Protein AF-A0A7X7NAC3-F1 (afdb_monomer_lite)

Secondary structure (DSSP, 8-state):
-----------------EEEEEETTEEEEEETTEEE--EEEE--S--PEEEE-SEEEEEEEEEEESS-EEEEEEEEEEE-SSS-EEEEEEEEEEEETTT--EEEEEE--TTTHHHHHHHEEEES-TTT-TTEEEEEETT-SGGG--EEEEEE---TT---SS--EEEEPPEEEEE-TT-EEEEEEEEEESSSEEEEEEEEE-PPTT-----SEE-SHHHHHHHHHHTTT--EEEEEE-----SSS----HHHHHHHHHHHHH-TT-EEEEEEE-PPPHHHHHH-GGGBPPBSSGGG--S--B-TT-HHHHHHHHHHHHHHHHHHHHH-TTTB-EEEEESSTTPPTTTTSS--B--SHHHHHHHHHHHHHHHSSHHHHHHHHT-TT--TTT--PPPHHHHHS--EETTEE-HHHHHHHHHHHHHHHHHHHHHHHHHHHHHHHHTTT-SEEEEE---TTTGGG-SS-GGGSS---HHHHHH-TT-SEEEEE--SSS-STTS----SS-HHHHHHTT-EEEEEE-PPPTT-TTGGGSTTGGG---SHHHHHHHHHHHHHHHHHTTPEEEEE-SSSS-TT--HHHHHHHHHGGGG---S----SEEEEE-HHHHHTBSSTHHHHIIIIIIGGGGGGGSSS-EEEEEHHHHHTT----SEEEESS--S--HHHHHHTS--STT-EEEE---------------------PPPPP-----------------PPPP----

Structure (mmCIF, N/CA/C/O backbone):
data_AF-A0A7X7NAC3-F1
#
_entry.id   AF-A0A7X7NAC3-F1
#
loop_
_atom_site.group_PDB
_atom_site.id
_atom_site.type_symbol
_atom_site.label_atom_id
_atom_site.label_alt_id
_atom_site.label_comp_id
_atom_site.label_asym_id
_atom_site.label_entity_id
_atom_site.label_seq_id
_atom_site.pdbx_PDB_ins_code
_atom_site.Cartn_x
_atom_site.Cartn_y
_atom_site.Cartn_z
_atom_site.occupancy
_atom_site.B_iso_or_equiv
_atom_site.auth_seq_id
_atom_site.auth_comp_id
_atom_site.auth_asym_id
_atom_site.auth_atom_id
_atom_site.pdbx_PDB_model_num
ATOM 1 N N . MET A 1 1 ? -47.259 -48.909 -10.259 1.00 39.03 1 MET A N 1
ATOM 2 C CA . MET A 1 1 ? -45.797 -49.058 -10.070 1.00 39.03 1 MET A CA 1
ATOM 3 C C . MET A 1 1 ? -45.052 -48.289 -11.154 1.00 39.03 1 MET A C 1
ATOM 5 O O . MET A 1 1 ? -44.823 -48.827 -12.226 1.00 39.03 1 MET A O 1
ATOM 9 N N . ARG A 1 2 ? -44.705 -47.024 -10.903 1.00 32.53 2 ARG A N 1
ATOM 10 C CA . ARG A 1 2 ? -43.663 -46.290 -11.638 1.00 32.53 2 ARG A CA 1
ATOM 11 C C . ARG A 1 2 ? -42.963 -45.403 -10.612 1.00 32.53 2 ARG A C 1
ATOM 13 O O . ARG A 1 2 ? -43.607 -44.566 -9.991 1.00 32.53 2 ARG A O 1
ATOM 20 N N . TYR A 1 3 ? -41.700 -45.720 -10.359 1.00 35.66 3 TYR A N 1
ATOM 21 C CA . TYR A 1 3 ? -40.860 -45.110 -9.337 1.00 35.66 3 TYR A CA 1
ATOM 22 C C . TYR A 1 3 ? -40.531 -43.659 -9.703 1.00 35.66 3 TYR A C 1
ATOM 24 O O . TYR A 1 3 ? -40.087 -43.381 -10.815 1.00 35.66 3 TYR A O 1
ATOM 32 N N . LEU A 1 4 ? -40.745 -42.756 -8.747 1.00 35.59 4 LEU A N 1
ATOM 33 C CA . LEU A 1 4 ? -40.276 -41.376 -8.769 1.00 35.59 4 LEU A CA 1
ATOM 34 C C . LEU A 1 4 ? -38.809 -41.391 -8.299 1.00 35.59 4 LEU A C 1
ATOM 36 O O . LEU A 1 4 ? -38.542 -41.585 -7.115 1.00 35.59 4 LEU A O 1
ATOM 40 N N . LEU A 1 5 ? -37.856 -41.256 -9.221 1.00 35.25 5 LEU A N 1
ATOM 41 C CA . LEU A 1 5 ? -36.448 -41.030 -8.885 1.00 35.25 5 LEU A CA 1
ATOM 42 C C . LEU A 1 5 ? -36.257 -39.535 -8.597 1.00 35.25 5 LEU A C 1
ATOM 44 O O . LEU A 1 5 ? -36.163 -38.724 -9.516 1.00 35.25 5 LEU A O 1
ATOM 48 N N . LEU A 1 6 ? -36.211 -39.172 -7.313 1.00 35.00 6 LEU A N 1
ATOM 49 C CA . LEU A 1 6 ? -35.621 -37.910 -6.874 1.00 35.00 6 LEU A CA 1
ATOM 50 C C . LEU A 1 6 ? -34.104 -38.000 -7.079 1.00 35.00 6 LEU A C 1
ATOM 52 O O . LEU A 1 6 ? -33.406 -38.667 -6.318 1.00 35.00 6 LEU A O 1
ATOM 56 N N . PHE A 1 7 ? -33.588 -37.317 -8.099 1.00 35.75 7 PHE A N 1
ATOM 57 C CA . PHE A 1 7 ? -32.169 -36.986 -8.168 1.00 35.75 7 PHE A CA 1
ATOM 58 C C . PHE A 1 7 ? -31.881 -35.885 -7.140 1.00 35.75 7 PHE A C 1
ATOM 60 O O . PHE A 1 7 ? -32.116 -34.703 -7.384 1.00 35.75 7 PHE A O 1
ATOM 67 N N . LEU A 1 8 ? -31.366 -36.288 -5.979 1.00 36.16 8 LEU A N 1
ATOM 68 C CA . LEU A 1 8 ? -30.573 -35.424 -5.111 1.00 36.16 8 LEU A CA 1
ATOM 69 C C . LEU A 1 8 ? -29.293 -35.062 -5.876 1.00 36.16 8 LEU A C 1
ATOM 71 O O . LEU A 1 8 ? -28.306 -35.794 -5.843 1.00 36.16 8 LEU A O 1
ATOM 75 N N . PHE A 1 9 ? -29.310 -33.938 -6.591 1.00 35.38 9 PHE A N 1
ATOM 76 C CA . PHE A 1 9 ? -28.072 -33.256 -6.943 1.00 35.38 9 PHE A CA 1
ATOM 77 C C . PHE A 1 9 ? -27.464 -32.744 -5.635 1.00 35.38 9 PHE A C 1
ATOM 79 O O . PHE A 1 9 ? -27.788 -31.656 -5.164 1.00 35.38 9 PHE A O 1
ATOM 86 N N . CYS A 1 10 ? -26.577 -33.538 -5.033 1.00 32.47 10 CYS A N 1
ATOM 87 C CA . CYS A 1 10 ? -25.502 -32.979 -4.228 1.00 32.47 10 CYS A CA 1
ATOM 88 C C . CYS A 1 10 ? -24.688 -32.092 -5.172 1.00 32.47 10 CYS A C 1
ATOM 90 O O . CYS A 1 10 ? -23.789 -32.565 -5.864 1.00 32.47 10 CYS A O 1
ATOM 92 N N . SER A 1 11 ? -25.035 -30.808 -5.247 1.00 35.88 11 SER A N 1
ATOM 93 C CA . SER A 1 11 ? -24.109 -29.792 -5.717 1.00 35.88 11 SER A CA 1
ATOM 94 C C . SER A 1 11 ? -22.912 -29.858 -4.778 1.00 35.88 11 SER A C 1
ATOM 96 O O . SER A 1 11 ? -22.971 -29.359 -3.654 1.00 35.88 11 SER A O 1
ATOM 98 N N . ALA A 1 12 ? -21.848 -30.541 -5.199 1.00 36.44 12 ALA A N 1
ATOM 99 C CA . ALA A 1 12 ? -20.534 -30.288 -4.647 1.00 36.44 12 ALA A CA 1
ATOM 100 C C . ALA A 1 12 ? -20.318 -28.783 -4.825 1.00 36.44 12 ALA A C 1
ATOM 102 O O . ALA A 1 12 ? -20.220 -28.315 -5.958 1.00 36.44 12 ALA A O 1
ATOM 103 N N . SER A 1 13 ? -20.401 -28.020 -3.733 1.00 42.19 13 SER A N 1
ATOM 104 C CA . SER A 1 13 ? -20.124 -26.587 -3.764 1.00 42.19 13 SER A CA 1
ATOM 105 C C . SER A 1 13 ? -18.698 -26.453 -4.276 1.00 42.19 13 SER A C 1
ATOM 107 O O . SER A 1 13 ? -17.752 -26.848 -3.593 1.00 42.19 13 SER A O 1
ATOM 109 N N . PHE A 1 14 ? -18.534 -26.032 -5.529 1.00 56.53 14 PHE A N 1
ATOM 110 C CA . PHE A 1 14 ? -17.212 -25.725 -6.040 1.00 56.53 14 PHE A CA 1
ATOM 111 C C . PHE A 1 14 ? -16.693 -24.545 -5.219 1.00 56.53 14 PHE A C 1
ATOM 113 O O . PHE A 1 14 ? -17.419 -23.578 -5.009 1.00 56.53 14 PHE A O 1
ATOM 120 N N . ALA A 1 15 ? -15.456 -24.645 -4.725 1.00 77.50 15 ALA A N 1
ATOM 121 C CA . ALA A 1 15 ? -14.810 -23.530 -4.044 1.00 77.50 15 ALA A CA 1
ATOM 122 C C . ALA A 1 15 ? -14.893 -22.273 -4.925 1.00 77.50 15 ALA A C 1
ATOM 124 O O . ALA A 1 15 ? -14.630 -22.359 -6.128 1.00 77.50 15 ALA A O 1
ATOM 125 N N . LEU A 1 16 ? -15.238 -21.143 -4.305 1.00 93.50 16 LEU A N 1
ATOM 126 C CA . LEU A 1 16 ? -15.511 -19.860 -4.953 1.00 93.50 16 LEU A CA 1
ATOM 127 C C . LEU A 1 16 ? -14.465 -19.512 -6.029 1.00 93.50 16 LEU A C 1
ATOM 129 O O . LEU A 1 16 ? -13.275 -19.412 -5.715 1.00 93.50 16 LEU A O 1
ATOM 133 N N . GLU A 1 17 ? -14.887 -19.239 -7.262 1.00 96.62 17 GLU A N 1
ATOM 134 C CA . GLU A 1 17 ? -14.025 -18.673 -8.303 1.00 96.62 17 GLU A CA 1
ATOM 135 C C . GLU A 1 17 ? -14.214 -17.155 -8.370 1.00 96.62 17 GLU A C 1
ATOM 137 O O . GLU A 1 17 ? -15.318 -16.655 -8.566 1.00 96.62 17 GLU A O 1
ATOM 142 N N . VAL A 1 18 ? -13.122 -16.398 -8.248 1.00 97.62 18 VAL A N 1
ATOM 143 C CA . VAL A 1 18 ? -13.108 -14.945 -8.427 1.00 97.62 18 VAL A CA 1
ATOM 144 C C . VAL A 1 18 ? -11.957 -14.525 -9.336 1.00 97.62 18 VAL A C 1
ATOM 146 O O . VAL A 1 18 ? -10.780 -14.634 -8.981 1.00 97.62 18 VAL A O 1
ATOM 149 N N . ARG A 1 19 ? -12.286 -14.003 -10.521 1.00 96.75 19 ARG A N 1
ATOM 150 C CA . ARG A 1 19 ? -11.309 -13.654 -11.568 1.00 96.75 19 ARG A CA 1
ATOM 151 C C . ARG A 1 19 ? -11.622 -12.308 -12.192 1.00 96.75 19 ARG A C 1
ATOM 153 O O . ARG A 1 19 ? -12.784 -11.927 -12.288 1.00 96.75 19 ARG A O 1
ATOM 160 N N . VAL A 1 20 ? -10.600 -11.626 -12.704 1.00 96.75 20 VAL A N 1
ATOM 161 C CA . VAL A 1 20 ? -10.824 -10.567 -13.693 1.00 96.75 20 VAL A CA 1
ATOM 162 C C . VAL A 1 20 ? -10.985 -11.225 -15.060 1.00 96.75 20 VAL A C 1
ATOM 164 O O . VAL A 1 20 ? -10.109 -11.973 -15.496 1.00 96.75 20 VAL A O 1
ATOM 167 N N . LYS A 1 21 ? -12.111 -10.965 -15.727 1.00 94.56 21 LYS A N 1
ATOM 168 C CA . LYS A 1 21 ? -12.373 -11.380 -17.111 1.00 94.56 21 LYS A CA 1
ATOM 169 C C . LYS A 1 21 ? -12.638 -10.130 -17.944 1.00 94.56 21 LYS A C 1
ATOM 171 O O . LYS A 1 21 ? -13.187 -9.145 -17.450 1.00 94.56 21 LYS A O 1
ATOM 176 N N . ASN A 1 22 ? -12.194 -10.146 -19.194 1.00 88.56 22 ASN A N 1
ATOM 177 C CA . ASN A 1 22 ? -12.401 -9.033 -20.111 1.00 88.56 22 ASN A CA 1
ATOM 178 C C . ASN A 1 22 ? -13.672 -9.293 -20.929 1.00 88.56 22 ASN A C 1
ATOM 180 O O . ASN A 1 22 ? -13.709 -10.250 -21.700 1.00 88.56 22 ASN A O 1
ATOM 184 N N . ALA A 1 23 ? -14.699 -8.464 -20.740 1.00 81.19 23 ALA A N 1
ATOM 185 C CA . ALA A 1 23 ? -15.955 -8.526 -21.481 1.00 81.19 23 ALA A CA 1
ATOM 186 C C . ALA A 1 23 ? -16.118 -7.227 -22.280 1.00 81.19 23 ALA A C 1
ATOM 188 O O . ALA A 1 23 ? -16.113 -6.139 -21.702 1.00 81.19 23 ALA A O 1
ATOM 189 N N . ASP A 1 24 ? -16.213 -7.340 -23.607 1.00 83.81 24 ASP A N 1
ATOM 190 C CA . ASP A 1 24 ? -16.370 -6.207 -24.534 1.00 83.81 24 ASP A CA 1
ATOM 191 C C . ASP A 1 24 ? -15.305 -5.100 -24.373 1.00 83.81 24 ASP A C 1
ATOM 193 O O . ASP A 1 24 ? -15.577 -3.907 -24.519 1.00 83.81 24 ASP A O 1
ATOM 197 N N . GLY A 1 25 ? -14.067 -5.491 -24.052 1.00 85.00 25 GLY A N 1
ATOM 198 C CA . GLY A 1 25 ? -12.942 -4.569 -23.863 1.00 85.00 25 GLY A CA 1
ATOM 199 C C . GLY A 1 25 ? -12.914 -3.867 -22.501 1.00 85.00 25 GLY A C 1
ATOM 200 O O . GLY A 1 25 ? -12.103 -2.961 -22.310 1.00 85.00 25 GLY A O 1
ATOM 201 N N . VAL A 1 26 ? -13.776 -4.266 -21.561 1.00 89.94 26 VAL A N 1
ATOM 202 C CA . VAL A 1 26 ? -13.785 -3.778 -20.180 1.00 89.94 26 VAL A CA 1
ATOM 203 C C . VAL A 1 26 ? -13.452 -4.929 -19.221 1.00 89.94 26 VAL A C 1
ATOM 205 O O . VAL A 1 26 ? -14.234 -5.879 -19.117 1.00 89.94 26 VAL A O 1
ATOM 208 N N . PRO A 1 27 ? -12.332 -4.867 -18.478 1.00 93.69 27 PRO A N 1
ATOM 209 C CA . PRO A 1 27 ? -12.042 -5.844 -17.437 1.00 93.69 27 PRO A CA 1
ATOM 210 C C . PRO A 1 27 ? -13.025 -5.685 -16.274 1.00 93.69 27 PRO A C 1
ATOM 212 O O . PRO A 1 27 ? -13.246 -4.583 -15.772 1.00 93.69 27 PRO A O 1
ATOM 215 N N . ARG A 1 28 ? -13.621 -6.793 -15.835 1.00 93.12 28 ARG A N 1
ATOM 216 C CA . ARG A 1 28 ? -14.556 -6.845 -14.703 1.00 93.12 28 ARG A CA 1
ATOM 217 C C . ARG A 1 28 ? -14.221 -8.019 -13.808 1.00 93.12 28 ARG A C 1
ATOM 219 O O . ARG A 1 28 ? -13.680 -9.022 -14.268 1.00 93.12 28 ARG A O 1
ATOM 226 N N . ILE A 1 29 ? -14.564 -7.903 -12.531 1.00 95.56 29 ILE A N 1
ATOM 227 C CA . ILE A 1 29 ? -14.487 -9.045 -11.624 1.00 95.56 29 ILE A CA 1
ATOM 228 C C . ILE A 1 29 ? -15.699 -9.934 -11.883 1.00 95.56 29 ILE A C 1
ATOM 230 O O . ILE A 1 29 ? -16.824 -9.444 -11.946 1.00 95.56 29 ILE A O 1
ATOM 234 N N . HIS A 1 30 ? -15.462 -11.229 -12.026 1.00 95.94 30 HIS A N 1
ATOM 235 C CA . HIS A 1 30 ? -16.483 -12.262 -12.064 1.00 95.94 30 HIS A CA 1
ATOM 236 C C . HIS A 1 30 ? -16.376 -13.094 -10.794 1.00 95.94 30 HIS A C 1
ATOM 238 O O . HIS A 1 30 ? -15.271 -13.493 -10.428 1.00 95.94 30 HIS A O 1
ATOM 244 N N . ILE A 1 31 ? -17.512 -13.340 -10.147 1.00 96.00 31 ILE A N 1
ATOM 245 C CA . ILE A 1 31 ? -17.667 -14.348 -9.100 1.00 96.00 31 ILE A CA 1
ATOM 246 C C . ILE A 1 31 ? -18.470 -15.488 -9.716 1.00 96.00 31 ILE A C 1
ATOM 248 O O . ILE A 1 31 ? -19.604 -15.254 -10.123 1.00 96.00 31 ILE A O 1
ATOM 252 N N . ASP A 1 32 ? -17.874 -16.675 -9.825 1.00 95.12 32 ASP A N 1
ATOM 253 C CA . ASP A 1 32 ? -18.487 -17.859 -10.443 1.00 95.12 32 ASP A CA 1
ATOM 254 C C . ASP A 1 32 ? -19.124 -17.526 -11.807 1.00 95.12 32 ASP A C 1
ATOM 256 O O . ASP A 1 32 ? -20.314 -17.720 -12.043 1.00 95.12 32 ASP A O 1
ATOM 260 N N . ASP A 1 33 ? -18.318 -16.913 -12.683 1.00 92.94 33 ASP A N 1
ATOM 261 C CA . ASP A 1 33 ? -18.700 -16.394 -14.007 1.00 92.94 33 ASP A CA 1
ATOM 262 C C . ASP A 1 33 ? -19.712 -15.239 -14.041 1.00 92.94 33 ASP A C 1
ATOM 264 O O . ASP A 1 33 ? -19.919 -14.644 -15.102 1.00 92.94 33 ASP A O 1
ATOM 268 N N . ILE A 1 34 ? -20.256 -14.815 -12.904 1.00 93.06 34 ILE A N 1
ATOM 269 C CA . ILE A 1 34 ? -21.193 -13.694 -12.833 1.00 93.06 34 ILE A CA 1
ATOM 270 C C . ILE A 1 34 ? -20.412 -12.385 -12.658 1.00 93.06 34 ILE A C 1
ATOM 272 O O . ILE A 1 34 ? -19.705 -12.231 -11.658 1.00 93.06 34 ILE A O 1
ATOM 276 N N . PRO A 1 35 ? -20.524 -11.413 -13.586 1.00 92.25 35 PRO A N 1
ATOM 277 C CA . PRO A 1 35 ? -19.862 -10.126 -13.434 1.00 92.25 35 PRO A CA 1
ATOM 278 C C . PRO A 1 35 ? -20.431 -9.378 -12.226 1.00 92.25 35 PRO A C 1
ATOM 280 O O . PRO A 1 35 ? -21.644 -9.211 -12.089 1.00 92.25 35 PRO A O 1
ATOM 283 N N . VAL A 1 36 ? -19.543 -8.876 -11.374 1.00 91.75 36 VAL A N 1
ATOM 284 C CA . VAL A 1 36 ? -19.887 -8.092 -10.188 1.00 91.75 36 VAL A CA 1
ATOM 285 C C . VAL A 1 36 ? -19.206 -6.734 -10.217 1.00 91.75 36 VAL A C 1
ATOM 287 O O . VAL A 1 36 ? -18.224 -6.500 -10.925 1.00 91.75 36 VAL A O 1
ATOM 290 N N . ARG A 1 37 ? -19.738 -5.811 -9.419 1.00 88.19 37 ARG A N 1
ATOM 291 C CA . ARG A 1 37 ? -19.145 -4.487 -9.276 1.00 88.19 37 ARG A CA 1
ATOM 292 C C . ARG A 1 37 ? -17.841 -4.588 -8.484 1.00 88.19 37 ARG A C 1
ATOM 294 O O . ARG A 1 37 ? -17.849 -5.149 -7.387 1.00 88.19 37 ARG A O 1
ATOM 301 N N . PRO A 1 38 ? -16.733 -4.024 -8.984 1.00 91.12 38 PRO A N 1
ATOM 302 C CA . PRO A 1 38 ? -15.452 -4.130 -8.310 1.00 91.12 38 PRO A CA 1
ATOM 303 C C . PRO A 1 38 ? -15.314 -3.037 -7.244 1.00 91.12 38 PRO A C 1
ATOM 305 O O . PRO A 1 38 ? -14.585 -2.064 -7.415 1.00 91.12 38 PRO A O 1
ATOM 308 N N . ARG A 1 39 ? -16.073 -3.173 -6.154 1.00 93.19 39 ARG A N 1
ATOM 309 C CA . ARG A 1 39 ? -16.076 -2.224 -5.035 1.00 93.19 39 ARG A CA 1
ATOM 310 C C . ARG A 1 39 ? -15.481 -2.871 -3.802 1.00 93.19 39 ARG A C 1
ATOM 312 O O . ARG A 1 39 ? -15.984 -3.892 -3.330 1.00 93.19 39 ARG A O 1
ATOM 319 N N . PHE A 1 40 ? -14.450 -2.233 -3.276 1.00 96.81 40 PHE A N 1
ATOM 320 C CA . PHE A 1 40 ? -13.671 -2.703 -2.149 1.00 96.81 40 PHE A CA 1
ATOM 321 C C . PHE A 1 40 ? -13.813 -1.732 -0.984 1.00 96.81 40 PHE A C 1
ATOM 323 O O . PHE A 1 40 ? -13.786 -0.514 -1.157 1.00 96.81 40 PHE A O 1
ATOM 330 N N . PHE A 1 41 ? -13.928 -2.281 0.216 1.00 96.44 41 PHE A N 1
ATOM 331 C CA . PHE A 1 41 ? -13.775 -1.541 1.458 1.00 96.44 41 PHE A CA 1
ATOM 332 C C . PHE A 1 41 ? -12.502 -2.013 2.162 1.00 96.44 41 PHE A C 1
ATOM 334 O O . PHE A 1 41 ? -12.248 -3.216 2.249 1.00 96.44 41 PHE A O 1
ATOM 341 N N . TYR A 1 42 ? -11.691 -1.076 2.647 1.00 94.31 42 TYR A N 1
ATOM 342 C CA . TYR A 1 42 ? -10.579 -1.354 3.547 1.00 94.31 42 TYR A CA 1
ATOM 343 C C . TYR A 1 42 ? -10.870 -0.809 4.933 1.00 94.31 42 TYR A C 1
ATOM 345 O O . TYR A 1 42 ? -11.135 0.382 5.102 1.00 94.31 42 TYR A O 1
ATOM 353 N N . GLY A 1 43 ? -10.730 -1.678 5.926 1.00 89.31 43 GLY A N 1
ATOM 354 C CA . GLY A 1 43 ? -10.794 -1.295 7.324 1.00 89.31 43 GLY A CA 1
ATOM 355 C C . GLY A 1 43 ? -10.271 -2.396 8.234 1.00 89.31 43 GLY A C 1
ATOM 356 O O . GLY A 1 43 ? -10.028 -3.525 7.813 1.00 89.31 43 GLY A O 1
ATOM 357 N N . MET A 1 44 ? -10.119 -2.049 9.503 1.00 84.44 44 MET A N 1
ATOM 358 C CA . MET A 1 44 ? -9.722 -2.944 10.589 1.00 84.44 44 MET A CA 1
ATOM 359 C C . MET A 1 44 ? -10.346 -2.429 11.896 1.00 84.44 44 MET A C 1
ATOM 361 O O . MET A 1 44 ? -10.765 -1.265 11.927 1.00 84.44 44 MET A O 1
ATOM 365 N N . PRO A 1 45 ? -10.382 -3.226 12.983 1.00 77.75 45 PRO A N 1
ATOM 366 C CA . PRO A 1 45 ? -10.937 -2.790 14.262 1.00 77.75 45 PRO A CA 1
ATOM 367 C C . PRO A 1 45 ? -10.399 -1.422 14.712 1.00 77.75 45 PRO A C 1
ATOM 369 O O . PRO A 1 45 ? -9.218 -1.231 15.033 1.00 77.75 45 PRO A O 1
ATOM 372 N N . SER A 1 46 ? -11.293 -0.438 14.705 1.00 70.94 46 SER A N 1
ATOM 373 C CA . SER A 1 46 ? -10.994 0.964 14.957 1.00 70.94 46 SER A CA 1
ATOM 374 C C . SER A 1 46 ? -11.131 1.327 16.427 1.00 70.94 46 SER A C 1
ATOM 376 O O . SER A 1 46 ? -11.555 0.541 17.263 1.00 70.94 46 SER A O 1
ATOM 378 N N . SER A 1 47 ? -10.640 2.512 16.774 1.00 73.19 47 SER A N 1
ATOM 379 C CA . SER A 1 47 ? -11.101 3.190 17.979 1.00 73.19 47 SER A CA 1
ATOM 380 C C . SER A 1 47 ? -11.224 4.656 17.630 1.00 73.19 47 SER A C 1
ATOM 382 O O . SER A 1 47 ? -10.239 5.295 17.244 1.00 73.19 47 SER A O 1
ATOM 384 N N . ARG A 1 48 ? -12.447 5.166 17.656 1.00 77.44 48 ARG A N 1
ATOM 385 C CA . ARG A 1 48 ? -12.757 6.513 17.207 1.00 77.44 48 ARG A CA 1
ATOM 386 C C . ARG A 1 48 ? -12.316 7.513 18.262 1.00 77.44 48 ARG A C 1
ATOM 388 O O . ARG A 1 48 ? -12.422 7.306 19.471 1.00 77.44 48 ARG A O 1
ATOM 395 N N . LYS A 1 49 ? -11.796 8.635 17.781 1.00 81.31 49 LYS A N 1
ATOM 396 C CA . LYS A 1 49 ? -11.488 9.782 18.632 1.00 81.31 49 LYS A CA 1
ATOM 397 C C . LYS A 1 49 ? -12.769 10.465 19.054 1.00 81.31 49 LYS A C 1
ATOM 399 O O . LYS A 1 49 ? -13.661 10.670 18.234 1.00 81.31 49 LYS A O 1
ATOM 404 N N . ARG A 1 50 ? -12.829 10.857 20.317 1.00 84.94 50 ARG A N 1
ATOM 405 C CA . ARG A 1 50 ? -13.978 11.547 20.893 1.00 84.94 50 ARG A CA 1
ATOM 406 C C . ARG A 1 50 ? -13.641 13.016 21.019 1.00 84.94 50 ARG A C 1
ATOM 408 O O . ARG A 1 50 ? -12.647 13.359 21.650 1.00 84.94 50 ARG A O 1
ATOM 415 N N . ASN A 1 51 ? -14.440 13.864 20.382 1.00 86.38 51 ASN A N 1
ATOM 416 C CA . ASN A 1 51 ? -14.318 15.306 20.551 1.00 86.38 51 ASN A CA 1
ATOM 417 C C . ASN A 1 51 ? -14.715 15.664 21.983 1.00 86.38 51 ASN A C 1
ATOM 419 O O . ASN A 1 51 ? -15.751 15.208 22.460 1.00 86.38 51 ASN A O 1
ATOM 423 N N . ILE A 1 52 ? -13.896 16.480 22.635 1.00 89.88 52 ILE A N 1
ATOM 424 C CA . ILE A 1 52 ? -14.140 17.024 23.967 1.00 89.88 52 ILE A CA 1
ATOM 425 C C . ILE A 1 52 ? -14.330 18.525 23.795 1.00 89.88 52 ILE A C 1
ATOM 427 O O . ILE A 1 52 ? -13.490 19.189 23.185 1.00 89.88 52 ILE A O 1
ATOM 431 N N . LYS A 1 53 ? -15.458 19.044 24.271 1.00 91.44 53 LYS A N 1
ATOM 432 C CA . LYS A 1 53 ? -15.716 20.483 24.295 1.00 91.44 53 LYS A CA 1
ATOM 433 C C . LYS A 1 53 ? -15.066 21.106 25.521 1.00 91.44 53 LYS A C 1
ATOM 435 O O . LYS A 1 53 ? -14.857 20.416 26.516 1.00 91.44 53 LYS A O 1
ATOM 440 N N . ALA A 1 54 ? -14.764 22.398 25.443 1.00 94.44 54 ALA A N 1
ATOM 441 C CA . ALA A 1 54 ? -14.373 23.144 26.632 1.00 94.44 54 ALA A CA 1
ATOM 442 C C . ALA A 1 54 ? -15.463 23.017 27.716 1.00 94.44 54 ALA A C 1
ATOM 444 O O . ALA A 1 54 ? -16.655 23.126 27.422 1.00 94.44 54 ALA A O 1
ATOM 445 N N . GLY A 1 55 ? -15.047 22.788 28.958 1.00 96.31 55 GLY A N 1
ATOM 446 C CA . GLY A 1 55 ? -15.922 22.453 30.078 1.00 96.31 55 GLY A CA 1
ATOM 447 C C . GLY A 1 55 ? -15.796 20.996 30.519 1.00 96.31 55 GLY A C 1
ATOM 448 O O . GLY A 1 55 ? -14.821 20.314 30.205 1.00 96.31 55 GLY A O 1
ATOM 449 N N . GLU A 1 56 ? -16.772 20.557 31.308 1.00 95.94 56 GLU A N 1
ATOM 450 C CA . GLU A 1 56 ? -16.828 19.236 31.940 1.00 95.94 56 GLU A CA 1
ATOM 451 C C . GLU A 1 56 ? -17.687 18.284 31.113 1.00 95.94 56 GLU A C 1
ATOM 453 O O . GLU A 1 56 ? -18.692 18.677 30.518 1.00 95.94 56 GLU A O 1
ATOM 458 N N . THR A 1 57 ? -17.293 17.018 31.037 1.00 95.62 57 THR A N 1
ATOM 459 C CA . THR A 1 57 ? -18.030 15.993 30.300 1.00 95.62 57 THR A CA 1
ATOM 460 C C . THR A 1 57 ? -17.803 14.625 30.934 1.00 95.62 57 THR A C 1
ATOM 462 O O . THR A 1 57 ? -16.664 14.213 31.143 1.00 95.62 57 THR A O 1
ATOM 465 N N . GLN A 1 58 ? -18.888 13.886 31.174 1.00 96.12 58 GLN A N 1
ATOM 466 C CA . GLN A 1 58 ? -18.816 12.454 31.457 1.00 96.12 58 GLN A CA 1
ATOM 467 C C . GLN A 1 58 ? -18.736 11.682 30.140 1.00 96.12 58 GLN A C 1
ATOM 469 O O . GLN A 1 58 ? -19.563 11.880 29.247 1.00 96.12 58 GLN A O 1
ATOM 474 N N . ILE A 1 59 ? -17.757 10.790 30.015 1.00 95.31 59 ILE A N 1
ATOM 475 C CA . ILE A 1 59 ? -17.582 9.943 28.839 1.00 95.31 59 ILE A CA 1
ATOM 476 C C . ILE A 1 59 ? -17.885 8.499 29.204 1.00 95.31 59 ILE A C 1
ATOM 478 O O . ILE A 1 59 ? -17.253 7.929 30.087 1.00 95.31 59 ILE A O 1
ATOM 482 N N . GLU A 1 60 ? -18.790 7.889 28.442 1.00 95.06 60 GLU A N 1
ATOM 483 C CA . GLU A 1 60 ? -19.011 6.447 28.442 1.00 95.06 60 GLU A CA 1
ATOM 484 C C . GLU A 1 60 ? -18.724 5.864 27.056 1.00 95.06 60 GLU A C 1
ATOM 486 O O . GLU A 1 60 ? -19.097 6.427 26.017 1.00 95.06 60 GLU A O 1
ATOM 491 N N . VAL A 1 61 ? -18.032 4.726 27.038 1.00 92.25 61 VAL A N 1
ATOM 492 C CA . VAL A 1 61 ? -17.726 3.967 25.827 1.00 92.25 61 VAL A CA 1
ATOM 493 C C . VAL A 1 61 ? -18.043 2.505 26.057 1.00 92.25 61 VAL A C 1
ATOM 495 O O . VAL A 1 61 ? -17.401 1.851 26.878 1.00 92.25 61 VAL A O 1
ATOM 498 N N . ASP A 1 62 ? -18.985 1.989 25.277 1.00 92.25 62 ASP A N 1
ATOM 499 C CA . ASP A 1 62 ? -19.220 0.558 25.193 1.00 92.25 62 ASP A CA 1
ATOM 500 C C . ASP A 1 62 ? -18.250 -0.059 24.189 1.00 92.25 62 ASP A C 1
ATOM 502 O O . ASP A 1 62 ? -18.196 0.314 23.016 1.00 92.25 62 ASP A O 1
ATOM 506 N N . TYR A 1 63 ? -17.492 -1.028 24.672 1.00 92.12 63 TYR A N 1
ATOM 507 C CA . TYR A 1 63 ? -16.616 -1.865 23.883 1.00 92.12 63 TYR A CA 1
ATOM 508 C C . TYR A 1 63 ? -17.182 -3.276 23.795 1.00 92.12 63 TYR A C 1
ATOM 510 O O . TYR A 1 63 ? -17.740 -3.783 24.761 1.00 92.12 63 TYR A O 1
ATOM 518 N N . THR A 1 64 ? -16.981 -3.947 22.667 1.00 91.12 64 THR A N 1
ATOM 519 C CA . THR A 1 64 ? -17.245 -5.383 22.517 1.00 91.12 64 THR A CA 1
ATOM 520 C C . THR A 1 64 ? -15.929 -6.109 22.290 1.00 91.12 64 THR A C 1
ATOM 522 O O . THR A 1 64 ? -15.151 -5.712 21.423 1.00 91.12 64 THR A O 1
ATOM 525 N N . ALA A 1 65 ? -15.653 -7.167 23.051 1.00 90.31 65 ALA A N 1
ATOM 526 C CA . ALA A 1 65 ? -14.486 -8.005 22.794 1.00 90.31 65 ALA A CA 1
ATOM 527 C C . ALA A 1 65 ? -14.641 -8.750 21.466 1.00 90.31 65 ALA A C 1
ATOM 529 O O . ALA A 1 65 ? -15.602 -9.491 21.260 1.00 90.31 65 ALA A O 1
ATOM 530 N N . VAL A 1 66 ? -13.685 -8.556 20.558 1.00 86.06 66 VAL A N 1
ATOM 531 C CA . VAL A 1 66 ? -13.743 -9.131 19.202 1.00 86.06 66 VAL A CA 1
ATOM 532 C C . VAL A 1 66 ? -13.329 -10.606 19.182 1.00 86.06 66 VAL A C 1
ATOM 534 O O . VAL A 1 66 ? -13.647 -11.339 18.248 1.00 86.06 66 VAL A O 1
ATOM 537 N N . ARG A 1 67 ? -12.646 -11.051 20.241 1.00 85.69 67 ARG A N 1
ATOM 538 C CA . ARG A 1 67 ? -12.112 -12.401 20.435 1.00 85.69 67 ARG A CA 1
ATOM 539 C C . ARG A 1 67 ? -11.908 -12.693 21.916 1.00 85.69 67 ARG A C 1
ATOM 541 O O . ARG A 1 67 ? -11.918 -11.769 22.731 1.00 85.69 67 ARG A O 1
ATOM 548 N N . ASP A 1 68 ? -11.665 -13.958 22.239 1.00 89.00 68 ASP A N 1
ATOM 549 C CA . ASP A 1 68 ? -11.149 -14.306 23.556 1.00 89.00 68 ASP A CA 1
ATOM 550 C C . ASP A 1 68 ? -9.726 -13.759 23.689 1.00 89.00 68 ASP A C 1
ATOM 552 O O . ASP A 1 68 ? -8.912 -13.822 22.760 1.00 89.00 68 ASP A O 1
ATOM 556 N N . PHE A 1 69 ? -9.427 -13.173 24.842 1.00 88.69 69 PHE A N 1
ATOM 557 C CA . PHE A 1 69 ? -8.146 -12.526 25.087 1.00 88.69 69 PHE A CA 1
ATOM 558 C C . PHE A 1 69 ? -7.677 -12.837 26.501 1.00 88.69 69 PHE A C 1
ATOM 560 O O . PHE A 1 69 ? -8.430 -12.662 27.454 1.00 88.69 69 PHE A O 1
ATOM 567 N N . ASN A 1 70 ? -6.435 -13.298 26.625 1.00 90.19 70 ASN A N 1
ATOM 568 C CA . ASN A 1 70 ? -5.784 -13.579 27.899 1.00 90.19 70 ASN A CA 1
ATOM 569 C C . ASN A 1 70 ? -4.300 -13.210 27.804 1.00 90.19 70 ASN A C 1
ATOM 571 O O . ASN A 1 70 ? -3.435 -14.075 27.689 1.00 90.19 70 ASN A O 1
ATOM 575 N N . ASP A 1 71 ? -4.020 -11.912 27.742 1.00 87.69 71 ASP A N 1
ATOM 576 C CA . ASP A 1 71 ? -2.665 -11.388 27.564 1.00 87.69 71 ASP A CA 1
ATOM 577 C C . ASP A 1 71 ? -2.547 -9.987 28.191 1.00 87.69 71 ASP A C 1
ATOM 579 O O . ASP A 1 71 ? -3.506 -9.445 28.752 1.00 87.69 71 ASP A O 1
ATOM 583 N N . ARG A 1 72 ? -1.356 -9.389 28.119 1.00 88.62 72 ARG A N 1
ATOM 584 C CA . ARG A 1 72 ? -1.069 -8.036 28.588 1.00 88.62 72 ARG A CA 1
ATOM 585 C C . ARG A 1 72 ? -1.881 -7.004 27.812 1.00 88.6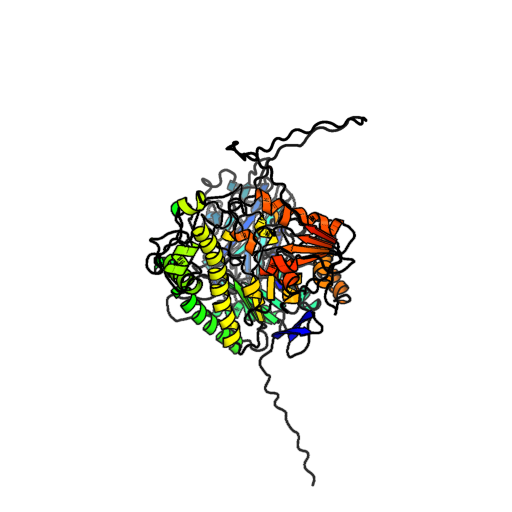2 72 ARG A C 1
ATOM 587 O O . ARG A 1 72 ? -1.673 -6.787 26.616 1.00 88.62 72 ARG A O 1
ATOM 594 N N . PHE A 1 73 ? -2.741 -6.305 28.539 1.00 88.94 73 PHE A N 1
ATOM 595 C CA . PHE A 1 73 ? -3.555 -5.203 28.053 1.00 88.94 73 PHE A CA 1
ATOM 596 C C . PHE A 1 73 ? -3.107 -3.876 28.654 1.00 88.94 73 PHE A C 1
ATOM 598 O O . PHE A 1 73 ? -2.763 -3.782 29.834 1.00 88.94 73 PHE A O 1
ATOM 605 N N . THR A 1 74 ? -3.171 -2.830 27.839 1.00 90.31 74 THR A N 1
ATOM 606 C CA . THR A 1 74 ? -3.101 -1.445 28.288 1.00 90.31 74 THR A CA 1
ATOM 607 C C . THR A 1 74 ? -4.140 -0.599 27.563 1.00 90.31 74 THR A C 1
ATOM 609 O O . THR A 1 74 ? -4.392 -0.794 26.377 1.00 90.31 74 THR A O 1
ATOM 612 N N . LEU A 1 75 ? -4.746 0.354 28.262 1.00 91.31 75 LEU A N 1
ATOM 613 C CA . LEU A 1 75 ? -5.616 1.364 27.676 1.00 91.31 75 LEU A CA 1
ATOM 614 C C . LEU A 1 75 ? -4.882 2.702 27.681 1.00 91.31 75 LEU A C 1
ATOM 616 O O . LEU A 1 75 ? -4.554 3.219 28.746 1.00 91.31 75 LEU A O 1
ATOM 620 N N . GLN A 1 76 ? -4.626 3.257 26.496 1.00 90.75 76 GLN A N 1
ATOM 621 C CA . GLN A 1 76 ? -3.961 4.553 26.351 1.00 90.75 76 GLN A CA 1
ATOM 622 C C . GLN A 1 76 ? -4.978 5.682 26.179 1.00 90.75 76 GLN A C 1
ATOM 624 O O . GLN A 1 76 ? -5.908 5.564 25.377 1.00 90.75 76 GLN A O 1
ATOM 629 N N . PHE A 1 77 ? -4.728 6.796 26.860 1.00 93.06 77 PHE A N 1
ATOM 630 C CA . PHE A 1 77 ? -5.469 8.048 26.780 1.00 93.06 77 PHE A CA 1
ATOM 631 C C . PHE A 1 77 ? -4.587 9.089 26.095 1.00 93.06 77 PHE A C 1
ATOM 633 O O . PHE A 1 77 ? -3.643 9.621 26.680 1.00 93.06 77 PHE A O 1
ATOM 640 N N . ARG A 1 78 ? -4.857 9.349 24.814 1.00 89.81 78 ARG A N 1
ATOM 641 C CA . ARG A 1 78 ? -4.088 10.314 24.013 1.00 89.81 78 ARG A CA 1
ATOM 642 C C . ARG A 1 78 ? -4.915 11.567 23.783 1.00 89.81 78 ARG A C 1
ATOM 644 O O . ARG A 1 78 ? -6.099 11.461 23.484 1.00 89.81 78 ARG A O 1
ATOM 651 N N . VAL A 1 79 ? -4.284 12.731 23.851 1.00 87.62 79 VAL A N 1
ATOM 652 C CA . VAL A 1 79 ? -4.954 14.036 23.757 1.00 87.62 79 VAL A CA 1
ATOM 653 C C . VAL A 1 79 ? -4.557 14.769 22.471 1.00 87.62 79 VAL A C 1
ATOM 655 O O . VAL A 1 79 ? -3.494 14.518 21.894 1.00 87.62 79 VAL A O 1
ATOM 658 N N . GLY A 1 80 ? -5.422 15.680 22.017 1.00 81.12 80 GLY A N 1
ATOM 659 C CA . GLY A 1 80 ? -5.156 16.615 20.926 1.00 81.12 80 GLY A CA 1
ATOM 660 C C . GLY A 1 80 ? -3.812 17.343 21.020 1.00 81.12 80 GLY A C 1
ATOM 661 O O . GLY A 1 80 ? -3.421 17.839 22.066 1.00 81.12 80 GLY A O 1
ATOM 662 N N . ARG A 1 81 ? -3.100 17.433 19.886 1.00 80.25 81 ARG A N 1
ATOM 663 C CA . ARG A 1 81 ? -1.722 17.977 19.807 1.00 80.25 81 ARG A CA 1
ATOM 664 C C . ARG A 1 81 ? -1.581 19.281 19.019 1.00 80.25 81 ARG A C 1
ATOM 666 O O . ARG A 1 81 ? -0.488 19.604 18.546 1.00 80.25 81 ARG A O 1
ATOM 673 N N . ARG A 1 82 ? -2.699 19.958 18.756 1.00 73.38 82 ARG A N 1
ATOM 674 C CA . ARG A 1 82 ? -2.755 21.141 17.875 1.00 73.38 82 ARG A CA 1
ATOM 675 C C . ARG A 1 82 ? -2.980 22.455 18.600 1.00 73.38 82 ARG A C 1
ATOM 677 O O . ARG A 1 82 ? -2.661 23.489 18.033 1.00 73.38 82 ARG A O 1
ATOM 684 N N . SER A 1 83 ? -3.493 22.388 19.815 1.00 79.62 83 SER A N 1
ATOM 685 C CA . SER A 1 83 ? -3.724 23.544 20.664 1.00 79.62 83 SER A CA 1
ATOM 686 C C . SER A 1 83 ? -3.149 23.220 22.028 1.00 79.62 83 SER A C 1
ATOM 688 O O . SER A 1 83 ? -3.214 22.062 22.450 1.00 79.62 83 SER A O 1
ATOM 690 N N . SER A 1 84 ? -2.575 24.218 22.696 1.00 90.00 84 SER A N 1
ATOM 691 C CA . SER A 1 84 ? -2.292 24.085 24.120 1.00 90.00 84 SER A CA 1
ATOM 692 C C . SER A 1 84 ? -3.594 23.788 24.857 1.00 90.00 84 SER A C 1
ATOM 694 O O . SER A 1 84 ? -4.635 24.346 24.511 1.00 90.00 84 SER A O 1
ATOM 696 N N . SER A 1 85 ? -3.536 22.891 25.834 1.00 92.06 85 SER A N 1
ATOM 697 C CA . SER A 1 85 ? -4.719 22.437 26.561 1.00 92.06 85 SER A CA 1
ATOM 698 C C . SER A 1 85 ? -4.363 22.026 27.979 1.00 92.06 85 SER A C 1
ATOM 700 O O . SER A 1 85 ? -3.334 21.377 28.191 1.00 92.06 85 SER A O 1
ATOM 702 N N . LYS A 1 86 ? -5.256 22.314 28.917 1.00 95.88 86 LYS A N 1
ATOM 703 C CA . LYS A 1 86 ? -5.322 21.708 30.245 1.00 95.88 86 LYS A CA 1
ATOM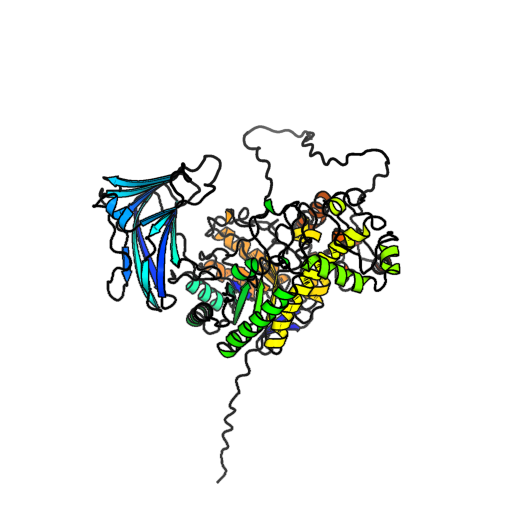 704 C C . LYS A 1 86 ? -6.494 20.740 30.270 1.00 95.88 86 LYS A C 1
ATOM 706 O O . LYS A 1 86 ? -7.625 21.114 29.961 1.00 95.88 86 LYS A O 1
ATOM 711 N N . MET A 1 87 ? -6.213 19.489 30.613 1.00 96.31 87 MET A N 1
ATOM 712 C CA . MET A 1 87 ? -7.211 18.435 30.714 1.00 96.31 87 MET A CA 1
ATOM 713 C C . MET A 1 87 ? -7.116 17.745 32.066 1.00 96.31 87 MET A C 1
ATOM 715 O O . MET A 1 87 ? -6.073 17.180 32.381 1.00 96.31 87 MET A O 1
ATOM 719 N N . ALA A 1 88 ? -8.194 17.794 32.842 1.00 97.62 88 ALA A N 1
ATOM 720 C CA . ALA A 1 88 ? -8.335 17.014 34.063 1.00 97.62 88 ALA A CA 1
ATOM 721 C C . ALA A 1 88 ? -9.105 15.726 33.759 1.00 97.62 88 ALA A C 1
ATOM 723 O O . ALA A 1 88 ? -10.096 15.770 33.030 1.00 97.62 88 ALA A O 1
ATOM 724 N N . PHE A 1 89 ? -8.641 14.602 34.297 1.00 98.06 89 PHE A N 1
ATOM 725 C CA . PHE A 1 89 ? -9.282 13.292 34.197 1.00 98.06 89 PHE A CA 1
ATOM 726 C C . PHE A 1 89 ? -9.585 12.766 35.592 1.00 98.06 89 PHE A C 1
ATOM 728 O O . PHE A 1 89 ? -8.758 12.908 36.494 1.00 98.06 89 PHE A O 1
ATOM 735 N N . ASP A 1 90 ? -10.745 12.139 35.738 1.00 97.81 90 ASP A N 1
ATOM 736 C CA . ASP A 1 90 ? -11.208 11.588 37.006 1.00 97.81 90 ASP A CA 1
ATOM 737 C C . ASP A 1 90 ? -12.183 10.414 36.780 1.00 97.81 90 ASP A C 1
ATOM 739 O O . ASP A 1 90 ? -12.595 10.152 35.645 1.00 97.81 90 ASP A O 1
ATOM 743 N N . ASP A 1 91 ? -12.538 9.693 37.843 1.00 96.69 91 ASP A N 1
ATOM 744 C CA . ASP A 1 91 ? -13.539 8.619 37.862 1.00 96.69 91 ASP A CA 1
ATOM 745 C C . ASP A 1 91 ? -13.334 7.540 36.768 1.00 96.69 91 ASP A C 1
ATOM 747 O O . ASP A 1 91 ? -14.290 7.034 36.169 1.00 96.69 91 ASP A O 1
ATOM 751 N N . ILE A 1 92 ? -12.080 7.169 36.477 1.00 97.19 92 ILE A N 1
ATOM 752 C CA . ILE A 1 92 ? -11.753 6.245 35.378 1.00 97.19 92 ILE A CA 1
ATOM 753 C C . ILE A 1 92 ? -12.054 4.802 35.791 1.00 97.19 92 ILE A C 1
ATOM 755 O O . ILE A 1 92 ? -11.528 4.312 36.786 1.00 97.19 92 ILE A O 1
ATOM 759 N N . SER A 1 93 ? -12.837 4.078 34.992 1.00 96.12 93 SER A N 1
ATOM 760 C CA . SER A 1 93 ? -13.133 2.657 35.214 1.00 96.12 93 SER A CA 1
ATOM 761 C C . SER A 1 93 ? -13.374 1.903 33.907 1.00 96.12 93 SER A C 1
ATOM 763 O O . SER A 1 93 ? -13.839 2.473 32.922 1.00 96.12 93 SER A O 1
ATOM 765 N N . LEU A 1 94 ? -13.073 0.603 33.892 1.00 94.94 94 LEU A N 1
ATOM 766 C CA . LEU A 1 94 ? -13.443 -0.314 32.810 1.00 94.94 94 LEU A CA 1
ATOM 767 C C . LEU A 1 94 ? -14.055 -1.565 33.426 1.00 94.94 94 LEU A C 1
ATOM 769 O O . LEU A 1 94 ? -13.368 -2.281 34.152 1.00 94.94 94 LEU A O 1
ATOM 773 N N . VAL A 1 95 ? -15.322 -1.833 33.126 1.00 96.50 95 VAL A N 1
ATOM 774 C CA . VAL A 1 95 ? -16.108 -2.875 33.800 1.00 96.50 95 VAL A CA 1
ATOM 775 C C . VAL A 1 95 ? -16.694 -3.851 32.784 1.00 96.50 95 VAL A C 1
ATOM 777 O O . VAL A 1 95 ? -17.186 -3.440 31.732 1.00 96.50 95 VAL A O 1
ATOM 780 N N . ASP A 1 96 ? -16.651 -5.144 33.098 1.00 95.81 96 ASP A N 1
ATOM 781 C CA . ASP A 1 96 ? -17.429 -6.170 32.408 1.00 95.81 96 ASP A CA 1
ATOM 782 C C . ASP A 1 96 ? -18.919 -5.948 32.704 1.00 95.81 96 ASP A C 1
ATOM 784 O O . ASP A 1 96 ? -19.382 -6.089 33.834 1.00 95.81 96 ASP A O 1
ATOM 788 N N . THR A 1 97 ? -19.689 -5.594 31.676 1.00 96.00 97 THR A N 1
ATOM 789 C CA . THR A 1 97 ? -21.110 -5.245 31.845 1.00 96.00 97 THR A CA 1
ATOM 790 C C . THR A 1 97 ? -22.000 -6.439 32.193 1.00 96.00 97 THR A C 1
ATOM 792 O O . THR A 1 97 ? -23.121 -6.235 32.653 1.00 96.00 97 THR A O 1
ATOM 795 N N . ALA A 1 98 ? -21.532 -7.672 31.980 1.00 94.19 98 ALA A N 1
ATOM 796 C CA . ALA A 1 98 ? -22.292 -8.879 32.283 1.00 94.19 98 ALA A CA 1
ATOM 797 C C . ALA A 1 98 ? -22.097 -9.341 33.733 1.00 94.19 98 ALA A C 1
ATOM 799 O O . ALA A 1 98 ? -23.039 -9.852 34.335 1.00 94.19 98 ALA A O 1
ATOM 800 N N . THR A 1 99 ? -20.891 -9.190 34.289 1.00 95.19 99 THR A N 1
ATOM 801 C CA . THR A 1 99 ? -20.560 -9.659 35.650 1.00 95.19 99 THR A CA 1
ATOM 802 C C . THR A 1 99 ? -20.461 -8.534 36.678 1.00 95.19 99 THR A C 1
ATOM 804 O O . THR A 1 99 ? -20.528 -8.804 37.874 1.00 95.19 99 THR A O 1
ATOM 807 N N . GLY A 1 100 ? -20.280 -7.285 36.238 1.00 93.62 100 GLY A N 1
ATOM 808 C CA . GLY A 1 100 ? -19.937 -6.154 37.104 1.00 93.62 100 GLY A CA 1
ATOM 809 C C . GLY A 1 100 ? -18.471 -6.144 37.556 1.00 93.62 100 GLY A C 1
ATOM 810 O O . GLY A 1 100 ? -18.079 -5.281 38.338 1.00 93.62 100 GLY A O 1
ATOM 811 N N . GLU A 1 101 ? -17.650 -7.084 37.079 1.00 93.75 101 GLU A N 1
ATOM 812 C CA . GLU A 1 101 ? -16.236 -7.184 37.442 1.00 93.75 101 GLU A CA 1
ATOM 813 C C . GLU A 1 101 ? -15.424 -6.034 36.831 1.00 93.75 101 GLU A C 1
ATOM 815 O O . GLU A 1 101 ? -15.517 -5.742 35.635 1.00 93.75 101 GLU A O 1
ATOM 820 N N . ALA A 1 102 ? -14.593 -5.385 37.645 1.00 92.06 102 ALA A N 1
ATOM 821 C CA . ALA A 1 102 ? -13.728 -4.312 37.181 1.00 92.06 102 ALA A CA 1
ATOM 822 C C . ALA A 1 102 ? -12.457 -4.869 36.517 1.00 92.06 102 ALA A C 1
ATOM 824 O O . ALA A 1 102 ? -11.602 -5.459 37.172 1.00 92.06 102 ALA A O 1
ATOM 825 N N . ILE A 1 103 ? -12.299 -4.604 35.220 1.00 91.06 103 ILE A N 1
ATOM 826 C CA . ILE A 1 103 ? -11.054 -4.835 34.473 1.00 91.06 103 ILE A CA 1
ATOM 827 C C . ILE A 1 103 ? -10.021 -3.759 34.829 1.00 91.06 103 ILE A C 1
ATOM 829 O O . ILE A 1 103 ? -8.837 -4.040 35.013 1.00 91.06 103 ILE A O 1
ATOM 833 N N . ILE A 1 104 ? -10.485 -2.514 34.940 1.00 90.06 104 ILE A N 1
ATOM 834 C CA . ILE A 1 104 ? -9.762 -1.407 35.563 1.00 90.06 104 ILE A CA 1
ATOM 835 C C . ILE A 1 104 ? -10.672 -0.918 36.688 1.00 90.06 104 ILE A C 1
ATOM 837 O O . ILE A 1 104 ? -11.766 -0.418 36.415 1.00 90.06 104 ILE A O 1
ATOM 841 N N . GLY A 1 105 ? -10.232 -1.115 37.936 1.00 89.62 105 GLY A N 1
ATOM 842 C CA . GLY A 1 105 ? -10.911 -0.587 39.122 1.00 89.62 105 GLY A CA 1
ATOM 843 C C . GLY A 1 105 ? -11.116 0.921 39.016 1.00 89.62 105 GLY A C 1
ATOM 844 O O . GLY A 1 105 ? -10.363 1.587 38.307 1.00 89.62 105 GLY A O 1
ATOM 845 N N . LYS A 1 106 ? -12.137 1.448 39.699 1.00 93.56 106 LYS A N 1
ATOM 846 C CA . LYS A 1 106 ? -12.391 2.889 39.720 1.00 93.56 106 LYS A CA 1
ATOM 847 C C . LYS A 1 106 ? -11.152 3.617 40.255 1.00 93.56 106 LYS A C 1
ATOM 849 O O . LYS A 1 106 ? -10.683 3.287 41.339 1.00 93.56 106 LYS A O 1
ATOM 854 N N . VAL A 1 107 ? -10.644 4.577 39.488 1.00 95.75 107 VAL A N 1
ATOM 855 C CA . VAL A 1 107 ? -9.559 5.475 39.895 1.00 95.75 107 VAL A CA 1
ATOM 856 C C . VAL A 1 107 ? -10.104 6.895 39.934 1.00 95.75 107 VAL A C 1
ATOM 858 O O . VAL A 1 107 ? -10.387 7.463 38.879 1.00 95.75 107 VAL A O 1
ATOM 861 N N . ASP A 1 108 ? -10.258 7.424 41.145 1.00 95.19 108 ASP A N 1
ATOM 862 C CA . ASP A 1 108 ? -10.735 8.782 41.447 1.00 95.19 108 ASP A CA 1
ATOM 863 C C . ASP A 1 108 ? -9.639 9.698 42.032 1.00 95.19 108 ASP A C 1
ATOM 865 O O . ASP A 1 108 ? -9.873 10.856 42.337 1.00 95.19 108 ASP A O 1
ATOM 869 N N . PHE A 1 109 ? -8.408 9.189 42.161 1.00 97.06 109 PHE A N 1
ATOM 870 C CA . PHE A 1 109 ? -7.214 9.944 42.559 1.00 97.06 109 PHE A CA 1
ATOM 871 C C . PHE A 1 109 ? -7.238 10.557 43.974 1.00 97.06 109 PHE A C 1
ATOM 873 O O . PHE A 1 109 ? -6.352 11.351 44.315 1.00 97.06 109 PHE A O 1
ATOM 880 N N . GLU A 1 110 ? -8.173 10.156 44.837 1.00 96.19 110 GLU A N 1
ATOM 881 C CA . GLU A 1 110 ? -8.304 10.672 46.205 1.00 96.19 110 GLU A CA 1
ATOM 882 C C . GLU A 1 110 ? -7.106 10.313 47.107 1.00 96.19 110 GLU A C 1
ATOM 884 O O . GLU A 1 110 ? -6.694 11.102 47.972 1.00 96.19 110 GLU A O 1
ATOM 889 N N . GLY A 1 111 ? -6.455 9.178 46.840 1.00 93.12 111 GLY A N 1
ATOM 890 C CA . GLY A 1 111 ? -5.181 8.752 47.424 1.00 93.12 111 GLY A CA 1
ATOM 891 C C . GLY A 1 111 ? -3.956 9.519 46.902 1.00 93.12 111 GLY A C 1
ATOM 892 O O . GLY A 1 111 ? -2.829 9.267 47.337 1.00 93.12 111 GLY A O 1
ATOM 893 N N . GLY A 1 112 ? -4.143 10.487 45.999 1.00 94.12 112 GLY A N 1
ATOM 894 C CA . GLY A 1 112 ? -3.078 11.312 45.431 1.00 94.12 112 GLY A CA 1
ATOM 895 C C . GLY A 1 112 ? -2.242 10.572 44.382 1.00 94.12 112 GLY A C 1
ATOM 896 O O . GLY A 1 112 ? -2.718 9.687 43.677 1.00 94.12 112 GLY A O 1
ATOM 897 N N . GLU A 1 113 ? -0.953 10.908 44.280 1.00 94.12 113 GLU A N 1
ATOM 898 C CA . GLU A 1 113 ? -0.037 10.318 43.282 1.00 94.12 113 GLU A CA 1
ATOM 899 C C . GLU A 1 113 ? 0.121 8.787 43.380 1.00 94.12 113 GLU A C 1
ATOM 901 O O . GLU A 1 113 ? 0.523 8.122 42.418 1.00 94.12 113 GLU A O 1
ATOM 906 N N . GLN A 1 114 ? -0.206 8.190 44.527 1.00 94.19 114 GLN A N 1
ATOM 907 C CA . GLN A 1 114 ? -0.192 6.734 44.683 1.00 94.19 114 GLN A CA 1
ATOM 908 C C . GLN A 1 114 ? -1.260 6.055 43.809 1.00 94.19 114 GLN A C 1
ATOM 910 O O . GLN A 1 114 ? -0.990 5.007 43.213 1.00 94.19 114 GLN A O 1
ATOM 915 N N . ASP A 1 115 ? -2.424 6.679 43.633 1.00 93.88 115 ASP A N 1
ATOM 916 C CA . ASP A 1 115 ? -3.492 6.157 42.773 1.00 93.88 115 ASP A CA 1
ATOM 917 C C . ASP A 1 115 ? -3.073 6.192 41.303 1.00 93.88 115 ASP A C 1
ATOM 919 O O . ASP A 1 115 ? -3.249 5.215 40.569 1.00 93.88 115 ASP A O 1
ATOM 923 N N . PHE A 1 116 ? -2.409 7.275 40.883 1.00 94.25 116 PHE A N 1
ATOM 924 C CA . PHE A 1 116 ? -1.842 7.354 39.541 1.00 94.25 116 PHE A CA 1
ATOM 925 C C . PHE A 1 116 ? -0.761 6.290 39.330 1.00 94.25 116 PHE A C 1
ATOM 927 O O . PHE A 1 116 ? -0.838 5.501 38.391 1.00 94.25 116 PHE A O 1
ATOM 934 N N . THR A 1 117 ? 0.243 6.216 40.203 1.00 93.75 117 THR A N 1
ATOM 935 C CA . THR A 1 117 ? 1.394 5.316 40.013 1.00 93.75 117 THR A CA 1
ATOM 936 C C . THR A 1 117 ? 1.067 3.830 40.206 1.00 93.75 117 THR A C 1
ATOM 938 O O . THR A 1 117 ? 1.786 2.972 39.679 1.00 93.75 117 THR A O 1
ATOM 941 N N . SER A 1 118 ? -0.029 3.480 40.881 1.00 92.62 118 SER A N 1
ATOM 942 C CA . SER A 1 118 ? -0.480 2.086 41.019 1.00 92.62 118 SER A CA 1
ATOM 943 C C . SER A 1 118 ? -1.190 1.547 39.766 1.00 92.62 118 SER A C 1
ATOM 945 O O . SER A 1 118 ? -1.108 0.345 39.473 1.00 92.62 118 SER A O 1
ATOM 947 N N . VAL A 1 119 ? -1.833 2.423 38.981 1.00 92.69 119 VAL A N 1
ATOM 948 C CA . VAL A 1 119 ? -2.639 2.029 37.811 1.00 92.69 119 VAL A CA 1
ATOM 949 C C . VAL A 1 119 ? -2.052 2.502 36.488 1.00 92.69 119 VAL A C 1
ATOM 951 O O . VAL A 1 119 ? -2.116 1.758 35.511 1.00 92.69 119 VAL A O 1
ATOM 954 N N . PHE A 1 120 ? -1.449 3.685 36.431 1.00 95.44 120 PHE A N 1
ATOM 955 C CA . PHE A 1 120 ? -1.074 4.365 35.195 1.00 95.44 120 PHE A CA 1
ATOM 956 C C . PHE A 1 120 ? 0.431 4.602 35.051 1.00 95.44 120 PHE A C 1
ATOM 958 O O . PHE A 1 120 ? 1.219 4.605 35.996 1.00 95.44 120 PHE A O 1
ATOM 965 N N . ARG A 1 121 ? 0.845 4.775 33.803 1.00 94.25 121 ARG A N 1
ATOM 966 C CA . ARG A 1 121 ? 2.169 5.199 33.346 1.00 94.25 121 ARG A CA 1
ATOM 967 C C . ARG A 1 121 ? 1.964 6.256 32.261 1.00 94.25 121 ARG A C 1
ATOM 969 O O . ARG A 1 121 ? 0.846 6.453 31.793 1.00 94.25 121 ARG A O 1
ATOM 976 N N . PHE A 1 122 ? 3.027 6.921 31.826 1.00 93.94 122 PHE A N 1
ATOM 977 C CA . PHE A 1 122 ? 2.957 7.874 30.720 1.00 93.94 122 PHE A CA 1
ATOM 978 C C . PHE A 1 122 ? 4.191 7.793 29.825 1.00 93.94 122 PHE A C 1
ATOM 980 O O . PHE A 1 122 ? 5.224 7.241 30.212 1.00 93.94 122 PHE A O 1
ATOM 987 N N . TRP A 1 123 ? 4.052 8.274 28.592 1.00 90.56 123 TRP A N 1
ATOM 988 C CA . TRP A 1 123 ? 5.125 8.309 27.606 1.00 90.56 123 TRP A CA 1
ATOM 989 C C . TRP A 1 123 ? 5.011 9.554 26.713 1.00 90.56 123 TRP A C 1
ATOM 991 O O . TRP A 1 123 ? 3.894 9.905 26.318 1.00 90.56 123 TRP A O 1
ATOM 1001 N N . PRO A 1 124 ? 6.143 10.170 26.317 1.00 88.81 124 PRO A N 1
ATOM 1002 C CA . PRO A 1 124 ? 7.517 9.869 26.733 1.00 88.81 124 PRO A CA 1
ATOM 1003 C C . PRO A 1 124 ? 7.802 10.398 28.148 1.00 88.81 124 PRO A C 1
ATOM 1005 O O . PRO A 1 124 ? 6.897 10.866 28.837 1.00 88.81 124 PRO A O 1
ATOM 1008 N N . THR A 1 125 ? 9.051 10.300 28.609 1.00 87.62 125 THR A N 1
ATOM 1009 C CA . THR A 1 125 ? 9.434 10.908 29.892 1.00 87.62 125 THR A CA 1
ATOM 1010 C C . THR A 1 125 ? 9.247 12.429 29.837 1.00 87.62 125 THR A C 1
ATOM 1012 O O . THR A 1 125 ? 9.359 13.026 28.766 1.00 87.62 125 THR A O 1
ATOM 1015 N N . LEU A 1 126 ? 9.010 13.088 30.978 1.00 84.62 126 LEU A N 1
ATOM 1016 C CA . LEU A 1 126 ? 8.858 14.555 31.010 1.00 84.62 126 LEU A CA 1
ATOM 1017 C C . LEU A 1 126 ? 10.127 15.291 30.545 1.00 84.62 126 LEU A C 1
ATOM 1019 O O . LEU A 1 126 ? 10.041 16.391 30.009 1.00 84.62 126 LEU A O 1
ATOM 1023 N N . LYS A 1 127 ? 11.302 14.659 30.667 1.00 86.44 127 LYS A N 1
ATOM 1024 C CA . LYS A 1 127 ? 12.558 15.170 30.101 1.00 86.44 127 LYS A CA 1
ATOM 1025 C C . LYS A 1 127 ? 12.502 15.258 28.571 1.00 86.44 127 LYS A C 1
ATOM 1027 O O . LYS A 1 127 ? 13.008 16.215 27.994 1.00 86.44 127 LYS A O 1
ATOM 1032 N N . ASP A 1 128 ? 11.869 14.278 27.931 1.00 84.75 128 ASP A N 1
ATOM 1033 C CA . ASP A 1 128 ? 11.722 14.191 26.473 1.00 84.75 128 ASP A CA 1
ATOM 1034 C C . ASP A 1 128 ? 10.450 14.900 25.961 1.00 84.75 128 ASP A C 1
ATOM 1036 O O . ASP A 1 128 ? 10.262 15.075 24.754 1.00 84.75 128 ASP A O 1
ATOM 1040 N N . ALA A 1 129 ? 9.576 15.329 26.875 1.00 85.94 129 ALA A N 1
ATOM 1041 C CA . ALA A 1 129 ? 8.383 16.122 26.604 1.00 85.94 129 ALA A CA 1
ATOM 1042 C C . ALA A 1 129 ? 8.313 17.375 27.497 1.00 85.94 129 ALA A C 1
ATOM 1044 O O . ALA A 1 129 ? 7.377 17.515 28.280 1.00 85.94 129 ALA A O 1
ATOM 1045 N N . PRO A 1 130 ? 9.235 18.346 27.336 1.00 88.00 130 PRO A N 1
ATOM 1046 C CA . PRO A 1 130 ? 9.219 19.593 28.115 1.00 88.00 130 PRO A CA 1
ATOM 1047 C C . PRO A 1 130 ? 7.979 20.467 27.846 1.00 88.00 130 PRO A C 1
ATOM 1049 O O . PRO A 1 130 ? 7.730 21.443 28.544 1.00 88.00 130 PRO A O 1
ATOM 1052 N N . TYR A 1 131 ? 7.206 20.128 26.814 1.00 89.00 131 TYR A N 1
ATOM 1053 C CA . TYR A 1 131 ? 5.930 20.742 26.461 1.00 89.00 131 TYR A CA 1
ATOM 1054 C C . TYR A 1 131 ? 4.736 20.141 27.219 1.00 89.00 131 TYR A C 1
ATOM 1056 O O . TYR A 1 131 ? 3.606 20.565 26.980 1.00 89.00 131 TYR A O 1
ATOM 1064 N N . ALA A 1 132 ? 4.947 19.130 28.064 1.00 92.06 132 ALA A N 1
ATOM 1065 C CA . ALA A 1 132 ? 3.890 18.435 28.781 1.00 92.06 132 ALA A CA 1
ATOM 1066 C C . ALA A 1 132 ? 4.126 18.455 30.296 1.00 92.06 132 ALA A C 1
ATOM 1068 O O . ALA A 1 132 ? 5.258 18.338 30.762 1.00 92.06 132 ALA A O 1
ATOM 1069 N N . THR A 1 133 ? 3.044 18.548 31.064 1.00 94.31 133 THR A N 1
ATOM 1070 C CA . THR A 1 133 ? 3.029 18.218 32.495 1.00 94.31 133 THR A CA 1
ATOM 1071 C C . THR A 1 133 ? 1.909 17.225 32.775 1.00 94.31 133 THR A C 1
ATOM 1073 O O . THR A 1 133 ? 0.908 17.190 32.053 1.00 94.31 133 THR A O 1
ATOM 1076 N N . LEU A 1 134 ? 2.094 16.397 33.801 1.00 95.69 134 LEU A N 1
ATOM 1077 C CA . LEU A 1 134 ? 1.116 15.414 34.248 1.00 95.69 134 LEU A CA 1
ATOM 1078 C C . LEU A 1 134 ? 1.279 15.201 35.756 1.00 95.69 134 LEU A C 1
ATOM 1080 O O . LEU A 1 134 ? 2.408 14.999 36.202 1.00 95.69 134 LEU A O 1
ATOM 1084 N N . GLY A 1 135 ? 0.184 15.245 36.511 1.00 95.56 135 GLY A N 1
ATOM 1085 C CA . GLY A 1 135 ? 0.191 14.950 37.945 1.00 95.56 135 GLY A CA 1
ATOM 1086 C C . GLY A 1 135 ? -1.193 15.045 38.579 1.00 95.56 135 GLY A C 1
ATOM 1087 O O . GLY A 1 135 ? -2.116 15.600 37.979 1.00 95.56 135 GLY A O 1
ATOM 1088 N N . VAL A 1 136 ? -1.333 14.492 39.779 1.00 97.62 136 VAL A N 1
ATOM 1089 C CA . VAL A 1 136 ? -2.565 14.557 40.576 1.00 97.62 136 VAL A CA 1
ATOM 1090 C C . VAL A 1 136 ? -2.623 15.890 41.322 1.00 97.62 136 VAL A C 1
ATOM 1092 O O . VAL A 1 136 ? -1.675 16.263 42.013 1.00 97.62 136 VAL A O 1
ATOM 1095 N N . VAL A 1 137 ? -3.724 16.624 41.164 1.00 97.75 137 VAL A N 1
ATOM 1096 C CA . VAL A 1 137 ? -3.903 17.981 41.702 1.00 97.75 137 VAL A CA 1
ATOM 1097 C C . VAL A 1 137 ? -5.223 18.071 42.467 1.00 97.75 137 VAL A C 1
ATOM 1099 O O . VAL A 1 137 ? -6.230 17.513 42.037 1.00 97.75 137 VAL A O 1
ATOM 1102 N N . ASP A 1 138 ? -5.230 18.792 43.587 1.00 96.94 138 ASP A N 1
ATOM 1103 C CA . ASP A 1 138 ? -6.442 19.043 44.372 1.00 96.94 138 ASP A CA 1
ATOM 1104 C C . ASP A 1 138 ? -7.380 20.030 43.653 1.00 96.94 138 ASP A C 1
ATOM 1106 O O . ASP A 1 138 ? -6.934 21.020 43.065 1.00 96.94 138 ASP A O 1
ATOM 1110 N N . GLY A 1 139 ? -8.692 19.795 43.722 1.00 96.12 139 GLY A N 1
ATOM 1111 C CA . GLY A 1 139 ? -9.710 20.740 43.251 1.00 96.12 139 GLY A CA 1
ATOM 1112 C C . GLY A 1 139 ? -9.951 20.763 41.739 1.00 96.12 139 GLY A C 1
ATOM 1113 O O . GLY A 1 139 ? -10.733 21.590 41.266 1.00 96.12 139 GLY A O 1
ATOM 1114 N N . VAL A 1 140 ? -9.285 19.900 40.965 1.00 96.69 140 VAL A N 1
ATOM 1115 C CA . VAL A 1 140 ? -9.449 19.834 39.499 1.00 96.69 140 VAL A CA 1
ATOM 1116 C C . VAL A 1 140 ? -10.334 18.680 39.035 1.00 96.69 140 VAL A C 1
ATOM 1118 O O . VAL A 1 140 ? -10.720 18.676 37.865 1.00 96.69 140 VAL A O 1
ATOM 1121 N N . GLY A 1 141 ? -10.607 17.711 39.911 1.00 94.69 141 GLY A N 1
ATOM 1122 C CA . GLY A 1 141 ? -11.434 16.546 39.621 1.00 94.69 141 GLY A CA 1
ATOM 1123 C C . GLY A 1 141 ? -12.935 16.837 39.678 1.00 94.69 141 GLY A C 1
ATOM 1124 O O . GLY A 1 141 ? -13.383 17.980 39.848 1.00 94.69 141 GLY A O 1
ATOM 1125 N N . SER A 1 142 ? -13.719 15.781 39.505 1.00 95.75 142 SER A N 1
ATOM 1126 C CA . SER A 1 142 ? -15.179 15.805 39.511 1.00 95.75 142 SER A CA 1
ATOM 1127 C C . SER A 1 142 ? -15.717 16.355 40.838 1.00 95.75 142 SER A C 1
ATOM 1129 O O . SER A 1 142 ? -15.332 15.928 41.921 1.00 95.75 142 SER A O 1
ATOM 1131 N N . ASN A 1 143 ? -16.622 17.337 40.790 1.00 93.38 143 ASN A N 1
ATOM 1132 C CA . ASN A 1 143 ? -17.142 18.026 41.986 1.00 93.38 143 ASN A CA 1
ATOM 1133 C C . ASN A 1 143 ? -16.065 18.696 42.872 1.00 93.38 143 ASN A C 1
ATOM 1135 O O . ASN A 1 143 ? -16.302 18.928 44.057 1.00 93.38 143 ASN A O 1
ATOM 1139 N N . GLY A 1 144 ? -14.898 19.037 42.312 1.00 92.25 144 GLY A N 1
ATOM 1140 C CA . GLY A 1 144 ? -13.802 19.664 43.060 1.00 92.25 144 GLY A CA 1
ATOM 1141 C C . GLY A 1 144 ? -12.962 18.682 43.882 1.00 92.25 144 GLY A C 1
ATOM 1142 O O . GLY A 1 144 ? -12.258 19.110 44.796 1.00 92.25 144 GLY A O 1
ATOM 1143 N N . SER A 1 145 ? -13.036 17.389 43.563 1.00 96.19 145 SER A N 1
ATOM 1144 C CA . SER A 1 145 ? -12.159 16.330 44.070 1.00 96.19 145 SER A CA 1
ATOM 1145 C C . SER A 1 145 ? -10.710 16.492 43.584 1.00 96.19 145 SER A C 1
ATOM 1147 O O . SER A 1 145 ? -10.355 17.448 42.870 1.00 96.19 145 SER A O 1
ATOM 1149 N N . LYS A 1 146 ? -9.842 15.549 43.963 1.00 97.81 146 LYS A N 1
ATOM 1150 C CA . LYS A 1 146 ? -8.535 15.418 43.315 1.00 97.81 146 LYS A CA 1
ATOM 1151 C C . LYS A 1 146 ? -8.723 14.865 41.907 1.00 97.81 146 LYS A C 1
ATOM 1153 O O . LYS A 1 146 ? -9.659 14.138 41.625 1.00 97.81 146 LYS A O 1
ATOM 1158 N N . GLY A 1 147 ? -7.828 15.218 40.993 1.00 97.31 147 GLY A N 1
ATOM 1159 C CA . GLY A 1 147 ? -7.887 14.694 39.632 1.00 97.31 147 GLY A CA 1
ATOM 1160 C C . GLY A 1 147 ? -6.536 14.711 38.941 1.00 97.31 147 GLY A C 1
ATOM 1161 O O . GLY A 1 147 ? -5.623 15.445 39.328 1.00 97.31 147 GLY A O 1
ATOM 1162 N N . LEU A 1 148 ? -6.401 13.906 37.890 1.00 98.06 148 LEU A N 1
ATOM 1163 C CA . LEU A 1 148 ? -5.192 13.857 37.076 1.00 98.06 148 LEU A CA 1
ATOM 1164 C C . LEU A 1 148 ? -5.187 15.015 36.077 1.00 98.06 148 LEU A C 1
ATOM 1166 O O . LEU A 1 148 ? -5.925 14.996 35.093 1.00 98.06 148 LEU A O 1
ATOM 1170 N N . LEU A 1 149 ? -4.323 16.005 36.291 1.00 97.62 149 LEU A N 1
ATOM 1171 C CA . LEU A 1 149 ? -4.167 17.149 35.403 1.00 97.62 149 LEU A CA 1
ATOM 1172 C C . LEU A 1 149 ? -3.038 16.914 34.397 1.00 97.62 149 LEU A C 1
ATOM 1174 O O . LEU A 1 149 ? -1.865 16.835 34.758 1.00 97.62 149 LEU A O 1
ATOM 1178 N N . GLN A 1 150 ? -3.389 16.895 33.115 1.00 95.75 150 GLN A N 1
ATOM 1179 C CA . GLN A 1 150 ? -2.455 16.952 31.999 1.00 95.75 150 GLN A CA 1
ATOM 1180 C C . GLN A 1 150 ? -2.443 18.360 31.397 1.00 95.75 150 GLN A C 1
ATOM 1182 O O . GLN A 1 150 ? -3.487 18.882 31.008 1.00 95.75 150 GLN A O 1
ATOM 1187 N N . THR A 1 151 ? -1.263 18.956 31.232 1.00 94.81 151 THR A N 1
ATOM 1188 C CA . THR A 1 151 ? -1.099 20.184 30.436 1.00 94.81 151 THR A CA 1
ATOM 1189 C C . THR A 1 151 ? -0.243 19.898 29.216 1.00 94.81 151 THR A C 1
ATOM 1191 O O . THR A 1 151 ? 0.797 19.257 29.327 1.00 94.81 151 THR A O 1
ATOM 1194 N N . LEU A 1 152 ? -0.655 20.400 28.054 1.00 92.31 152 LEU A N 1
ATOM 1195 C CA . LEU A 1 152 ? 0.138 20.414 26.829 1.00 92.31 152 LEU A CA 1
ATOM 1196 C C . LEU A 1 152 ? 0.341 21.857 26.371 1.00 92.31 152 LEU A C 1
ATOM 1198 O O . LEU A 1 152 ? -0.610 22.633 26.327 1.00 92.31 152 LEU A O 1
ATOM 1202 N N . GLN A 1 153 ? 1.572 22.197 26.000 1.00 90.81 153 GLN A N 1
ATOM 1203 C CA . GLN A 1 153 ? 1.949 23.491 25.441 1.00 90.81 153 GLN A CA 1
ATOM 1204 C C . GLN A 1 153 ? 2.400 23.320 23.994 1.00 90.81 153 GLN A C 1
ATOM 1206 O O . GLN A 1 153 ? 3.495 22.834 23.711 1.00 90.81 153 GLN A O 1
ATOM 1211 N N . VAL A 1 154 ? 1.538 23.700 23.056 1.00 82.81 154 VAL A N 1
ATOM 1212 C CA . VAL A 1 154 ? 1.809 23.583 21.624 1.00 82.81 154 VAL A CA 1
ATOM 1213 C C . VAL A 1 154 ? 2.443 24.888 21.116 1.00 82.81 154 VAL A C 1
ATOM 1215 O O . VAL A 1 154 ? 1.922 25.960 21.415 1.00 82.81 154 VAL A O 1
ATOM 1218 N N . PRO A 1 155 ? 3.549 24.846 20.345 1.00 76.88 155 PRO A N 1
ATOM 1219 C CA . PRO A 1 155 ? 4.170 26.057 19.804 1.00 76.88 155 PRO A CA 1
ATOM 1220 C C . PRO A 1 155 ? 3.228 26.842 18.876 1.00 76.88 155 PRO A C 1
ATOM 1222 O O . PRO A 1 155 ? 2.558 26.234 18.044 1.00 76.88 155 PRO A O 1
ATOM 1225 N N . GLU A 1 156 ? 3.274 28.183 18.913 1.00 66.75 156 GLU A N 1
ATOM 1226 C CA . GLU A 1 156 ? 2.403 29.086 18.122 1.00 66.75 156 GLU A CA 1
ATOM 1227 C C . GLU A 1 156 ? 2.339 28.773 16.615 1.00 66.75 156 GLU A C 1
ATOM 1229 O O . GLU A 1 156 ? 1.337 29.039 15.957 1.00 66.75 156 GLU A O 1
ATOM 1234 N N . LYS A 1 157 ? 3.414 28.216 16.043 1.00 56.47 157 LYS A N 1
ATOM 1235 C CA . LYS A 1 157 ? 3.534 27.924 14.604 1.00 56.47 157 LYS A CA 1
ATOM 1236 C C . LYS A 1 157 ? 3.490 26.433 14.261 1.00 56.47 157 LYS A C 1
ATOM 1238 O O . LYS A 1 157 ? 3.955 26.053 13.185 1.00 56.47 157 LYS A O 1
ATOM 1243 N N . GLY A 1 158 ? 2.995 25.558 15.138 1.00 60.81 158 GLY A N 1
ATOM 1244 C CA . GLY A 1 158 ? 3.125 24.126 14.878 1.00 60.81 158 GLY A CA 1
ATOM 1245 C C . GLY A 1 158 ? 2.215 23.194 15.660 1.00 60.81 158 GLY A C 1
ATOM 1246 O O . GLY A 1 158 ? 1.292 23.587 16.352 1.00 60.81 158 GLY A O 1
ATOM 1247 N N . ARG A 1 159 ? 2.495 21.905 15.486 1.00 67.12 159 ARG A N 1
ATOM 1248 C CA . ARG A 1 159 ? 1.952 20.784 16.258 1.00 67.12 159 ARG A CA 1
ATOM 1249 C C . ARG A 1 159 ? 3.083 20.197 17.093 1.00 67.12 159 ARG A C 1
ATOM 1251 O O . ARG A 1 159 ? 4.247 20.342 16.713 1.00 67.12 159 ARG A O 1
ATOM 1258 N N . LEU A 1 160 ? 2.763 19.454 18.146 1.00 68.88 160 LEU A N 1
ATOM 1259 C CA . LEU A 1 160 ? 3.787 18.685 18.858 1.00 68.88 160 LEU A CA 1
ATOM 1260 C C . LEU A 1 160 ? 4.439 17.658 17.917 1.00 68.88 160 LEU A C 1
ATOM 1262 O O . LEU A 1 160 ? 3.754 16.944 17.179 1.00 68.88 160 LEU A O 1
ATOM 1266 N N . GLY A 1 161 ? 5.775 17.616 17.919 1.00 62.12 161 GLY A N 1
ATOM 1267 C CA . GLY A 1 161 ? 6.562 16.694 17.091 1.00 62.12 161 GLY A CA 1
ATOM 1268 C C . GLY A 1 161 ? 6.494 15.243 17.572 1.00 62.12 161 GLY A C 1
ATOM 1269 O O . GLY A 1 161 ? 6.623 14.321 16.767 1.00 62.12 161 GLY A O 1
ATOM 1270 N N . HIS A 1 162 ? 6.223 15.051 18.862 1.00 68.38 162 HIS A N 1
ATOM 1271 C CA . HIS A 1 162 ? 6.056 13.753 19.497 1.00 68.38 162 HIS A CA 1
ATOM 1272 C C . HIS A 1 162 ? 4.694 13.672 20.183 1.00 68.38 162 HIS A C 1
ATOM 1274 O O . HIS A 1 162 ? 4.012 14.670 20.409 1.00 68.38 162 HIS A O 1
ATOM 1280 N N . ASP A 1 163 ? 4.261 12.444 20.412 1.00 77.00 163 ASP A N 1
ATOM 1281 C CA . ASP A 1 163 ? 3.061 12.162 21.181 1.00 77.00 163 ASP A CA 1
ATOM 1282 C C . ASP A 1 163 ? 3.328 12.283 22.677 1.00 77.00 163 ASP A C 1
ATOM 1284 O O . ASP A 1 163 ? 4.431 11.959 23.092 1.00 77.00 163 ASP A O 1
ATOM 1288 N N . PHE A 1 164 ? 2.323 12.672 23.462 1.00 87.69 164 PHE A N 1
ATOM 1289 C CA . PHE A 1 164 ? 2.331 12.544 24.917 1.00 87.69 164 PHE A CA 1
ATOM 1290 C C . PHE A 1 164 ? 0.997 11.950 25.365 1.00 87.69 164 PHE A C 1
ATOM 1292 O O . PHE A 1 164 ? -0.067 12.459 24.999 1.00 87.69 164 PHE A O 1
ATOM 1299 N N . HIS A 1 165 ? 1.052 10.855 26.114 1.00 91.69 165 HIS A N 1
ATOM 1300 C CA . HIS A 1 165 ? -0.131 10.143 26.585 1.00 91.69 165 HIS A CA 1
ATOM 1301 C C . HIS A 1 165 ? 0.142 9.410 27.893 1.00 91.69 165 HIS A C 1
ATOM 1303 O O . HIS A 1 165 ? 1.269 8.983 28.155 1.00 91.69 165 HIS A O 1
ATOM 1309 N N . PHE A 1 166 ? -0.914 9.199 28.674 1.00 94.62 166 PHE A N 1
ATOM 1310 C CA . PHE A 1 166 ? -0.900 8.270 29.797 1.00 94.62 166 PHE A CA 1
ATOM 1311 C C . PHE A 1 166 ? -1.655 6.990 29.440 1.00 94.62 166 PHE A C 1
ATOM 1313 O O . PHE A 1 166 ? -2.438 6.942 28.489 1.00 94.62 166 PHE A O 1
ATOM 1320 N N . TYR A 1 167 ? -1.348 5.908 30.139 1.00 93.94 167 TYR A N 1
ATOM 1321 C CA . TYR A 1 167 ? -1.866 4.584 29.834 1.00 93.94 167 TYR A CA 1
ATOM 1322 C C . TYR A 1 167 ? -1.850 3.688 31.062 1.00 93.94 167 TYR A C 1
ATOM 1324 O O . TYR A 1 167 ? -1.030 3.876 31.959 1.00 93.94 167 TYR A O 1
ATOM 1332 N N . THR A 1 168 ? -2.741 2.702 31.120 1.00 93.69 168 THR A N 1
ATOM 1333 C CA . THR A 1 168 ? -2.738 1.748 32.236 1.00 93.69 168 THR A CA 1
ATOM 1334 C C . THR A 1 168 ? -1.487 0.874 32.199 1.00 93.69 168 THR A C 1
ATOM 1336 O O . THR A 1 168 ? -1.066 0.423 31.133 1.00 93.69 168 THR A O 1
ATOM 1339 N N . ALA A 1 169 ? -0.885 0.591 33.350 1.00 91.00 169 ALA A N 1
ATOM 1340 C CA . ALA A 1 169 ? 0.231 -0.337 33.456 1.00 91.00 169 ALA A CA 1
ATOM 1341 C C . ALA A 1 169 ? -0.156 -1.694 32.826 1.00 91.00 169 ALA A C 1
ATOM 1343 O O . ALA A 1 169 ? -1.243 -2.197 33.127 1.00 91.00 169 ALA A O 1
ATOM 1344 N N . PRO A 1 170 ? 0.690 -2.293 31.963 1.00 87.50 170 PRO A N 1
ATOM 1345 C CA . PRO A 1 170 ? 0.355 -3.547 31.296 1.00 87.50 170 PRO A CA 1
ATOM 1346 C C . PRO A 1 170 ? 0.086 -4.673 32.299 1.00 87.50 170 PRO A C 1
ATOM 1348 O O . PRO A 1 170 ? 0.992 -5.083 33.029 1.00 87.50 170 PRO A O 1
ATOM 1351 N N . LYS A 1 171 ? -1.143 -5.196 32.307 1.00 89.38 171 LYS A N 1
ATOM 1352 C CA . LYS A 1 171 ? -1.581 -6.312 33.163 1.00 89.38 171 LYS A CA 1
ATOM 1353 C C . LYS A 1 171 ? -2.251 -7.381 32.313 1.00 89.38 171 LYS A C 1
ATOM 1355 O O . LYS A 1 171 ? -2.839 -7.063 31.282 1.00 89.38 171 LYS A O 1
ATOM 1360 N N . ILE A 1 172 ? -2.138 -8.638 32.731 1.00 90.81 172 ILE A N 1
ATOM 1361 C CA . ILE A 1 172 ? -2.878 -9.728 32.092 1.00 90.81 172 ILE A CA 1
ATOM 1362 C C . ILE A 1 172 ? -4.348 -9.557 32.462 1.00 90.81 172 ILE A C 1
ATOM 1364 O O . ILE A 1 172 ? -4.671 -9.474 33.646 1.00 90.81 172 ILE A O 1
ATOM 1368 N N . ILE A 1 173 ? -5.214 -9.481 31.456 1.00 90.69 173 ILE A N 1
ATOM 1369 C CA . ILE A 1 173 ? -6.666 -9.444 31.645 1.00 90.69 173 ILE A CA 1
ATOM 1370 C C . ILE A 1 173 ? -7.312 -10.557 30.838 1.00 90.69 173 ILE A C 1
ATOM 1372 O O . ILE A 1 173 ? -6.773 -10.974 29.811 1.00 90.69 173 ILE A O 1
ATOM 1376 N N . LYS A 1 174 ? -8.503 -10.973 31.267 1.00 92.62 174 LYS A N 1
ATOM 1377 C CA . LYS A 1 174 ? -9.336 -11.910 30.525 1.00 92.62 174 LYS A CA 1
ATOM 1378 C C . LYS A 1 174 ? -10.508 -11.171 29.891 1.00 92.62 174 LYS A C 1
ATOM 1380 O O . LYS A 1 174 ? -11.294 -10.543 30.593 1.00 92.62 174 LYS A O 1
ATOM 1385 N N . LEU A 1 175 ? -10.636 -11.269 28.573 1.00 91.75 175 LEU A N 1
ATOM 1386 C CA . LEU A 1 175 ? -11.817 -10.819 27.842 1.00 91.75 175 LEU A CA 1
ATOM 1387 C C . LEU A 1 175 ? -12.480 -12.015 27.169 1.00 91.75 175 LEU A C 1
ATOM 1389 O O . LEU A 1 175 ? -11.794 -12.928 26.705 1.00 91.75 175 LEU A O 1
ATOM 1393 N N . VAL A 1 176 ? -13.808 -11.992 27.123 1.00 93.00 176 VAL A N 1
ATOM 1394 C CA . VAL A 1 176 ? -14.630 -13.054 26.539 1.00 93.00 176 VAL A CA 1
ATOM 1395 C C . VAL A 1 176 ? -15.232 -12.549 25.238 1.00 93.00 176 VAL A C 1
ATOM 1397 O O . VAL A 1 176 ? -15.899 -11.513 25.237 1.00 93.00 176 VAL A O 1
ATOM 1400 N N . LYS A 1 177 ? -15.023 -13.279 24.139 1.00 90.62 177 LYS A N 1
ATOM 1401 C CA . LYS A 1 177 ? -15.529 -12.919 22.807 1.00 90.62 177 LYS A CA 1
ATOM 1402 C C . LYS A 1 177 ? -17.019 -12.561 22.848 1.00 90.62 177 LYS A C 1
ATOM 1404 O O . LYS A 1 177 ? -17.828 -13.264 23.446 1.00 90.62 177 LYS A O 1
ATOM 1409 N N . GLY A 1 178 ? -17.384 -11.460 22.192 1.00 89.00 178 GLY A N 1
ATOM 1410 C CA . GLY A 1 178 ? -18.759 -10.963 22.092 1.00 89.00 178 GLY A CA 1
ATOM 1411 C C . GLY A 1 178 ? -19.292 -10.277 23.354 1.00 89.00 178 GLY A C 1
ATOM 1412 O O . GLY A 1 178 ? -20.368 -9.680 23.309 1.00 89.00 178 GLY A O 1
ATOM 1413 N N . ARG A 1 179 ? -18.560 -10.317 24.474 1.00 93.69 179 ARG A N 1
ATOM 1414 C CA . ARG A 1 179 ? -18.965 -9.649 25.712 1.00 93.69 179 ARG A CA 1
ATOM 1415 C C . ARG A 1 179 ? -18.708 -8.146 25.640 1.00 93.69 179 ARG A C 1
ATOM 1417 O O . ARG A 1 179 ? -17.762 -7.695 24.991 1.00 93.69 179 ARG A O 1
ATOM 1424 N N . LYS A 1 180 ? -19.562 -7.379 26.323 1.00 94.94 180 LYS A N 1
ATOM 1425 C CA . LYS A 1 180 ? -19.479 -5.922 26.392 1.00 94.94 180 LYS A CA 1
ATOM 1426 C C . LYS A 1 180 ? -18.750 -5.446 27.645 1.00 94.94 180 LYS A C 1
ATOM 1428 O O . LYS A 1 180 ? -19.001 -5.937 28.746 1.00 94.94 180 LYS A O 1
ATOM 1433 N N . TYR A 1 181 ? -17.911 -4.438 27.467 1.00 95.00 181 TYR A N 1
ATOM 1434 C CA . TYR A 1 181 ? -17.127 -3.789 28.506 1.00 95.00 181 TYR A CA 1
ATOM 1435 C C . TYR A 1 181 ? -17.364 -2.286 28.432 1.00 95.00 181 TYR A C 1
ATOM 1437 O O . TYR A 1 181 ? -17.228 -1.703 27.359 1.00 95.00 181 TYR A O 1
ATOM 1445 N N . LYS A 1 182 ? -17.706 -1.654 29.551 1.00 96.00 182 LYS A N 1
ATOM 1446 C CA . LYS A 1 182 ? -17.966 -0.215 29.597 1.00 96.00 182 LYS A CA 1
ATOM 1447 C C . LYS A 1 182 ? -16.772 0.505 30.202 1.00 96.00 182 LYS A C 1
ATOM 1449 O O . LYS A 1 182 ? -16.417 0.250 31.350 1.00 96.00 182 LYS A O 1
ATOM 1454 N N . LEU A 1 183 ? -16.170 1.400 29.426 1.00 95.31 183 LEU A N 1
ATOM 1455 C CA . LEU A 1 183 ? -15.228 2.400 29.916 1.00 95.31 183 LEU A CA 1
ATOM 1456 C C . LEU A 1 183 ? -16.014 3.646 30.323 1.00 95.31 183 LEU A C 1
ATOM 1458 O O . LEU A 1 183 ? -16.764 4.175 29.504 1.00 95.31 183 LEU A O 1
ATOM 1462 N N . SER A 1 184 ? -15.806 4.129 31.542 1.00 96.50 184 SER A N 1
ATOM 1463 C CA . SER A 1 184 ? -16.357 5.394 32.028 1.00 96.50 184 SER A CA 1
ATOM 1464 C C . SER A 1 184 ? -15.236 6.263 32.584 1.00 96.50 184 SER A C 1
ATOM 1466 O O . SER A 1 184 ? -14.312 5.734 33.201 1.00 96.50 184 SER A O 1
ATOM 1468 N N . PHE A 1 185 ? -15.278 7.565 32.318 1.00 97.19 185 PHE A N 1
ATOM 1469 C CA . PHE A 1 185 ? -14.406 8.550 32.955 1.00 97.19 185 PHE A CA 1
ATOM 1470 C C . PHE A 1 185 ? -15.002 9.950 32.856 1.00 97.19 185 PHE A C 1
ATOM 1472 O O . PHE A 1 185 ? -15.671 10.293 31.877 1.00 97.19 185 PHE A O 1
ATOM 1479 N N . TRP A 1 186 ? -14.704 10.771 33.851 1.00 97.88 186 TRP A N 1
ATOM 1480 C CA . TRP A 1 186 ? -14.957 12.199 33.816 1.00 97.88 186 TRP A CA 1
ATOM 1481 C C . TRP A 1 186 ? -13.756 12.922 33.204 1.00 97.88 186 TRP A C 1
ATOM 1483 O O . TRP A 1 186 ? -12.597 12.549 33.418 1.00 97.88 186 TRP A O 1
ATOM 1493 N N . VAL A 1 187 ? -14.019 13.956 32.408 1.00 97.50 187 VAL A N 1
ATOM 1494 C CA . VAL A 1 187 ? -12.971 14.799 31.834 1.00 97.50 187 VAL A CA 1
ATOM 1495 C C . VAL A 1 187 ? -13.399 16.259 31.788 1.00 97.50 187 VAL A C 1
ATOM 1497 O O . VAL A 1 187 ? -14.533 16.576 31.428 1.00 97.50 187 VAL A O 1
ATOM 1500 N N . LYS A 1 188 ? -12.466 17.162 32.085 1.00 97.50 188 LYS A N 1
ATOM 1501 C CA . LYS A 1 188 ? -12.637 18.608 31.919 1.00 97.50 188 LYS A CA 1
ATOM 1502 C C . LYS A 1 188 ? -11.536 19.176 31.049 1.00 97.50 188 LYS A C 1
ATOM 1504 O O . LYS A 1 188 ? -10.366 18.913 31.311 1.00 97.50 188 LYS A O 1
ATOM 1509 N N . SER A 1 189 ? -11.890 19.972 30.044 1.00 95.94 189 SER A N 1
ATOM 1510 C CA . SER A 1 189 ? -10.918 20.680 29.204 1.00 95.94 189 SER A CA 1
ATOM 1511 C C . SER A 1 189 ? -11.143 22.186 29.222 1.00 95.94 189 SER A C 1
ATOM 1513 O O . SER A 1 189 ? -12.275 22.652 29.308 1.00 95.94 189 SER A O 1
ATOM 1515 N N . ASP A 1 190 ? -10.069 22.963 29.113 1.00 96.06 190 ASP A N 1
ATOM 1516 C CA . ASP A 1 190 ? -10.136 24.414 28.914 1.00 96.06 190 ASP A CA 1
ATOM 1517 C C . ASP A 1 190 ? -10.393 24.825 27.452 1.00 96.06 190 ASP A C 1
ATOM 1519 O O . ASP A 1 190 ? -10.742 25.977 27.193 1.00 96.06 190 ASP A O 1
ATOM 1523 N N . VAL A 1 191 ? -10.253 23.901 26.498 1.00 93.12 191 VAL A N 1
ATOM 1524 C CA . VAL A 1 191 ? -10.403 24.154 25.059 1.00 93.12 191 VAL A CA 1
ATOM 1525 C C . VAL A 1 191 ? -11.170 23.033 24.362 1.00 93.12 191 VAL A C 1
ATOM 1527 O O . VAL A 1 191 ? -11.238 21.901 24.834 1.00 93.12 191 VAL A O 1
ATOM 1530 N N . ASP A 1 192 ? -11.697 23.324 23.174 1.00 90.50 192 ASP A N 1
ATOM 1531 C CA . ASP A 1 192 ? -12.181 22.284 22.268 1.00 90.50 192 ASP A CA 1
ATOM 1532 C C . ASP A 1 192 ? -11.004 21.429 21.770 1.00 90.50 192 ASP A C 1
ATOM 1534 O O . ASP A 1 192 ? -10.066 21.919 21.135 1.00 90.50 192 ASP A O 1
ATOM 1538 N N . THR A 1 193 ? -11.057 20.127 22.036 1.00 88.00 193 THR A N 1
ATOM 1539 C CA . THR A 1 193 ? -10.008 19.163 21.687 1.00 88.00 193 THR A CA 1
ATOM 1540 C C . THR A 1 193 ? -10.609 17.777 21.437 1.00 88.00 193 THR A C 1
ATOM 1542 O O . THR A 1 193 ? -11.792 17.634 21.123 1.00 88.00 193 THR A O 1
ATOM 1545 N N . TRP A 1 194 ? -9.801 16.725 21.508 1.00 87.62 194 TRP A N 1
ATOM 1546 C CA . TRP A 1 194 ? -10.264 15.345 21.450 1.00 87.62 194 TRP A CA 1
ATOM 1547 C C . TRP A 1 194 ? -9.416 14.434 22.335 1.00 87.62 194 TRP A C 1
ATOM 1549 O O . TRP A 1 194 ? -8.245 14.714 22.603 1.00 87.62 194 TRP A O 1
ATOM 1559 N N . VAL A 1 195 ? -10.007 13.304 22.722 1.00 89.31 195 VAL A N 1
ATOM 1560 C CA . VAL A 1 195 ? -9.331 12.179 23.373 1.00 89.31 195 VAL A CA 1
ATOM 1561 C C . VAL A 1 195 ? -9.405 10.957 22.464 1.00 89.31 195 VAL A C 1
ATOM 1563 O O . VAL A 1 195 ? -10.435 10.662 21.854 1.00 89.31 195 VAL A O 1
ATOM 1566 N N . TRP A 1 196 ? -8.294 10.239 22.350 1.00 87.19 196 TRP A N 1
ATOM 1567 C CA . TRP A 1 196 ? -8.208 8.968 21.652 1.00 87.19 196 TRP A CA 1
ATOM 1568 C C . TRP A 1 196 ? -7.922 7.853 22.642 1.00 87.19 196 TRP A C 1
ATOM 1570 O O . TRP A 1 196 ? -6.836 7.775 23.218 1.00 87.19 196 TRP A O 1
ATOM 1580 N N . LEU A 1 197 ? -8.913 6.986 22.792 1.00 89.00 197 LEU A N 1
ATOM 1581 C CA . LEU A 1 197 ? -8.871 5.830 23.666 1.00 89.00 197 LEU A CA 1
ATOM 1582 C C . LEU A 1 197 ? -8.353 4.657 22.835 1.00 89.00 197 LEU A C 1
ATOM 1584 O O . LEU A 1 197 ? -8.956 4.276 21.826 1.00 89.00 197 LEU A O 1
ATOM 1588 N N . ARG A 1 198 ? -7.177 4.138 23.187 1.00 84.25 198 ARG A N 1
ATOM 1589 C CA . ARG A 1 198 ? -6.537 3.049 22.439 1.00 84.25 198 ARG A CA 1
ATOM 1590 C C . ARG A 1 198 ? -6.346 1.828 23.330 1.00 84.25 198 ARG A C 1
ATOM 1592 O O . ARG A 1 198 ? -5.352 1.778 24.055 1.00 84.25 198 ARG A O 1
ATOM 1599 N N . PRO A 1 199 ? -7.261 0.846 23.268 1.00 85.56 199 PRO A N 1
ATOM 1600 C CA . PRO A 1 199 ? -7.038 -0.452 23.886 1.00 85.56 199 PRO A CA 1
ATOM 1601 C C . PRO A 1 199 ? -5.935 -1.181 23.129 1.00 85.56 199 PRO A C 1
ATOM 1603 O O . PRO A 1 199 ? -5.998 -1.316 21.910 1.00 85.56 199 PRO A O 1
ATOM 1606 N N . PHE A 1 200 ? -4.899 -1.623 23.821 1.00 76.69 200 PHE A N 1
ATOM 1607 C CA . PHE A 1 200 ? -3.652 -2.051 23.212 1.00 76.69 200 PHE A CA 1
ATOM 1608 C C . PHE A 1 200 ? -3.176 -3.366 23.833 1.00 76.69 200 PHE A C 1
ATOM 1610 O O . PHE A 1 200 ? -2.992 -3.461 25.044 1.00 76.69 200 PHE A O 1
ATOM 1617 N N . LYS A 1 201 ? -2.964 -4.376 22.983 1.00 78.38 201 LYS A N 1
ATOM 1618 C CA . LYS A 1 201 ? -2.120 -5.535 23.292 1.00 78.38 201 LYS A CA 1
ATOM 1619 C C . LYS A 1 201 ? -0.675 -5.098 23.087 1.00 78.38 201 LYS A C 1
ATOM 1621 O O . LYS A 1 201 ? -0.383 -4.474 22.068 1.00 78.38 201 LYS A O 1
ATOM 1626 N N . GLN A 1 202 ? 0.215 -5.405 24.025 1.00 67.50 202 GLN A N 1
ATOM 1627 C CA . GLN A 1 202 ? 1.644 -5.172 23.815 1.00 67.50 202 GLN A CA 1
ATOM 1628 C C . GLN A 1 202 ? 2.120 -6.031 22.624 1.00 67.50 202 GLN A C 1
ATOM 1630 O O . GLN A 1 202 ? 2.061 -7.254 22.729 1.00 67.50 202 GLN A O 1
ATOM 1635 N N . PRO A 1 203 ? 2.546 -5.436 21.493 1.00 59.59 203 PRO A N 1
ATOM 1636 C CA . PRO A 1 203 ? 2.878 -6.198 20.301 1.00 59.59 203 PRO A CA 1
ATOM 1637 C C . PRO A 1 203 ? 4.156 -6.991 20.543 1.00 59.59 203 PRO A C 1
ATOM 1639 O O . PRO A 1 203 ? 5.134 -6.462 21.085 1.00 59.59 203 PRO A O 1
ATOM 1642 N N . LYS A 1 204 ? 4.159 -8.249 20.106 1.00 62.81 204 LYS A N 1
ATOM 1643 C CA . LYS A 1 204 ? 5.395 -9.012 19.925 1.00 62.81 204 LYS A CA 1
ATOM 1644 C C . LYS A 1 204 ? 5.980 -8.692 18.542 1.00 62.81 204 LYS A C 1
ATOM 1646 O O . LYS A 1 204 ? 5.228 -8.314 17.638 1.00 62.81 204 LYS A O 1
ATOM 1651 N N . PRO A 1 205 ? 7.306 -8.796 18.348 1.00 49.41 205 PRO A N 1
ATOM 1652 C CA . PRO A 1 205 ? 7.900 -8.648 17.022 1.00 49.41 205 PRO A CA 1
ATOM 1653 C C . PRO A 1 205 ? 7.212 -9.576 16.006 1.00 49.41 205 PRO A C 1
ATOM 1655 O O . PRO A 1 205 ? 7.127 -10.774 16.246 1.00 49.41 205 PRO A O 1
ATOM 1658 N N . GLY A 1 206 ? 6.718 -9.025 14.893 1.00 47.69 206 GLY A N 1
ATOM 1659 C CA . GLY A 1 206 ? 6.054 -9.795 13.829 1.00 47.69 206 GLY A CA 1
ATOM 1660 C C . GLY A 1 206 ? 4.530 -9.949 13.953 1.00 47.69 206 GLY A C 1
ATOM 1661 O O . GLY A 1 206 ? 3.917 -10.519 13.057 1.00 47.69 206 GLY A O 1
ATOM 1662 N N . GLU A 1 207 ? 3.890 -9.423 15.002 1.00 58.31 207 GLU A N 1
ATOM 1663 C CA . GLU A 1 207 ? 2.424 -9.414 15.102 1.00 58.31 207 GLU A CA 1
ATOM 1664 C C . GLU A 1 207 ? 1.819 -8.148 14.465 1.00 58.31 207 GLU A C 1
ATOM 1666 O O . GLU A 1 207 ? 2.223 -7.026 14.785 1.00 58.31 207 GLU A O 1
ATOM 1671 N N . ILE A 1 208 ? 0.800 -8.312 13.609 1.00 56.47 208 ILE A N 1
ATOM 1672 C CA . ILE A 1 208 ? -0.079 -7.198 13.223 1.00 56.47 208 ILE A CA 1
ATOM 1673 C C . ILE A 1 208 ? -1.055 -6.933 14.368 1.00 56.47 208 ILE A C 1
ATOM 1675 O O . ILE A 1 208 ? -1.636 -7.839 14.965 1.00 56.47 208 ILE A O 1
ATOM 1679 N N . TYR A 1 209 ? -1.222 -5.656 14.687 1.00 62.81 209 TYR A N 1
ATOM 1680 C CA . TYR A 1 209 ? -2.012 -5.205 15.817 1.00 62.81 209 TYR A CA 1
ATOM 1681 C C . TYR A 1 209 ? -3.520 -5.337 15.547 1.00 62.81 209 TYR A C 1
ATOM 1683 O O . TYR A 1 209 ? -4.128 -4.478 14.913 1.00 62.81 209 TYR A O 1
ATOM 1691 N N . MET A 1 210 ? -4.150 -6.376 16.100 1.00 67.94 210 MET A N 1
ATOM 1692 C CA . MET A 1 210 ? -5.605 -6.430 16.258 1.00 67.94 210 MET A CA 1
ATOM 1693 C C . MET A 1 210 ? -5.996 -6.026 17.682 1.00 67.94 210 MET A C 1
ATOM 1695 O O . MET A 1 210 ? -5.554 -6.623 18.670 1.00 67.94 210 MET A O 1
ATOM 1699 N N . LYS A 1 211 ? -6.871 -5.023 17.793 1.00 78.12 211 LYS A N 1
ATOM 1700 C CA . LYS A 1 211 ? -7.429 -4.593 19.080 1.00 78.12 211 LYS A CA 1
ATOM 1701 C C . LYS A 1 211 ? -8.289 -5.713 19.670 1.00 78.12 211 LYS A C 1
ATOM 1703 O O . LYS A 1 211 ? -9.131 -6.242 18.953 1.00 78.12 211 LYS A O 1
ATOM 1708 N N . PRO A 1 212 ? -8.135 -6.062 20.960 1.00 83.12 212 PRO A N 1
ATOM 1709 C CA . PRO A 1 212 ? -8.939 -7.121 21.570 1.00 83.12 212 PRO A CA 1
ATOM 1710 C C . PRO A 1 212 ? -10.396 -6.703 21.816 1.00 83.12 212 PRO A C 1
ATOM 1712 O O . PRO A 1 212 ? -11.258 -7.559 21.997 1.00 83.12 212 PRO A O 1
ATOM 1715 N N . ILE A 1 213 ? -10.678 -5.399 21.788 1.00 87.00 213 ILE A N 1
ATOM 1716 C CA . ILE A 1 213 ? -12.016 -4.825 21.914 1.00 87.00 213 ILE A CA 1
ATOM 1717 C C . ILE A 1 213 ? -12.264 -3.780 20.813 1.00 87.00 213 ILE A C 1
ATOM 1719 O O . ILE A 1 213 ? -11.344 -3.043 20.449 1.00 87.00 213 ILE A O 1
ATOM 1723 N N . SER A 1 214 ? -13.498 -3.720 20.307 1.00 87.19 214 SER A N 1
ATOM 1724 C CA . SER A 1 214 ? -13.991 -2.772 19.294 1.00 87.19 214 SER A CA 1
ATOM 1725 C C . SER A 1 214 ? -15.036 -1.834 19.893 1.00 87.19 214 SER A C 1
ATOM 1727 O O . SER A 1 214 ? -15.791 -2.239 20.773 1.00 87.19 214 SER A O 1
ATOM 1729 N N . ASP A 1 215 ? -15.096 -0.594 19.412 1.00 87.50 215 ASP A N 1
ATOM 1730 C CA . ASP A 1 215 ? -16.123 0.395 19.765 1.00 87.50 215 ASP A CA 1
ATOM 1731 C C . ASP A 1 215 ? -17.308 0.431 18.780 1.00 87.50 215 ASP A C 1
ATOM 1733 O O . ASP A 1 215 ? -18.126 1.349 18.823 1.00 87.50 215 ASP A O 1
ATOM 1737 N N . GLY A 1 216 ? -17.424 -0.563 17.893 1.00 89.06 216 GLY A N 1
ATOM 1738 C CA . GLY A 1 216 ? -18.572 -0.730 16.995 1.00 89.06 216 GLY A CA 1
ATOM 1739 C C . GLY A 1 216 ? -18.437 -0.036 15.637 1.00 89.06 216 GLY A C 1
ATOM 1740 O O . GLY A 1 216 ? -19.212 -0.324 14.720 1.00 89.06 216 GLY A O 1
ATOM 1741 N N . HIS A 1 217 ? -17.474 0.877 15.476 1.00 88.69 217 HIS A N 1
ATOM 1742 C CA . HIS A 1 217 ? -17.355 1.680 14.256 1.00 88.69 217 HIS A CA 1
ATOM 1743 C C . HIS A 1 217 ? -16.875 0.858 13.055 1.00 88.69 217 HIS A C 1
ATOM 1745 O O . HIS A 1 217 ? -17.332 1.080 11.936 1.00 88.69 217 HIS A O 1
ATOM 1751 N N . TYR A 1 218 ? -16.001 -0.130 13.253 1.00 90.25 218 TYR A N 1
ATOM 1752 C CA . TYR A 1 218 ? -15.592 -1.010 12.158 1.00 90.25 218 TYR A CA 1
ATOM 1753 C C . TYR A 1 218 ? -16.740 -1.929 11.715 1.00 90.25 218 TYR A C 1
ATOM 1755 O O . TYR A 1 218 ? -16.991 -2.062 10.519 1.00 90.25 218 TYR A O 1
ATOM 1763 N N . GLU A 1 219 ? -17.511 -2.472 12.660 1.00 92.00 219 GLU A N 1
ATOM 1764 C CA . GLU A 1 219 ? -18.706 -3.272 12.379 1.00 92.00 219 GLU A CA 1
ATOM 1765 C C . GLU A 1 219 ? -19.759 -2.473 11.610 1.00 92.00 219 GLU A C 1
ATOM 1767 O O . GLU A 1 219 ? -20.383 -2.986 10.681 1.00 92.00 219 GLU A O 1
ATOM 1772 N N . SER A 1 220 ? -19.964 -1.214 11.995 1.00 93.38 220 SER A N 1
ATOM 1773 C CA . SER A 1 220 ? -20.880 -0.309 11.305 1.00 93.38 220 SER A CA 1
ATOM 1774 C C . SER A 1 220 ? -20.424 -0.044 9.867 1.00 93.38 220 SER A C 1
ATOM 1776 O O . SER A 1 220 ? -21.213 -0.220 8.938 1.00 93.38 220 SER A O 1
ATOM 1778 N N . GLN A 1 221 ? -19.135 0.241 9.645 1.00 93.50 221 GLN A N 1
ATOM 1779 C CA . GLN A 1 221 ? -18.581 0.406 8.295 1.00 93.50 221 GLN A CA 1
ATOM 1780 C C . GLN A 1 221 ? -18.749 -0.849 7.428 1.00 93.50 221 GLN A C 1
ATOM 1782 O O . GLN A 1 221 ? -19.167 -0.737 6.276 1.00 93.50 221 GLN A O 1
ATOM 1787 N N . LEU A 1 222 ? -18.487 -2.043 7.975 1.00 94.56 222 LEU A N 1
ATOM 1788 C CA . LEU A 1 222 ? -18.690 -3.315 7.268 1.00 94.56 222 LEU A CA 1
ATOM 1789 C C . LEU A 1 222 ? -20.152 -3.501 6.832 1.00 94.56 222 LEU A C 1
ATOM 1791 O O . LEU A 1 222 ? -20.412 -3.915 5.700 1.00 94.56 222 LEU A O 1
ATOM 1795 N N . LYS A 1 223 ? -21.111 -3.164 7.705 1.00 95.00 223 LYS A N 1
ATOM 1796 C CA . LYS A 1 223 ? -22.549 -3.238 7.397 1.00 95.00 223 LYS A CA 1
ATOM 1797 C C . LYS A 1 223 ? -22.954 -2.226 6.330 1.00 95.00 223 LYS A C 1
ATOM 1799 O O . LYS A 1 223 ? -23.660 -2.587 5.390 1.00 95.00 223 LYS A O 1
ATOM 1804 N N . LEU A 1 224 ? -22.502 -0.980 6.454 1.00 94.56 224 LEU A N 1
ATOM 1805 C CA . LEU A 1 224 ? -22.808 0.083 5.496 1.00 94.56 224 LEU A CA 1
ATOM 1806 C C . LEU A 1 224 ? -22.226 -0.213 4.106 1.00 94.56 224 LEU A C 1
ATOM 1808 O O . LEU A 1 224 ? -22.911 -0.015 3.097 1.00 94.56 224 LEU A O 1
ATOM 1812 N N . ALA A 1 225 ? -21.007 -0.759 4.054 1.00 93.62 225 ALA A N 1
ATOM 1813 C CA . ALA A 1 225 ? -20.382 -1.232 2.825 1.00 93.62 225 ALA A CA 1
ATOM 1814 C C . ALA A 1 225 ? -21.212 -2.340 2.164 1.00 93.62 225 ALA A C 1
ATOM 1816 O O . ALA A 1 225 ? -21.597 -2.218 0.997 1.00 93.62 225 ALA A O 1
ATOM 1817 N N . ALA A 1 226 ? -21.575 -3.374 2.927 1.00 92.75 226 ALA A N 1
ATOM 1818 C CA . ALA A 1 226 ? -22.381 -4.484 2.427 1.00 92.75 226 ALA A CA 1
ATOM 1819 C C . ALA A 1 226 ? -23.746 -4.021 1.876 1.00 92.75 226 ALA A C 1
ATOM 1821 O O . ALA A 1 226 ? -24.169 -4.463 0.811 1.00 92.75 226 ALA A O 1
ATOM 1822 N N . GLN A 1 227 ? -24.411 -3.073 2.546 1.00 91.44 227 GLN A N 1
ATOM 1823 C CA . GLN A 1 227 ? -25.703 -2.499 2.125 1.00 91.44 227 GLN A CA 1
ATOM 1824 C C . GLN A 1 227 ? -25.626 -1.604 0.866 1.00 91.44 227 GLN A C 1
ATOM 1826 O O . GLN A 1 227 ? -26.665 -1.190 0.321 1.00 91.44 227 GLN A O 1
ATOM 1831 N N . SER A 1 228 ? -24.408 -1.304 0.411 1.00 88.69 228 SER A N 1
ATOM 1832 C CA . SER A 1 228 ? -24.096 -0.406 -0.710 1.00 88.69 228 SER A CA 1
ATOM 1833 C C . SER A 1 228 ? -23.468 -1.128 -1.909 1.00 88.69 228 SER A C 1
ATOM 1835 O O . SER A 1 228 ? -22.844 -0.498 -2.768 1.00 88.69 228 SER A O 1
ATOM 1837 N N . ASP A 1 229 ? -23.655 -2.449 -1.988 1.00 86.25 229 ASP A N 1
ATOM 1838 C CA . ASP A 1 229 ? -23.079 -3.333 -3.008 1.00 86.25 229 ASP A CA 1
ATOM 1839 C C . ASP A 1 229 ? -21.535 -3.306 -3.029 1.00 86.25 229 ASP A C 1
ATOM 1841 O O . ASP A 1 229 ? -20.915 -3.483 -4.080 1.00 86.25 229 ASP A O 1
ATOM 1845 N N . THR A 1 230 ? -20.908 -3.061 -1.874 1.00 91.94 230 THR A N 1
ATOM 1846 C CA . THR A 1 230 ? -19.458 -3.181 -1.670 1.00 91.94 230 THR A CA 1
ATOM 1847 C C . THR A 1 230 ? -19.187 -4.505 -0.965 1.00 91.94 230 THR A C 1
ATOM 1849 O O . THR A 1 230 ? -19.145 -4.584 0.261 1.00 91.94 230 THR A O 1
ATOM 1852 N N . SER A 1 231 ? -19.080 -5.574 -1.756 1.00 88.38 231 SER A N 1
ATOM 1853 C CA . SER A 1 231 ? -18.954 -6.949 -1.260 1.00 88.38 231 SER A CA 1
ATOM 1854 C C . SER A 1 231 ? -17.519 -7.367 -0.948 1.00 88.38 231 SER A C 1
ATOM 1856 O O . SER A 1 231 ? -17.327 -8.323 -0.195 1.00 88.38 231 SER A O 1
ATOM 1858 N N . PHE A 1 232 ? -16.519 -6.693 -1.526 1.00 97.75 232 PHE A N 1
ATOM 1859 C CA . PHE A 1 232 ? -15.118 -7.024 -1.292 1.00 97.75 232 PHE A CA 1
ATOM 1860 C C . PHE A 1 232 ? -14.586 -6.301 -0.056 1.00 97.75 232 PHE A C 1
ATOM 1862 O O . PHE A 1 232 ? -14.690 -5.078 0.053 1.00 97.75 232 PHE A O 1
ATOM 1869 N N . VAL A 1 233 ? -13.985 -7.054 0.863 1.00 97.69 233 VAL A N 1
ATOM 1870 C CA . VAL A 1 233 ? -13.380 -6.520 2.086 1.00 97.69 233 VAL A CA 1
ATOM 1871 C C . VAL A 1 233 ? -11.894 -6.832 2.080 1.00 97.69 233 VAL A C 1
ATOM 1873 O O . VAL A 1 233 ? -11.474 -7.987 2.057 1.00 97.69 233 VAL A O 1
ATOM 1876 N N . THR A 1 234 ? -11.103 -5.772 2.123 1.00 96.31 234 THR A N 1
ATOM 1877 C CA . THR A 1 234 ? -9.652 -5.811 2.301 1.00 96.31 234 THR A CA 1
ATOM 1878 C C . THR A 1 234 ? -9.318 -5.388 3.722 1.00 96.31 234 THR A C 1
ATOM 1880 O O . THR A 1 234 ? -9.996 -4.547 4.309 1.00 96.31 234 THR A O 1
ATOM 1883 N N . PHE A 1 235 ? -8.286 -5.982 4.299 1.00 93.56 235 PHE A N 1
ATOM 1884 C CA . PHE A 1 235 ? -7.882 -5.720 5.677 1.00 93.56 235 PHE A CA 1
ATOM 1885 C C . PHE A 1 235 ? -6.413 -6.117 5.844 1.00 93.56 235 PHE A C 1
ATOM 1887 O O . PHE A 1 235 ? -5.941 -6.998 5.113 1.00 93.56 235 PHE A O 1
ATOM 1894 N N . PRO A 1 236 ? -5.669 -5.484 6.766 1.00 90.19 236 PRO A N 1
ATOM 1895 C CA . PRO A 1 236 ? -4.333 -5.947 7.101 1.00 90.19 236 PRO A CA 1
ATOM 1896 C C . PRO A 1 236 ? -4.454 -7.325 7.748 1.00 90.19 236 PRO A C 1
ATOM 1898 O O . PRO A 1 236 ? -5.185 -7.508 8.724 1.00 90.19 236 PRO A O 1
ATOM 1901 N N . CYS A 1 237 ? -3.755 -8.303 7.192 1.00 91.06 237 CYS A N 1
ATOM 1902 C CA . CYS A 1 237 ? -3.781 -9.664 7.694 1.00 91.06 237 CYS A CA 1
ATOM 1903 C C . CYS A 1 237 ? -2.370 -10.063 8.135 1.00 91.06 237 CYS A C 1
ATOM 1905 O O . CYS A 1 237 ? -1.434 -9.896 7.346 1.00 91.06 237 CYS A O 1
ATOM 1907 N N . PRO A 1 238 ? -2.186 -10.561 9.377 1.00 88.38 238 PRO A N 1
ATOM 1908 C CA . PRO A 1 238 ? -0.897 -11.066 9.820 1.00 88.38 238 PRO A CA 1
ATOM 1909 C C . PRO A 1 238 ? -0.366 -12.108 8.839 1.00 88.38 238 PRO A C 1
ATOM 1911 O O . PRO A 1 238 ? -1.127 -12.937 8.340 1.00 88.38 238 PRO A O 1
ATOM 1914 N N . PHE A 1 239 ? 0.940 -12.079 8.600 1.00 90.62 239 PHE A N 1
ATOM 1915 C CA . PHE A 1 239 ? 1.640 -13.090 7.821 1.00 90.62 239 PHE A CA 1
ATOM 1916 C C . PHE A 1 239 ? 2.603 -13.827 8.762 1.00 90.62 239 PHE A C 1
ATOM 1918 O O . PHE A 1 239 ? 3.750 -13.405 8.921 1.00 90.62 239 PHE A O 1
ATOM 1925 N N . PRO A 1 240 ? 2.119 -14.848 9.498 1.00 88.94 240 PRO A N 1
ATOM 1926 C CA . PRO A 1 240 ? 2.894 -15.462 10.567 1.00 88.94 240 PRO A CA 1
ATOM 1927 C C . PRO A 1 240 ? 4.133 -16.160 10.000 1.00 88.94 240 PRO A C 1
ATOM 1929 O O . PRO A 1 240 ? 4.036 -17.086 9.197 1.00 88.94 240 PRO A O 1
ATOM 1932 N N . TRP A 1 241 ? 5.306 -15.716 10.449 1.00 90.19 241 TRP A N 1
ATOM 1933 C CA . TRP A 1 241 ? 6.604 -16.274 10.074 1.00 90.19 241 TRP A CA 1
ATOM 1934 C C . TRP A 1 241 ? 7.420 -16.577 11.344 1.00 90.19 241 TRP A C 1
ATOM 1936 O O . TRP A 1 241 ? 8.333 -15.823 11.699 1.00 90.19 241 TRP A O 1
ATOM 1946 N N . PRO A 1 242 ? 7.057 -17.646 12.076 1.00 88.69 242 PRO A N 1
ATOM 1947 C CA . PRO A 1 242 ? 7.783 -18.065 13.272 1.00 88.69 242 PRO A CA 1
ATOM 1948 C C . PRO A 1 242 ? 9.205 -18.548 12.947 1.00 88.69 242 PRO A C 1
ATOM 1950 O O . PRO A 1 242 ? 9.513 -18.884 11.801 1.00 88.69 242 PRO A O 1
ATOM 1953 N N . GLU A 1 243 ? 10.066 -18.524 13.968 1.00 86.19 243 GLU A N 1
ATOM 1954 C CA . GLU A 1 243 ? 11.432 -19.069 13.922 1.00 86.19 243 GLU A CA 1
ATOM 1955 C C . GLU A 1 243 ? 11.416 -20.607 13.946 1.00 86.19 243 GLU A C 1
ATOM 1957 O O . GLU A 1 243 ? 12.208 -21.246 13.258 1.00 86.19 243 GLU A O 1
ATOM 1962 N N . ASP A 1 244 ? 10.467 -21.203 14.676 1.00 81.44 244 ASP A N 1
ATOM 1963 C CA . ASP A 1 244 ? 10.157 -22.630 14.598 1.00 81.44 244 ASP A CA 1
ATOM 1964 C C . ASP A 1 244 ? 9.129 -22.920 13.484 1.00 81.44 244 ASP A C 1
ATOM 1966 O O . ASP A 1 244 ? 8.479 -22.023 12.949 1.00 81.44 244 ASP A O 1
ATOM 1970 N N . GLU A 1 245 ? 8.979 -24.180 13.066 1.00 77.56 245 GLU A N 1
ATOM 1971 C CA . GLU A 1 245 ? 8.031 -24.532 11.992 1.00 77.56 245 GLU A CA 1
ATOM 1972 C C . GLU A 1 245 ? 6.549 -24.461 12.434 1.00 77.56 245 GLU A C 1
ATOM 1974 O O . GLU A 1 245 ? 5.650 -24.656 11.613 1.00 77.56 245 GLU A O 1
ATOM 1979 N N . ASN A 1 246 ? 6.268 -24.139 13.704 1.00 85.81 246 ASN A N 1
ATOM 1980 C CA . ASN A 1 246 ? 4.926 -24.164 14.283 1.00 85.81 246 ASN A CA 1
ATOM 1981 C C . ASN A 1 246 ? 4.203 -22.825 14.101 1.00 85.81 246 ASN A C 1
ATOM 1983 O O . ASN A 1 246 ? 4.421 -21.854 14.821 1.00 85.81 246 ASN A O 1
ATOM 1987 N N . ILE A 1 247 ? 3.277 -22.786 13.147 1.00 88.12 247 ILE A N 1
ATOM 1988 C CA . ILE A 1 247 ? 2.514 -21.577 12.830 1.00 88.12 247 ILE A CA 1
ATOM 1989 C C . ILE A 1 247 ? 1.306 -21.441 13.758 1.00 88.12 247 ILE A C 1
ATOM 1991 O O . ILE A 1 247 ? 0.397 -22.272 13.727 1.00 88.12 247 ILE A O 1
ATOM 1995 N N . ASP A 1 248 ? 1.255 -20.351 14.524 1.00 87.38 248 ASP A N 1
ATOM 1996 C CA . ASP A 1 248 ? 0.038 -19.931 15.219 1.00 87.38 248 ASP A CA 1
ATOM 1997 C C . ASP A 1 248 ? -0.884 -19.155 14.264 1.00 87.38 248 ASP A C 1
ATOM 1999 O O . ASP A 1 248 ? -0.590 -18.037 13.834 1.00 87.38 248 ASP A O 1
ATOM 2003 N N . TRP A 1 249 ? -2.024 -19.765 13.939 1.00 90.38 249 TRP A N 1
ATOM 2004 C CA . TRP A 1 249 ? -3.045 -19.197 13.059 1.00 90.38 249 TRP A CA 1
ATOM 2005 C C . TRP A 1 249 ? -4.106 -18.372 13.796 1.00 90.38 249 TRP A C 1
ATOM 2007 O O . TRP A 1 249 ? -4.964 -17.780 13.142 1.00 90.38 249 TRP A O 1
ATOM 2017 N N . TYR A 1 250 ? -4.078 -18.309 15.133 1.00 87.31 250 TYR A N 1
ATOM 2018 C CA . TYR A 1 250 ? -5.164 -17.734 15.932 1.00 87.31 250 TYR A CA 1
ATOM 2019 C C . TYR A 1 250 ? -5.483 -16.282 15.566 1.00 87.31 250 TYR A C 1
ATOM 2021 O O . TYR A 1 250 ? -6.654 -15.922 15.439 1.00 87.31 250 TYR A O 1
ATOM 2029 N N . GLU A 1 251 ? -4.462 -15.440 15.383 1.00 83.94 251 GLU A N 1
ATOM 2030 C CA . GLU A 1 251 ? -4.646 -14.023 15.038 1.00 83.94 251 GLU A CA 1
ATOM 2031 C C . GLU A 1 251 ? -5.265 -13.854 13.640 1.00 83.94 251 GLU A C 1
ATOM 2033 O O . GLU A 1 251 ? -6.191 -13.062 13.473 1.00 83.94 251 GLU A O 1
ATOM 2038 N N . VAL A 1 252 ? -4.796 -14.629 12.655 1.00 90.62 252 VAL A N 1
ATOM 2039 C CA . VAL A 1 252 ? -5.310 -14.618 11.273 1.00 90.62 252 VAL A CA 1
ATOM 2040 C C . VAL A 1 252 ? -6.778 -15.039 11.250 1.00 90.62 252 VAL A C 1
ATOM 2042 O O . VAL A 1 252 ? -7.639 -14.312 10.751 1.00 90.62 252 VAL A O 1
ATOM 2045 N N . ASP A 1 253 ? -7.060 -16.188 11.858 1.00 92.62 253 ASP A N 1
ATOM 2046 C CA . ASP A 1 253 ? -8.390 -16.775 11.936 1.00 92.62 253 ASP A CA 1
ATOM 2047 C C . ASP A 1 253 ? -9.372 -15.855 12.672 1.00 92.62 253 ASP A C 1
ATOM 2049 O O . ASP A 1 253 ? -10.493 -15.647 12.218 1.00 92.62 253 ASP A O 1
ATOM 2053 N N . SER A 1 254 ? -8.944 -15.250 13.783 1.00 88.19 254 SER A N 1
ATOM 2054 C CA . SER A 1 254 ? -9.790 -14.367 14.591 1.00 88.19 254 SER A CA 1
ATOM 2055 C C . SER A 1 254 ? -10.233 -13.113 13.834 1.00 88.19 254 SER A C 1
ATOM 2057 O O . SER A 1 254 ? -11.377 -12.690 14.000 1.00 88.19 254 SER A O 1
ATOM 2059 N N . ILE A 1 255 ? -9.364 -12.520 13.003 1.00 89.31 255 ILE A N 1
ATOM 2060 C CA . ILE A 1 255 ? -9.722 -11.353 12.176 1.00 89.31 255 ILE A CA 1
ATOM 2061 C C . ILE A 1 255 ? -10.784 -11.747 11.151 1.00 89.31 255 ILE A C 1
ATOM 2063 O O . ILE A 1 255 ? -11.797 -11.059 11.011 1.00 89.31 255 ILE A O 1
ATOM 2067 N N . ILE A 1 256 ? -10.569 -12.866 10.456 1.00 94.31 256 ILE A N 1
ATOM 2068 C CA . ILE A 1 256 ? -11.487 -13.355 9.425 1.00 94.31 256 ILE A CA 1
ATOM 2069 C C . ILE A 1 256 ? -12.835 -13.735 10.043 1.00 94.31 256 ILE A C 1
ATOM 2071 O O . ILE A 1 256 ? -13.871 -13.244 9.595 1.00 94.31 256 ILE A O 1
ATOM 2075 N N . ASP A 1 257 ? -12.828 -14.535 11.112 1.00 93.25 257 ASP A N 1
ATOM 2076 C CA . ASP A 1 257 ? -14.034 -14.970 11.825 1.00 93.25 257 ASP A CA 1
ATOM 2077 C C . ASP A 1 257 ? -14.838 -13.773 12.344 1.00 93.25 257 ASP A C 1
ATOM 2079 O O . ASP A 1 257 ? -16.069 -13.800 12.365 1.00 93.25 257 ASP A O 1
ATOM 2083 N N . TYR A 1 258 ? -14.158 -12.706 12.760 1.00 91.12 258 TYR A N 1
ATOM 2084 C CA . TYR A 1 258 ? -14.809 -11.482 13.200 1.00 91.12 258 TYR A CA 1
ATOM 2085 C C . TYR A 1 258 ? -15.477 -10.726 12.039 1.00 91.12 258 TYR A C 1
ATOM 2087 O O . TYR A 1 258 ? -16.646 -10.357 12.159 1.00 91.12 258 TYR A O 1
ATOM 2095 N N . ILE A 1 259 ? -14.792 -10.542 10.901 1.00 93.94 259 ILE A N 1
ATOM 2096 C CA . ILE A 1 259 ? -15.382 -9.896 9.713 1.00 93.94 259 ILE A CA 1
ATOM 2097 C C . ILE A 1 259 ? -16.598 -10.692 9.225 1.00 93.94 259 ILE A C 1
ATOM 2099 O O . ILE A 1 259 ? -17.657 -10.111 8.981 1.00 93.94 259 ILE A O 1
ATOM 2103 N N . LEU A 1 260 ? -16.473 -12.019 9.130 1.00 95.62 260 LEU A N 1
ATOM 2104 C CA . LEU A 1 260 ? -17.558 -12.905 8.702 1.00 95.62 260 LEU A CA 1
ATOM 2105 C C . LEU A 1 260 ? -18.703 -12.967 9.719 1.00 95.62 260 LEU A C 1
ATOM 2107 O O . LEU A 1 260 ? -19.856 -13.104 9.324 1.00 95.62 260 LEU A O 1
ATOM 2111 N N . GLY A 1 261 ? -18.419 -12.788 11.011 1.00 93.19 261 GLY A N 1
ATOM 2112 C CA . GLY A 1 261 ? -19.448 -12.640 12.041 1.00 93.19 261 GLY A CA 1
ATOM 2113 C C . GLY A 1 261 ? -20.310 -11.383 11.870 1.00 93.19 261 GLY A C 1
ATOM 2114 O O . GLY A 1 261 ? -21.465 -11.371 12.293 1.00 93.19 261 GLY A O 1
ATOM 2115 N N . VAL A 1 262 ? -19.779 -10.334 11.231 1.00 93.19 262 VAL A N 1
ATOM 2116 C CA . VAL A 1 262 ? -20.515 -9.096 10.920 1.00 93.19 262 VAL A CA 1
ATOM 2117 C C . VAL A 1 262 ? -21.186 -9.170 9.548 1.00 93.19 262 VAL A C 1
ATOM 2119 O O . VAL A 1 262 ? -22.357 -8.809 9.418 1.00 93.19 262 VAL A O 1
ATOM 2122 N N . THR A 1 263 ? -20.452 -9.645 8.540 1.00 95.25 263 THR A N 1
ATOM 2123 C CA . THR A 1 263 ? -20.896 -9.742 7.145 1.00 95.25 263 THR A CA 1
ATOM 2124 C C . THR A 1 263 ? -20.552 -11.134 6.592 1.00 95.25 263 THR A C 1
ATOM 2126 O O . THR A 1 263 ? -19.514 -11.296 5.945 1.00 95.25 263 THR A O 1
ATOM 2129 N N . PRO A 1 264 ? -21.420 -12.149 6.789 1.00 95.62 264 PRO A N 1
ATOM 2130 C CA . PRO A 1 264 ? -21.131 -13.535 6.392 1.00 95.62 264 PRO A CA 1
ATOM 2131 C C . PRO A 1 264 ? -20.873 -13.731 4.892 1.00 95.62 264 PRO A C 1
ATOM 2133 O O . PRO A 1 264 ? -20.153 -14.640 4.491 1.00 95.62 264 PRO A O 1
ATOM 2136 N N . SER A 1 265 ? -21.445 -12.867 4.050 1.00 93.94 265 SER A N 1
ATOM 2137 C CA . SER A 1 265 ? -21.291 -12.909 2.592 1.00 93.94 265 SER A CA 1
ATOM 2138 C C . SER A 1 265 ? -20.066 -12.147 2.071 1.00 93.94 265 SER A C 1
ATOM 2140 O O . SER A 1 265 ? -19.923 -12.002 0.854 1.00 93.94 265 SER A O 1
ATOM 2142 N N . ALA A 1 266 ? -19.216 -11.602 2.950 1.00 96.69 266 ALA A N 1
ATOM 2143 C CA . ALA A 1 266 ? -18.063 -10.808 2.542 1.00 96.69 266 ALA A CA 1
ATOM 2144 C C . ALA A 1 266 ? -17.092 -11.627 1.679 1.00 96.69 266 ALA A C 1
ATOM 2146 O O . ALA A 1 266 ? -16.812 -12.799 1.952 1.00 96.69 266 ALA A O 1
ATOM 2147 N N . LYS A 1 267 ? -16.567 -10.972 0.641 1.00 97.94 267 LYS A N 1
ATOM 2148 C CA . LYS A 1 267 ? -15.552 -11.497 -0.271 1.00 97.94 267 LYS A CA 1
ATOM 2149 C C . LYS A 1 267 ? -14.200 -10.930 0.141 1.00 97.94 267 LYS A C 1
ATOM 2151 O O . LYS A 1 267 ? -13.887 -9.768 -0.098 1.00 97.94 267 LYS A O 1
ATOM 2156 N N . LEU A 1 268 ? -13.439 -11.736 0.862 1.00 98.44 268 LEU A N 1
ATOM 2157 C CA . LEU A 1 268 ? -12.256 -11.323 1.597 1.00 98.44 268 LEU A CA 1
ATOM 2158 C C . LEU A 1 268 ? -11.023 -11.305 0.700 1.00 98.44 268 LEU A C 1
ATOM 2160 O O . LEU A 1 268 ? -10.765 -12.252 -0.041 1.00 98.44 268 LEU A O 1
ATOM 2164 N N . VAL A 1 269 ? -10.245 -10.234 0.807 1.00 98.44 269 VAL A N 1
ATOM 2165 C CA . VAL A 1 269 ? -8.943 -10.088 0.157 1.00 98.44 269 VAL A CA 1
ATOM 2166 C C . VAL A 1 269 ? -7.927 -9.648 1.216 1.00 98.44 269 VAL A C 1
ATOM 2168 O O . VAL A 1 269 ? -7.723 -8.443 1.405 1.00 98.44 269 VAL A O 1
ATOM 2171 N N . PRO A 1 270 ? -7.325 -10.589 1.972 1.00 97.06 270 PRO A N 1
ATOM 2172 C CA . PRO A 1 270 ? -6.296 -10.262 2.953 1.00 97.06 270 PRO A CA 1
ATOM 2173 C C . PRO A 1 270 ? -5.109 -9.543 2.298 1.00 97.06 270 PRO A C 1
ATOM 2175 O O . PRO A 1 270 ? -4.597 -9.966 1.255 1.00 97.06 270 PRO A O 1
ATOM 2178 N N . ARG A 1 271 ? -4.664 -8.451 2.930 1.00 94.38 271 ARG A N 1
ATOM 2179 C CA . ARG A 1 271 ? -3.456 -7.707 2.556 1.00 94.38 271 ARG A CA 1
ATOM 2180 C C . ARG A 1 271 ? -2.287 -8.201 3.401 1.00 94.38 271 ARG A C 1
ATOM 2182 O O . ARG A 1 271 ? -2.301 -8.037 4.619 1.00 94.38 271 ARG A O 1
ATOM 2189 N N . LEU A 1 272 ? -1.298 -8.793 2.741 1.00 93.62 272 LEU A N 1
ATOM 2190 C CA . LEU A 1 272 ? -0.184 -9.509 3.357 1.00 93.62 272 LEU A CA 1
ATOM 2191 C C . LEU A 1 272 ? 1.096 -8.688 3.242 1.00 93.62 272 LEU A C 1
ATOM 2193 O O . LEU A 1 272 ? 1.512 -8.368 2.129 1.00 93.62 272 LEU A O 1
ATOM 2197 N N . ASP A 1 273 ? 1.725 -8.372 4.373 1.00 91.38 273 ASP A N 1
ATOM 2198 C CA . ASP A 1 273 ? 3.114 -7.910 4.383 1.00 91.38 273 ASP A CA 1
ATOM 2199 C C . ASP A 1 273 ? 4.041 -9.129 4.353 1.00 91.38 273 ASP A C 1
ATOM 2201 O O . ASP A 1 273 ? 4.114 -9.876 5.326 1.00 91.38 273 ASP A O 1
ATOM 2205 N N . VAL A 1 274 ? 4.716 -9.349 3.225 1.00 93.44 274 VAL A N 1
ATOM 2206 C CA . VAL A 1 274 ? 5.617 -10.502 3.028 1.00 93.44 274 VAL A CA 1
ATOM 2207 C C . VAL A 1 274 ? 7.070 -10.198 3.417 1.00 93.44 274 VAL A C 1
ATOM 2209 O O . VAL A 1 274 ? 7.986 -10.958 3.086 1.00 93.44 274 VAL A O 1
ATOM 2212 N N . SER A 1 275 ? 7.298 -9.086 4.123 1.00 91.38 275 SER A N 1
ATOM 2213 C CA . SER A 1 275 ? 8.596 -8.765 4.715 1.00 91.38 275 SER A CA 1
ATOM 2214 C C . SER A 1 275 ? 8.993 -9.819 5.759 1.00 91.38 275 SER A C 1
ATOM 2216 O O . SER A 1 275 ? 8.155 -10.229 6.566 1.00 91.38 275 SER A O 1
ATOM 2218 N N . PRO A 1 276 ? 10.263 -10.258 5.791 1.00 92.62 276 PRO A N 1
ATOM 2219 C CA . PRO A 1 276 ? 10.695 -11.260 6.749 1.00 92.62 276 PRO A CA 1
ATOM 2220 C C . PRO A 1 276 ? 10.791 -10.667 8.170 1.00 92.62 276 PRO A C 1
ATOM 2222 O O . PRO A 1 276 ? 11.005 -9.460 8.340 1.00 92.62 276 PRO A O 1
ATOM 2225 N N . PRO A 1 277 ? 10.647 -11.504 9.209 1.00 91.31 277 PRO A N 1
ATOM 2226 C CA . PRO A 1 277 ? 10.664 -11.071 10.603 1.00 91.31 277 PRO A CA 1
ATOM 2227 C C . PRO A 1 277 ? 12.064 -10.609 11.063 1.00 91.31 277 PRO A C 1
ATOM 2229 O O . PRO A 1 277 ? 13.074 -10.950 10.445 1.00 91.31 277 PRO A O 1
ATOM 2232 N N . PRO A 1 278 ? 12.173 -9.876 12.192 1.00 91.06 278 PRO A N 1
ATOM 2233 C CA . PRO A 1 278 ? 13.456 -9.355 12.674 1.00 91.06 278 PRO A CA 1
ATOM 2234 C C . PRO A 1 278 ? 14.546 -10.405 12.934 1.00 91.06 278 PRO A C 1
ATOM 2236 O O . PRO A 1 278 ? 15.722 -10.105 12.733 1.00 91.06 278 PRO A O 1
ATOM 2239 N N . TRP A 1 279 ? 14.183 -11.618 13.370 1.00 91.94 279 TRP A N 1
ATOM 2240 C CA . TRP A 1 279 ? 15.151 -12.706 13.569 1.00 91.94 279 TRP A CA 1
ATOM 2241 C C . TRP A 1 279 ? 15.802 -13.105 12.238 1.00 91.94 279 TRP A C 1
ATOM 2243 O O . TRP A 1 279 ? 17.024 -13.200 12.155 1.00 91.94 279 TRP A O 1
ATOM 2253 N N . TRP A 1 280 ? 15.006 -13.189 11.169 1.00 95.38 280 TRP A N 1
ATOM 2254 C CA . TRP A 1 280 ? 15.480 -13.557 9.841 1.00 95.38 280 TRP A CA 1
ATOM 2255 C C . TRP A 1 280 ? 16.453 -12.511 9.302 1.00 95.38 280 TRP A C 1
ATOM 2257 O O . TRP A 1 280 ? 17.511 -12.856 8.784 1.00 95.38 280 TRP A O 1
ATOM 2267 N N . LEU A 1 281 ? 16.144 -11.221 9.482 1.00 95.06 281 LEU A N 1
ATOM 2268 C CA . LEU A 1 281 ? 17.036 -10.130 9.073 1.00 95.06 281 LEU A CA 1
ATOM 2269 C C . LEU A 1 281 ? 18.397 -10.207 9.782 1.00 95.06 281 LEU A C 1
ATOM 2271 O O . LEU A 1 281 ? 19.429 -9.940 9.171 1.00 95.06 281 LEU A O 1
ATOM 2275 N N . LYS A 1 282 ? 18.402 -10.585 11.066 1.00 94.44 282 LYS A N 1
ATOM 2276 C CA . LYS A 1 282 ? 19.619 -10.723 11.874 1.00 94.44 282 LYS A CA 1
ATOM 2277 C C . LYS A 1 282 ? 20.489 -11.899 11.419 1.00 94.44 282 LYS A C 1
ATOM 2279 O O . LYS A 1 282 ? 21.710 -11.778 11.429 1.00 94.44 282 LYS A O 1
ATOM 2284 N N . GLU A 1 283 ? 19.876 -13.016 11.041 1.00 96.25 283 GLU A N 1
ATOM 2285 C CA . GLU A 1 283 ? 20.584 -14.231 10.613 1.00 96.25 283 GLU A CA 1
ATOM 2286 C C . GLU A 1 283 ? 21.052 -14.196 9.156 1.00 96.25 283 GLU A C 1
ATOM 2288 O O . GLU A 1 283 ? 21.921 -14.976 8.769 1.00 96.25 283 GLU A O 1
ATOM 2293 N N . ASN A 1 284 ? 20.501 -13.289 8.346 1.00 97.44 284 ASN A N 1
ATOM 2294 C CA . ASN A 1 284 ? 20.740 -13.230 6.905 1.00 97.44 284 ASN A CA 1
ATOM 2295 C C . ASN A 1 284 ? 21.289 -11.866 6.451 1.00 97.44 284 ASN A C 1
ATOM 2297 O O . ASN A 1 284 ? 20.683 -11.226 5.589 1.00 97.44 284 ASN A O 1
ATOM 2301 N N . PRO A 1 285 ? 22.433 -11.394 6.988 1.00 96.62 285 PRO A N 1
ATOM 2302 C CA . PRO A 1 285 ? 22.963 -10.068 6.666 1.00 96.62 285 PRO A CA 1
ATOM 2303 C C . PRO A 1 285 ? 23.307 -9.887 5.176 1.00 96.62 285 PRO A C 1
ATOM 2305 O O . PRO A 1 285 ? 23.131 -8.792 4.645 1.00 96.62 285 PRO A O 1
ATOM 2308 N N . ASP A 1 286 ? 23.727 -10.953 4.486 1.00 97.38 286 ASP A N 1
ATOM 2309 C CA . ASP A 1 286 ? 24.095 -10.920 3.058 1.00 97.38 286 ASP A CA 1
ATOM 2310 C C . ASP A 1 286 ? 22.886 -10.805 2.111 1.00 97.38 286 ASP A C 1
ATOM 2312 O O . ASP A 1 286 ? 23.031 -10.478 0.929 1.00 97.38 286 ASP A O 1
ATOM 2316 N N . GLU A 1 287 ? 21.685 -11.050 2.638 1.00 98.00 287 GLU A N 1
ATOM 2317 C CA . GLU A 1 287 ? 20.412 -10.988 1.917 1.00 98.00 287 GLU A CA 1
ATOM 2318 C C . GLU A 1 287 ? 19.712 -9.624 2.072 1.00 98.00 287 GLU A C 1
ATOM 2320 O O . GLU A 1 287 ? 18.636 -9.382 1.515 1.00 98.00 287 GLU A O 1
ATOM 2325 N N . LEU A 1 288 ? 20.306 -8.717 2.850 1.00 96.88 288 LEU A N 1
ATOM 2326 C CA . LEU A 1 288 ? 19.778 -7.380 3.090 1.00 96.88 288 LEU A CA 1
ATOM 2327 C C . LEU A 1 288 ? 20.152 -6.422 1.959 1.00 96.88 288 LEU A C 1
ATOM 2329 O O . LEU A 1 288 ? 21.112 -6.631 1.219 1.00 96.88 288 LEU A O 1
ATOM 2333 N N . MET A 1 289 ? 19.395 -5.336 1.834 1.00 95.31 289 MET A N 1
ATOM 2334 C CA . MET A 1 289 ? 19.698 -4.270 0.885 1.00 95.31 289 MET A CA 1
ATOM 2335 C C . MET A 1 289 ? 21.000 -3.560 1.280 1.00 95.31 289 MET A C 1
ATOM 2337 O O . MET A 1 289 ? 21.114 -3.032 2.390 1.00 95.31 289 MET A O 1
ATOM 2341 N N . GLY A 1 290 ? 21.982 -3.543 0.375 1.00 94.81 290 GLY A N 1
ATOM 2342 C CA . GLY A 1 290 ? 23.288 -2.937 0.625 1.00 94.81 290 GLY A CA 1
ATOM 2343 C C . GLY A 1 290 ? 23.290 -1.453 0.281 1.00 94.81 290 GLY A C 1
ATOM 2344 O O . GLY A 1 290 ? 23.010 -1.092 -0.861 1.00 94.81 290 GLY A O 1
ATOM 2345 N N . TRP A 1 291 ? 23.635 -0.602 1.247 1.00 94.81 291 TRP A N 1
ATOM 2346 C CA . TRP A 1 291 ? 23.652 0.860 1.121 1.00 94.81 291 TRP A CA 1
ATOM 2347 C C . TRP A 1 291 ? 25.063 1.418 0.958 1.00 94.81 291 TRP A C 1
ATOM 2349 O O . TRP A 1 291 ? 26.005 0.886 1.538 1.00 94.81 291 TRP A O 1
ATOM 2359 N N . ALA A 1 292 ? 25.200 2.534 0.236 1.00 94.25 292 ALA A N 1
ATOM 2360 C CA . ALA A 1 292 ? 26.455 3.285 0.197 1.00 94.25 292 ALA A CA 1
ATOM 2361 C C . ALA A 1 292 ? 26.750 3.983 1.535 1.00 94.25 292 ALA A C 1
ATOM 2363 O O . ALA A 1 292 ? 27.913 4.087 1.915 1.00 94.25 292 ALA A O 1
ATOM 2364 N N . GLN A 1 293 ? 25.715 4.449 2.246 1.00 91.69 293 GLN A N 1
ATOM 2365 C CA . GLN A 1 293 ? 25.828 5.104 3.556 1.00 91.69 293 GLN A CA 1
ATOM 2366 C C . GLN A 1 293 ? 24.938 4.396 4.591 1.00 91.69 293 GLN A C 1
ATOM 2368 O O . GLN A 1 293 ? 23.891 4.926 4.984 1.00 91.69 293 GLN A O 1
ATOM 2373 N N . PRO A 1 294 ? 25.303 3.170 5.020 1.00 88.94 294 PRO A N 1
ATOM 2374 C CA . PRO A 1 294 ? 24.462 2.335 5.881 1.00 88.94 294 PRO A CA 1
ATOM 2375 C C . PRO A 1 294 ? 24.108 3.005 7.217 1.00 88.94 294 PRO A C 1
ATOM 2377 O O . PRO A 1 294 ? 23.020 2.790 7.744 1.00 88.94 294 PRO A O 1
ATOM 2380 N N . GLU A 1 295 ? 24.960 3.887 7.740 1.00 88.94 295 GLU A N 1
ATOM 2381 C CA . GLU A 1 295 ? 24.733 4.637 8.978 1.00 88.94 295 GLU A CA 1
ATOM 2382 C C . GLU A 1 295 ? 23.538 5.604 8.907 1.00 88.94 295 GLU A C 1
ATOM 2384 O O . GLU A 1 295 ? 22.972 5.983 9.939 1.00 88.94 295 GLU A O 1
ATOM 2389 N N . LYS A 1 296 ? 23.115 5.992 7.695 1.00 85.69 296 LYS A N 1
ATOM 2390 C CA . LYS A 1 296 ? 21.926 6.830 7.475 1.00 85.69 296 LYS A CA 1
ATOM 2391 C C . LYS A 1 296 ? 20.621 6.038 7.542 1.00 85.69 296 LYS A C 1
ATOM 2393 O O . LYS A 1 296 ? 19.553 6.646 7.659 1.00 85.69 296 LYS A O 1
ATOM 2398 N N . HIS A 1 297 ? 20.692 4.707 7.534 1.00 85.12 297 HIS A N 1
ATOM 2399 C CA . HIS A 1 297 ? 19.534 3.817 7.476 1.00 85.12 297 HIS A CA 1
ATOM 2400 C C . HIS A 1 297 ? 19.420 3.005 8.759 1.00 85.12 297 HIS A C 1
ATOM 2402 O O . HIS A 1 297 ? 20.051 1.974 8.949 1.00 85.12 297 HIS A O 1
ATOM 2408 N N . ARG A 1 298 ? 18.558 3.471 9.667 1.00 78.81 298 ARG A N 1
ATOM 2409 C CA . ARG A 1 298 ? 18.340 2.812 10.967 1.00 78.81 298 ARG A CA 1
ATOM 2410 C C . ARG A 1 298 ? 17.576 1.489 10.873 1.00 78.81 298 ARG A C 1
ATOM 2412 O O . ARG A 1 298 ? 17.563 0.739 11.843 1.00 78.81 298 ARG A O 1
ATOM 2419 N N . ARG A 1 299 ? 16.864 1.248 9.770 1.00 83.12 299 ARG A N 1
ATOM 2420 C CA . ARG A 1 299 ? 16.058 0.040 9.558 1.00 83.12 299 ARG A CA 1
ATOM 2421 C C . ARG A 1 299 ? 16.728 -0.833 8.512 1.00 83.12 299 ARG A C 1
ATOM 2423 O O . ARG A 1 299 ? 17.102 -0.346 7.449 1.00 83.12 299 ARG A O 1
ATOM 2430 N N . GLN A 1 300 ? 16.847 -2.112 8.835 1.00 89.31 300 GLN A N 1
ATOM 2431 C CA . GLN A 1 300 ? 17.270 -3.138 7.896 1.00 89.31 300 GLN A CA 1
ATOM 2432 C C . GLN A 1 300 ? 16.080 -3.562 7.039 1.00 89.31 300 GLN A C 1
ATOM 2434 O O . GLN A 1 300 ? 14.955 -3.659 7.529 1.00 89.31 300 GLN A O 1
ATOM 2439 N N . HIS A 1 301 ? 16.348 -3.805 5.763 1.00 92.38 301 HIS A N 1
ATOM 2440 C CA . HIS A 1 301 ? 15.366 -4.258 4.793 1.00 92.38 301 HIS A CA 1
ATOM 2441 C C . HIS A 1 301 ? 15.980 -5.395 3.988 1.00 92.38 301 HIS A C 1
ATOM 2443 O O . HIS A 1 301 ? 17.150 -5.312 3.611 1.00 92.38 301 HIS A O 1
ATOM 2449 N N . VAL A 1 302 ? 15.199 -6.440 3.730 1.00 95.31 302 VAL A N 1
ATOM 2450 C CA . VAL A 1 302 ? 15.597 -7.493 2.795 1.00 95.31 302 VAL A CA 1
ATOM 2451 C C . VAL A 1 302 ? 15.745 -6.908 1.388 1.00 95.31 302 VAL A C 1
ATOM 2453 O O . VAL A 1 302 ? 14.995 -6.001 1.016 1.00 95.31 302 VAL A O 1
ATOM 2456 N N . SER A 1 303 ? 16.714 -7.387 0.609 1.00 96.12 303 SER A N 1
ATOM 2457 C CA . SER A 1 303 ? 16.790 -7.025 -0.806 1.00 96.12 303 SER A CA 1
ATOM 2458 C C . SER A 1 303 ? 15.781 -7.842 -1.607 1.00 96.12 303 SER A C 1
ATOM 2460 O O . SER A 1 303 ? 15.696 -9.058 -1.448 1.00 96.12 303 SER A O 1
ATOM 2462 N N . VAL A 1 304 ? 15.084 -7.207 -2.555 1.00 96.06 304 VAL A N 1
ATOM 2463 C CA . VAL A 1 304 ? 14.227 -7.936 -3.508 1.00 96.06 304 VAL A CA 1
ATOM 2464 C C . VAL A 1 304 ? 15.025 -8.903 -4.396 1.00 96.06 304 VAL A C 1
ATOM 2466 O O . VAL A 1 304 ? 14.465 -9.834 -4.963 1.00 96.06 304 VAL A O 1
ATOM 2469 N N . SER A 1 305 ? 16.348 -8.719 -4.471 1.00 97.06 305 SER A N 1
ATOM 2470 C CA . SER A 1 305 ? 17.277 -9.611 -5.174 1.00 97.06 305 SER A CA 1
ATOM 2471 C C . SER A 1 305 ? 17.648 -10.873 -4.379 1.00 97.06 305 SER A C 1
ATOM 2473 O O . SER A 1 305 ? 18.367 -11.730 -4.900 1.00 97.06 305 SER A O 1
ATOM 2475 N N . SER A 1 306 ? 17.193 -10.998 -3.127 1.00 98.12 306 SER A N 1
ATOM 2476 C CA . SER A 1 306 ? 17.452 -12.164 -2.282 1.00 98.12 306 SER A CA 1
ATOM 2477 C C . SER A 1 306 ? 16.639 -13.375 -2.745 1.00 98.12 306 SER A C 1
ATOM 2479 O O . SER A 1 306 ? 15.448 -13.507 -2.456 1.00 98.12 306 SER A O 1
ATOM 2481 N N . GLU A 1 307 ? 17.296 -14.320 -3.423 1.00 97.56 307 GLU A N 1
ATOM 2482 C CA . GLU A 1 307 ? 16.658 -15.590 -3.796 1.00 97.56 307 GLU A CA 1
ATOM 2483 C C . GLU A 1 307 ? 16.344 -16.449 -2.562 1.00 97.56 307 GLU A C 1
ATOM 2485 O O . GLU A 1 307 ? 15.387 -17.225 -2.572 1.00 97.56 307 GLU A O 1
ATOM 2490 N N . LYS A 1 308 ? 17.122 -16.306 -1.478 1.00 98.12 308 LYS A N 1
ATOM 2491 C CA . LYS A 1 308 ? 16.845 -16.992 -0.214 1.00 98.12 308 LYS A CA 1
ATOM 2492 C C . LYS A 1 308 ? 15.510 -16.535 0.369 1.00 98.12 308 LYS A C 1
ATOM 2494 O O . LYS A 1 308 ? 14.643 -17.378 0.598 1.00 98.12 308 LYS A O 1
ATOM 2499 N N . TRP A 1 309 ? 15.324 -15.225 0.534 1.00 97.62 309 TRP A N 1
ATOM 2500 C CA . TRP A 1 309 ? 14.058 -14.666 1.003 1.00 97.62 309 TRP A CA 1
ATOM 2501 C C . TRP A 1 309 ? 12.910 -15.033 0.076 1.00 97.62 309 TRP A C 1
ATOM 2503 O O . TRP A 1 309 ? 11.909 -15.556 0.551 1.00 97.62 309 TRP A O 1
ATOM 2513 N N . LEU A 1 310 ? 13.054 -14.824 -1.238 1.00 98.12 310 LEU A N 1
ATOM 2514 C CA . LEU A 1 310 ? 11.979 -15.116 -2.183 1.00 98.12 310 LEU A CA 1
ATOM 2515 C C . LEU A 1 310 ? 11.554 -16.590 -2.119 1.00 98.12 310 LEU A C 1
ATOM 2517 O O . LEU A 1 310 ? 10.360 -16.881 -2.116 1.00 98.12 310 LEU A O 1
ATOM 2521 N N . ARG A 1 311 ? 12.494 -17.536 -2.013 1.00 98.06 311 ARG A N 1
ATOM 2522 C CA . ARG A 1 311 ? 12.175 -18.964 -1.864 1.00 98.06 311 ARG A CA 1
ATOM 2523 C C . ARG A 1 311 ? 11.387 -19.255 -0.588 1.00 98.06 311 ARG A C 1
ATOM 2525 O O . ARG A 1 311 ? 10.403 -19.990 -0.641 1.00 98.06 311 ARG A O 1
ATOM 2532 N N . GLU A 1 312 ? 11.810 -18.697 0.539 1.00 96.94 312 GLU A N 1
ATOM 2533 C CA . GLU A 1 312 ? 11.170 -18.935 1.836 1.00 96.94 312 GLU A CA 1
ATOM 2534 C C . GLU A 1 312 ? 9.813 -18.223 1.944 1.00 96.94 312 GLU A C 1
ATOM 2536 O O . GLU A 1 312 ? 8.838 -18.825 2.394 1.00 96.94 312 GLU A O 1
ATOM 2541 N N . ALA A 1 313 ? 9.710 -16.997 1.425 1.00 97.06 313 ALA A N 1
ATOM 2542 C CA . ALA A 1 313 ? 8.465 -16.243 1.329 1.00 97.06 313 ALA A CA 1
ATOM 2543 C C . ALA A 1 313 ? 7.447 -16.947 0.422 1.00 97.06 313 ALA A C 1
ATOM 2545 O O . ALA A 1 313 ? 6.275 -17.023 0.778 1.00 97.06 313 ALA A O 1
ATOM 2546 N N . ARG A 1 314 ? 7.879 -17.525 -0.711 1.00 98.25 314 ARG A N 1
ATOM 2547 C CA . ARG A 1 314 ? 7.010 -18.331 -1.588 1.00 98.25 314 ARG A CA 1
ATOM 2548 C C . ARG A 1 314 ? 6.456 -19.563 -0.872 1.00 98.25 314 ARG A C 1
ATOM 2550 O O . ARG A 1 314 ? 5.258 -19.805 -0.964 1.00 98.25 314 ARG A O 1
ATOM 2557 N N . LYS A 1 315 ? 7.297 -20.306 -0.139 1.00 96.31 315 LYS A N 1
ATOM 2558 C CA . LYS A 1 315 ? 6.842 -21.454 0.668 1.00 96.31 315 LYS A CA 1
ATOM 2559 C C . LYS A 1 315 ? 5.809 -21.002 1.702 1.00 96.31 315 LYS A C 1
ATOM 2561 O O . LYS A 1 315 ? 4.707 -21.534 1.739 1.00 96.31 315 LYS A O 1
ATOM 2566 N N . ARG A 1 316 ? 6.129 -19.957 2.471 1.00 95.44 316 ARG A N 1
ATOM 2567 C CA . ARG A 1 316 ? 5.233 -19.435 3.509 1.00 95.44 316 ARG A CA 1
ATOM 2568 C C . ARG A 1 316 ? 3.906 -18.931 2.943 1.00 95.44 316 ARG A C 1
ATOM 2570 O O . ARG A 1 316 ? 2.862 -19.115 3.560 1.00 95.44 316 ARG A O 1
ATOM 2577 N N . LEU A 1 317 ? 3.947 -18.293 1.775 1.00 97.75 317 LEU A N 1
ATOM 2578 C CA . LEU A 1 317 ? 2.762 -17.802 1.084 1.00 97.75 317 LEU A CA 1
ATOM 2579 C C . LEU A 1 317 ? 1.866 -18.956 0.622 1.00 97.75 317 LEU A C 1
ATOM 2581 O O . LEU A 1 317 ? 0.653 -18.846 0.763 1.00 97.75 317 LEU A O 1
ATOM 2585 N N . ALA A 1 318 ? 2.440 -20.060 0.135 1.00 97.94 318 ALA A N 1
ATOM 2586 C CA . ALA A 1 318 ? 1.673 -21.256 -0.205 1.00 97.94 318 ALA A CA 1
ATOM 2587 C C . ALA A 1 318 ? 0.961 -21.834 1.032 1.00 97.94 318 ALA A C 1
ATOM 2589 O O . ALA A 1 318 ? -0.260 -21.969 1.001 1.00 97.94 318 ALA A O 1
ATOM 2590 N N . ASP A 1 319 ? 1.684 -22.044 2.142 1.00 95.56 319 ASP A N 1
ATOM 2591 C CA . ASP A 1 319 ? 1.110 -22.555 3.402 1.00 95.56 319 ASP A CA 1
ATOM 2592 C C . ASP A 1 319 ? -0.044 -21.661 3.905 1.00 95.56 319 ASP A C 1
ATOM 2594 O O . ASP A 1 319 ? -1.089 -22.135 4.358 1.00 95.56 319 ASP A O 1
ATOM 2598 N N . PHE A 1 320 ? 0.132 -20.338 3.799 1.00 96.75 320 PHE A N 1
ATOM 2599 C CA . PHE A 1 320 ? -0.880 -19.345 4.156 1.00 96.75 320 PHE A CA 1
ATOM 2600 C C . PHE A 1 320 ? -2.137 -19.450 3.290 1.00 96.75 320 PHE A C 1
ATOM 2602 O O . PHE A 1 320 ? -3.257 -19.426 3.805 1.00 96.75 320 PHE A O 1
ATOM 2609 N N . ILE A 1 321 ? -1.964 -19.564 1.974 1.00 98.25 321 ILE A N 1
ATOM 2610 C CA . ILE A 1 321 ? -3.075 -19.689 1.032 1.00 98.25 321 ILE A CA 1
ATOM 2611 C C . ILE A 1 321 ? -3.831 -20.990 1.292 1.00 98.25 321 ILE A C 1
ATOM 2613 O O . ILE A 1 321 ? -5.044 -20.943 1.469 1.00 98.25 321 ILE A O 1
ATOM 2617 N N . GLU A 1 322 ? -3.133 -22.123 1.394 1.00 97.06 322 GLU A N 1
ATOM 2618 C CA . GLU A 1 322 ? -3.744 -23.434 1.649 1.00 97.06 322 GLU A CA 1
ATOM 2619 C C . GLU A 1 322 ? -4.581 -23.434 2.931 1.00 97.06 322 GLU A C 1
ATOM 2621 O O . GLU A 1 322 ? -5.715 -23.921 2.934 1.00 97.06 322 GLU A O 1
ATOM 2626 N N . ARG A 1 323 ? -4.073 -22.817 4.007 1.00 96.06 323 ARG A N 1
ATOM 2627 C CA . ARG A 1 323 ? -4.818 -22.662 5.261 1.00 96.06 323 ARG A CA 1
ATOM 2628 C C . ARG A 1 323 ? -6.130 -21.905 5.059 1.00 96.06 323 ARG A C 1
ATOM 2630 O O . ARG A 1 323 ? -7.171 -22.359 5.544 1.00 96.06 323 ARG A O 1
ATOM 2637 N N . LEU A 1 324 ? -6.080 -20.748 4.397 1.00 97.31 324 LEU A N 1
ATOM 2638 C CA . LEU A 1 324 ? -7.265 -19.909 4.220 1.00 97.31 324 LEU A CA 1
ATOM 2639 C C . LEU A 1 324 ? -8.271 -20.526 3.249 1.00 97.31 324 LEU A C 1
ATOM 2641 O O . LEU A 1 324 ? -9.466 -20.483 3.529 1.00 97.31 324 LEU A O 1
ATOM 2645 N N . GLU A 1 325 ? -7.808 -21.143 2.164 1.00 96.75 325 GLU A N 1
ATOM 2646 C CA . GLU A 1 325 ? -8.672 -21.842 1.209 1.00 96.75 325 GLU A CA 1
ATOM 2647 C C . GLU A 1 325 ? -9.370 -23.044 1.859 1.00 96.75 325 GLU A C 1
ATOM 2649 O O . GLU A 1 325 ? -10.547 -23.282 1.601 1.00 96.75 325 GLU A O 1
ATOM 2654 N N . ALA A 1 326 ? -8.683 -23.770 2.750 1.00 96.31 326 ALA A N 1
ATOM 2655 C CA . ALA A 1 326 ? -9.270 -24.897 3.470 1.00 96.31 326 ALA A CA 1
ATOM 2656 C C . ALA A 1 326 ? -10.317 -24.464 4.509 1.00 96.31 326 ALA A C 1
ATOM 2658 O O . ALA A 1 326 ? -11.330 -25.143 4.682 1.00 96.31 326 ALA A O 1
ATOM 2659 N N . LYS A 1 327 ? -10.081 -23.355 5.225 1.00 97.19 327 LYS A N 1
ATOM 2660 C CA . LYS A 1 327 ? -10.975 -22.901 6.304 1.00 97.19 327 LYS A CA 1
ATOM 2661 C C . LYS A 1 327 ? -12.122 -22.009 5.812 1.00 97.19 327 LYS A C 1
ATOM 2663 O O . LYS A 1 327 ? -13.202 -22.045 6.395 1.00 97.19 327 LYS A O 1
ATOM 2668 N N . TYR A 1 328 ? -11.901 -21.226 4.757 1.00 97.25 328 TYR A N 1
ATOM 2669 C CA . TYR A 1 328 ? -12.822 -20.187 4.279 1.00 97.25 328 TYR A CA 1
ATOM 2670 C C . TYR A 1 328 ? -13.081 -20.251 2.755 1.00 97.25 328 TYR A C 1
ATOM 2672 O O . TYR A 1 328 ? -13.012 -19.215 2.078 1.00 97.25 328 TYR A O 1
ATOM 2680 N N . PRO A 1 329 ? -13.407 -21.431 2.186 1.00 95.75 329 PRO A N 1
ATOM 2681 C CA . PRO A 1 329 ? -13.446 -21.650 0.733 1.00 95.75 329 PRO A CA 1
ATOM 2682 C C . PRO A 1 329 ? -14.432 -20.737 -0.016 1.00 95.75 329 PRO A C 1
ATOM 2684 O O . PRO A 1 329 ? -14.186 -20.372 -1.170 1.00 95.75 329 PRO A O 1
ATOM 2687 N N . ASP A 1 330 ? -15.517 -20.326 0.648 1.00 95.56 330 ASP A N 1
ATOM 2688 C CA . ASP A 1 330 ? -16.609 -19.533 0.066 1.00 95.56 330 ASP A CA 1
ATOM 2689 C C . ASP A 1 330 ? -16.430 -18.013 0.233 1.00 95.56 330 ASP A C 1
ATOM 2691 O O . ASP A 1 330 ? -17.181 -17.213 -0.346 1.00 95.56 330 ASP A O 1
ATOM 2695 N N . ASN A 1 331 ? -15.442 -17.593 1.029 1.00 97.38 331 ASN A N 1
ATOM 2696 C CA . ASN A 1 331 ? -15.243 -16.196 1.410 1.00 97.38 331 ASN A CA 1
ATOM 2697 C C . ASN A 1 331 ? -13.965 -15.594 0.834 1.00 97.38 331 ASN A C 1
ATOM 2699 O O . ASN A 1 331 ? -13.981 -14.416 0.482 1.00 97.38 331 ASN A O 1
ATOM 2703 N N . ILE A 1 332 ? -12.875 -16.354 0.708 1.00 98.19 332 ILE A N 1
ATOM 2704 C CA . ILE A 1 332 ? -11.621 -15.822 0.159 1.00 98.19 332 ILE A CA 1
ATOM 2705 C C . ILE A 1 332 ? -11.777 -15.564 -1.338 1.00 98.19 332 ILE A C 1
ATOM 2707 O O . ILE A 1 332 ? -11.988 -16.483 -2.126 1.00 98.19 332 ILE A O 1
ATOM 2711 N N . ALA A 1 333 ? -11.671 -14.300 -1.738 1.00 98.31 333 ALA A N 1
ATOM 2712 C CA . ALA A 1 333 ? -11.782 -13.857 -3.123 1.00 98.31 333 ALA A CA 1
ATOM 2713 C C . ALA A 1 333 ? -10.421 -13.612 -3.787 1.00 98.31 333 ALA A C 1
ATOM 2715 O O . ALA A 1 333 ? -10.326 -13.574 -5.013 1.00 98.31 333 ALA A O 1
ATOM 2716 N N . GLY A 1 334 ? -9.360 -13.437 -3.005 1.00 98.31 334 GLY A N 1
ATOM 2717 C CA . GLY A 1 334 ? -8.035 -13.138 -3.529 1.00 98.31 334 GLY A CA 1
ATOM 2718 C C . GLY A 1 334 ? -7.028 -12.782 -2.462 1.00 98.31 334 GLY A C 1
ATOM 2719 O O . GLY A 1 334 ? -7.341 -12.783 -1.278 1.00 98.31 334 GLY A O 1
ATOM 2720 N N . TYR A 1 335 ? -5.829 -12.425 -2.904 1.00 98.62 335 TYR A N 1
ATOM 2721 C CA . TYR A 1 335 ? -4.716 -12.071 -2.032 1.00 98.62 335 TYR A CA 1
ATOM 2722 C C . TYR A 1 335 ? -4.026 -10.817 -2.549 1.00 98.62 335 TYR A C 1
ATOM 2724 O O . TYR A 1 335 ? -3.776 -10.681 -3.751 1.00 98.62 335 TYR A O 1
ATOM 2732 N N . HIS A 1 336 ? -3.716 -9.904 -1.632 1.00 97.81 336 HIS A N 1
ATOM 2733 C CA . HIS A 1 336 ? -3.020 -8.664 -1.940 1.00 97.81 336 HIS A CA 1
ATOM 2734 C C . HIS A 1 336 ? -1.628 -8.671 -1.306 1.00 97.81 336 HIS A C 1
ATOM 2736 O O . HIS A 1 336 ? -1.500 -8.610 -0.084 1.00 97.81 336 HIS A O 1
ATOM 2742 N N . LEU A 1 337 ? -0.585 -8.726 -2.138 1.00 95.31 337 LEU A N 1
ATOM 2743 C CA . LEU A 1 337 ? 0.805 -8.704 -1.681 1.00 95.31 337 LEU A CA 1
ATOM 2744 C C . LEU A 1 337 ? 1.325 -7.286 -1.446 1.00 95.31 337 LEU A C 1
ATOM 2746 O O . LEU A 1 337 ? 1.158 -6.397 -2.282 1.00 95.31 337 LEU A O 1
ATOM 2750 N N . ASN A 1 338 ? 2.040 -7.102 -0.343 1.00 87.19 338 ASN A N 1
ATOM 2751 C CA . ASN A 1 338 ? 2.595 -5.825 0.073 1.00 87.19 338 ASN A CA 1
ATOM 2752 C C . ASN A 1 338 ? 3.970 -6.009 0.741 1.00 87.19 338 ASN A C 1
ATOM 2754 O O . ASN A 1 338 ? 4.208 -7.001 1.418 1.00 87.19 338 ASN A O 1
ATOM 2758 N N . THR A 1 339 ? 4.844 -5.016 0.595 1.00 78.44 339 THR A N 1
ATOM 2759 C CA . THR A 1 339 ? 6.069 -4.816 1.403 1.00 78.44 339 THR A CA 1
ATOM 2760 C C . THR A 1 339 ? 6.295 -3.316 1.652 1.00 78.44 339 THR A C 1
ATOM 2762 O O . THR A 1 339 ? 7.421 -2.819 1.639 1.00 78.44 339 THR A O 1
ATOM 2765 N N . GLY A 1 340 ? 5.204 -2.549 1.767 1.00 80.50 340 GLY A N 1
ATOM 2766 C CA . GLY A 1 340 ? 5.231 -1.086 1.690 1.00 80.50 340 GLY A CA 1
ATOM 2767 C C . GLY A 1 340 ? 5.160 -0.581 0.247 1.00 80.50 340 GLY A C 1
ATOM 2768 O O . GLY A 1 340 ? 6.004 0.203 -0.171 1.00 80.50 340 GLY A O 1
ATOM 2769 N N . GLU A 1 341 ? 4.165 -1.059 -0.508 1.00 90.06 341 GLU A N 1
ATOM 2770 C CA . GLU A 1 341 ? 3.857 -0.669 -1.895 1.00 90.06 341 GLU A CA 1
ATOM 2771 C C . GLU A 1 341 ? 4.949 -0.977 -2.940 1.00 90.06 341 GLU A C 1
ATOM 2773 O O . GLU A 1 341 ? 4.876 -0.477 -4.056 1.00 90.06 341 GLU A O 1
ATOM 2778 N N . TRP A 1 342 ? 5.910 -1.850 -2.609 1.00 93.25 342 TRP A N 1
ATOM 2779 C CA . TRP A 1 342 ? 6.943 -2.367 -3.525 1.00 93.25 342 TRP A CA 1
ATOM 2780 C C . TRP A 1 342 ? 7.959 -1.339 -4.044 1.00 93.25 342 TRP A C 1
ATOM 2782 O O . TRP A 1 342 ? 8.514 -1.483 -5.132 1.00 93.25 342 TRP A O 1
ATOM 2792 N N . PHE A 1 343 ? 8.294 -0.349 -3.216 1.00 91.44 343 PHE A N 1
ATOM 2793 C CA . PHE A 1 343 ? 9.446 0.517 -3.460 1.00 91.44 343 PHE A CA 1
ATOM 2794 C C . PHE A 1 343 ? 10.740 -0.094 -2.937 1.00 91.44 343 PHE A C 1
ATOM 2796 O O . PHE A 1 343 ? 10.756 -0.718 -1.875 1.00 91.44 343 PHE A O 1
ATOM 2803 N N . TYR A 1 344 ? 11.863 0.240 -3.574 1.00 93.12 344 TYR A N 1
ATOM 2804 C CA . TYR A 1 344 ? 13.133 0.192 -2.856 1.00 93.12 344 TYR A CA 1
ATOM 2805 C C . TYR A 1 344 ? 13.080 1.149 -1.655 1.00 93.12 344 TYR A C 1
ATOM 2807 O O . TYR A 1 344 ? 12.801 2.347 -1.833 1.00 93.12 344 TYR A O 1
ATOM 2815 N N . PRO A 1 345 ? 13.355 0.667 -0.427 1.00 89.25 345 PRO A N 1
ATOM 2816 C CA . PRO A 1 345 ? 13.484 1.533 0.732 1.00 89.25 345 PRO A CA 1
ATOM 2817 C C . PRO A 1 345 ? 14.409 2.715 0.425 1.00 89.25 345 PRO A C 1
ATOM 2819 O O . PRO A 1 345 ? 15.391 2.589 -0.302 1.00 89.25 345 PRO A O 1
ATOM 2822 N N . GLY A 1 346 ? 14.044 3.902 0.912 1.00 85.31 346 GLY A N 1
ATOM 2823 C CA . GLY A 1 346 ? 14.786 5.145 0.683 1.00 85.31 346 GLY A CA 1
ATOM 2824 C C . GLY A 1 346 ? 14.878 5.624 -0.774 1.00 85.31 346 GLY A C 1
ATOM 2825 O O . GLY A 1 346 ? 15.724 6.473 -1.059 1.00 85.31 346 GLY A O 1
ATOM 2826 N N . ALA A 1 347 ? 13.999 5.180 -1.683 1.00 87.06 347 ALA A N 1
ATOM 2827 C CA . ALA A 1 347 ? 13.889 5.712 -3.053 1.00 87.06 347 ALA A CA 1
ATOM 2828 C C . ALA A 1 347 ? 13.705 7.246 -3.127 1.00 87.06 347 ALA A C 1
ATOM 2830 O O . ALA A 1 347 ? 14.045 7.878 -4.126 1.00 87.06 347 ALA A O 1
ATOM 2831 N N . ASN A 1 348 ? 13.185 7.858 -2.060 1.00 83.75 348 ASN A N 1
ATOM 2832 C CA . ASN A 1 348 ? 13.017 9.305 -1.890 1.00 83.75 348 ASN A CA 1
ATOM 2833 C C . ASN A 1 348 ? 14.249 10.022 -1.304 1.00 83.75 348 ASN A C 1
ATOM 2835 O O . ASN A 1 348 ? 14.225 11.242 -1.132 1.00 83.75 348 ASN A O 1
ATOM 2839 N N . THR A 1 349 ? 15.305 9.284 -0.968 1.00 83.56 349 THR A N 1
ATOM 2840 C CA . THR A 1 349 ? 16.571 9.822 -0.467 1.00 83.56 349 THR A CA 1
ATOM 2841 C C . THR A 1 349 ? 17.580 9.975 -1.607 1.00 83.56 349 THR A C 1
ATOM 2843 O O . THR A 1 349 ? 17.343 9.553 -2.738 1.00 83.56 349 THR A O 1
ATOM 2846 N N . GLN A 1 350 ? 18.716 10.605 -1.312 1.00 81.88 350 GLN A N 1
ATOM 2847 C CA . GLN A 1 350 ? 19.824 10.737 -2.261 1.00 81.88 350 GLN A CA 1
ATOM 2848 C C . GLN A 1 350 ? 20.840 9.588 -2.162 1.00 81.88 350 GLN A C 1
ATOM 2850 O O . GLN A 1 350 ? 21.807 9.583 -2.914 1.00 81.88 350 GLN A O 1
ATOM 2855 N N . ASP A 1 351 ? 20.646 8.624 -1.254 1.00 89.12 351 ASP A N 1
ATOM 2856 C CA . ASP A 1 351 ? 21.623 7.556 -1.041 1.00 89.12 351 ASP A CA 1
ATOM 2857 C C . ASP A 1 351 ? 21.471 6.404 -2.043 1.00 89.12 351 ASP A C 1
ATOM 2859 O O . ASP A 1 351 ? 20.371 6.097 -2.519 1.00 89.12 351 ASP A O 1
ATOM 2863 N N . PHE A 1 352 ? 22.586 5.764 -2.385 1.00 92.50 352 PHE A N 1
ATOM 2864 C CA . PHE A 1 352 ? 22.638 4.650 -3.328 1.00 92.50 352 PHE A CA 1
ATOM 2865 C C . PHE A 1 352 ? 22.507 3.305 -2.614 1.00 92.50 352 PHE A C 1
ATOM 2867 O O . PHE A 1 352 ? 22.974 3.140 -1.491 1.00 92.50 352 PHE A O 1
ATOM 2874 N N . HIS A 1 353 ? 21.871 2.349 -3.288 1.00 93.44 353 HIS A N 1
ATOM 2875 C CA . HIS A 1 353 ? 21.717 0.972 -2.826 1.00 93.44 353 HIS A CA 1
ATOM 2876 C C . HIS A 1 353 ? 21.988 -0.015 -3.963 1.00 93.44 353 HIS A C 1
ATOM 2878 O O . HIS A 1 353 ? 22.133 0.409 -5.118 1.00 93.44 353 HIS A O 1
ATOM 2884 N N . GLY A 1 354 ? 21.994 -1.308 -3.644 1.00 93.50 354 GLY A N 1
ATOM 2885 C CA . GLY A 1 354 ? 22.246 -2.381 -4.602 1.00 93.50 354 GLY A CA 1
ATOM 2886 C C . GLY A 1 354 ? 23.623 -3.024 -4.455 1.00 93.50 354 GLY A C 1
ATOM 2887 O O . GLY A 1 354 ? 24.127 -3.564 -5.432 1.00 93.50 354 GLY A O 1
ATOM 2888 N N . PHE A 1 355 ? 24.273 -2.884 -3.297 1.00 95.62 355 PHE A N 1
ATOM 2889 C CA . PHE A 1 355 ? 25.679 -3.252 -3.107 1.00 95.62 355 PHE A CA 1
ATOM 2890 C C . PHE A 1 355 ? 25.899 -4.560 -2.341 1.00 95.62 355 PHE A C 1
ATOM 2892 O O . PHE A 1 355 ? 27.052 -4.971 -2.202 1.00 95.62 355 PHE A O 1
ATOM 2899 N N . SER A 1 356 ? 24.848 -5.203 -1.820 1.00 96.19 356 SER A N 1
ATOM 2900 C CA . SER A 1 356 ? 25.013 -6.421 -1.019 1.00 96.19 356 SER A CA 1
ATOM 2901 C C . SER A 1 356 ? 25.405 -7.636 -1.872 1.00 96.19 356 SER A C 1
ATOM 2903 O O . SER A 1 356 ? 25.227 -7.619 -3.096 1.00 96.19 356 SER A O 1
ATOM 2905 N N . PRO A 1 357 ? 25.929 -8.720 -1.264 1.00 97.25 357 PRO A N 1
ATOM 2906 C CA . PRO A 1 357 ? 26.321 -9.918 -2.005 1.00 97.25 357 PRO A CA 1
ATOM 2907 C C . PRO A 1 357 ? 25.200 -10.504 -2.877 1.00 97.25 357 PRO A C 1
ATOM 2909 O O . PRO A 1 357 ? 25.446 -10.854 -4.036 1.00 97.25 357 PRO A O 1
ATOM 2912 N N . CYS A 1 358 ? 23.960 -10.565 -2.373 1.00 97.81 358 CYS A N 1
ATOM 2913 C CA . CYS A 1 358 ? 22.828 -11.063 -3.160 1.00 97.81 358 CYS A CA 1
ATOM 2914 C C . CYS A 1 358 ? 22.495 -10.154 -4.361 1.00 97.81 358 CYS A C 1
ATOM 2916 O O . CYS A 1 358 ? 22.193 -10.655 -5.447 1.00 97.81 358 CYS A O 1
ATOM 2918 N N . GLU A 1 359 ? 22.621 -8.833 -4.205 1.00 97.44 359 GLU A N 1
ATOM 2919 C CA . GLU A 1 359 ? 22.370 -7.839 -5.257 1.00 97.44 359 GLU A CA 1
ATOM 2920 C C . GLU A 1 359 ? 23.424 -7.909 -6.365 1.00 97.44 359 GLU A C 1
ATOM 2922 O O . GLU A 1 359 ? 23.076 -7.935 -7.547 1.00 97.44 359 GLU A O 1
ATOM 2927 N N . GLN A 1 360 ? 24.698 -8.045 -5.992 1.00 97.69 360 GLN A N 1
ATOM 2928 C CA . GLN A 1 360 ? 25.805 -8.254 -6.930 1.00 97.69 360 GLN A CA 1
ATOM 2929 C C . GLN A 1 360 ? 25.602 -9.527 -7.758 1.00 97.69 360 GLN A C 1
ATOM 2931 O O . GLN A 1 360 ? 25.706 -9.512 -8.987 1.00 97.69 360 GLN A O 1
ATOM 2936 N N . ALA A 1 361 ? 25.254 -10.632 -7.092 1.00 97.44 361 ALA A N 1
ATOM 2937 C CA . ALA A 1 361 ? 25.012 -11.905 -7.758 1.00 97.44 361 ALA A CA 1
ATOM 2938 C C . ALA A 1 361 ? 23.806 -11.834 -8.712 1.00 97.44 361 ALA A C 1
ATOM 2940 O O . ALA A 1 361 ? 23.852 -12.393 -9.811 1.00 97.44 361 ALA A O 1
ATOM 2941 N N . ALA A 1 362 ? 22.729 -11.149 -8.316 1.00 98.25 362 ALA A N 1
ATOM 2942 C CA . ALA A 1 362 ? 21.555 -10.951 -9.160 1.00 98.25 362 ALA A CA 1
ATOM 2943 C C . ALA A 1 362 ? 21.861 -10.080 -10.385 1.00 98.25 362 ALA A C 1
ATOM 2945 O O . ALA A 1 362 ? 21.473 -10.446 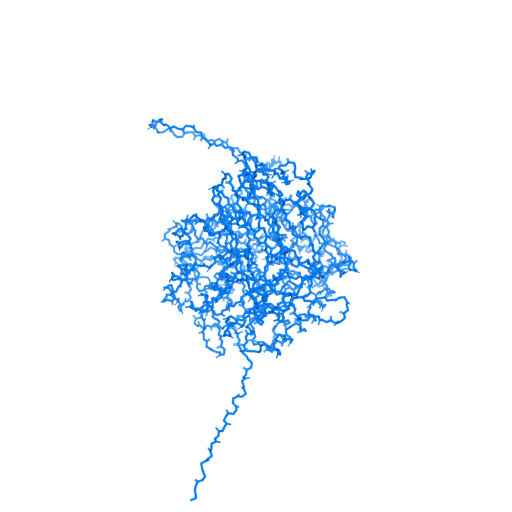-11.497 1.00 98.25 362 ALA A O 1
ATOM 2946 N N . PHE A 1 363 ? 22.615 -8.992 -10.211 1.00 98.56 363 PHE A N 1
ATOM 2947 C CA . PHE A 1 363 ? 23.026 -8.134 -11.318 1.00 98.56 363 PHE A CA 1
ATOM 2948 C C . PHE A 1 363 ? 23.915 -8.879 -12.318 1.00 98.56 363 PHE A C 1
ATOM 2950 O O . PHE A 1 363 ? 23.649 -8.838 -13.519 1.00 98.56 363 PHE A O 1
ATOM 2957 N N . LYS A 1 364 ? 24.899 -9.651 -11.836 1.00 98.25 364 LYS A N 1
ATOM 2958 C CA . LYS A 1 364 ? 25.756 -10.495 -12.685 1.00 98.25 364 LYS A CA 1
ATOM 2959 C C . LYS A 1 364 ? 24.931 -11.466 -13.541 1.00 98.25 364 LYS A C 1
ATOM 2961 O O . LYS A 1 364 ? 25.139 -11.555 -14.751 1.00 98.25 364 LYS A O 1
ATOM 2966 N N . ARG A 1 365 ? 23.932 -12.141 -12.950 1.00 97.88 365 ARG A N 1
ATOM 2967 C CA . ARG A 1 365 ? 23.003 -13.021 -13.693 1.00 97.88 365 ARG A CA 1
ATOM 2968 C C . ARG A 1 365 ? 22.179 -12.260 -14.733 1.00 97.88 365 ARG A C 1
ATOM 2970 O O . ARG A 1 365 ? 21.985 -12.758 -15.841 1.00 97.88 365 ARG A O 1
ATOM 2977 N N . TRP A 1 366 ? 21.696 -11.068 -14.389 1.00 98.56 366 TRP A N 1
ATOM 2978 C CA . TRP A 1 366 ? 20.918 -10.232 -15.304 1.00 98.56 366 TRP A CA 1
ATOM 2979 C C . TRP A 1 366 ? 21.756 -9.773 -16.508 1.00 98.56 366 TRP A C 1
ATOM 2981 O O . TRP A 1 366 ? 21.302 -9.884 -17.646 1.00 98.56 366 TRP A O 1
ATOM 2991 N N . ILE A 1 367 ? 23.007 -9.360 -16.280 1.00 98.62 367 ILE A N 1
ATOM 2992 C CA . ILE A 1 367 ? 23.958 -8.977 -17.335 1.00 98.62 367 ILE A CA 1
ATOM 2993 C C . ILE A 1 367 ? 24.280 -10.157 -18.254 1.00 98.62 367 ILE A C 1
ATOM 2995 O O . ILE A 1 367 ? 24.202 -10.018 -19.477 1.00 98.62 367 ILE A O 1
ATOM 2999 N N . ALA A 1 368 ? 24.555 -11.335 -17.684 1.00 98.38 368 ALA A N 1
ATOM 3000 C CA . ALA A 1 368 ? 24.791 -12.551 -18.460 1.00 98.38 368 ALA A CA 1
ATOM 3001 C C . ALA A 1 368 ? 23.598 -12.898 -19.362 1.00 98.38 368 ALA A C 1
ATOM 3003 O O . ALA A 1 368 ? 23.783 -13.189 -20.543 1.00 98.38 368 ALA A O 1
ATOM 3004 N N . LYS A 1 369 ? 22.366 -12.784 -18.846 1.00 98.12 369 LYS A N 1
ATOM 3005 C CA . LYS A 1 369 ? 21.141 -12.988 -19.635 1.00 98.12 369 LYS A CA 1
ATOM 3006 C C . LYS A 1 369 ? 20.979 -11.949 -20.748 1.00 98.12 369 LYS A C 1
ATOM 3008 O O . LYS A 1 369 ? 20.489 -12.290 -21.821 1.00 98.12 369 LYS A O 1
ATOM 3013 N N . LYS A 1 370 ? 21.347 -10.690 -20.494 1.00 97.75 370 LYS A N 1
ATOM 3014 C CA . LYS A 1 370 ? 21.177 -9.591 -21.451 1.00 97.75 370 LYS A CA 1
ATOM 3015 C C . LYS A 1 370 ? 22.145 -9.674 -22.633 1.00 97.75 370 LYS A C 1
ATOM 3017 O O . LYS A 1 370 ? 21.714 -9.463 -23.763 1.00 97.75 370 LYS A O 1
ATOM 3022 N N . TYR A 1 371 ? 23.424 -9.948 -22.378 1.00 98.25 371 TYR A N 1
ATOM 3023 C CA . TYR A 1 371 ? 24.475 -9.858 -23.401 1.00 98.25 371 TYR A CA 1
ATOM 3024 C C . TYR A 1 371 ? 24.928 -11.209 -23.956 1.00 98.25 371 TYR A C 1
ATOM 3026 O O . TYR A 1 371 ? 25.402 -11.272 -25.088 1.00 98.25 371 TYR A O 1
ATOM 3034 N N . GLY A 1 372 ? 24.803 -12.292 -23.186 1.00 97.81 372 GLY A N 1
ATOM 3035 C CA . GLY A 1 372 ? 25.137 -13.656 -23.613 1.00 97.81 372 GLY A CA 1
ATOM 3036 C C . GLY A 1 372 ? 26.626 -13.946 -23.862 1.00 97.81 372 GLY A C 1
ATOM 3037 O O . GLY A 1 372 ? 27.002 -15.112 -23.899 1.00 97.81 372 GLY A O 1
ATOM 3038 N N . SER A 1 373 ? 27.482 -12.930 -24.015 1.00 98.19 373 SER A N 1
ATOM 3039 C CA . SER A 1 373 ? 28.933 -13.077 -24.192 1.00 98.19 373 SER A CA 1
ATOM 3040 C C . SER A 1 373 ? 29.703 -11.854 -23.688 1.00 98.19 373 SER A C 1
ATOM 3042 O O . SER A 1 373 ? 29.165 -10.744 -23.683 1.00 98.19 373 SER A O 1
ATOM 3044 N N . ASP A 1 374 ? 30.977 -12.053 -23.335 1.00 98.50 374 ASP A N 1
ATOM 3045 C CA . ASP A 1 374 ? 31.895 -10.975 -22.937 1.00 98.50 374 ASP A CA 1
ATOM 3046 C C . ASP A 1 374 ? 32.009 -9.908 -24.024 1.00 98.50 374 ASP A C 1
ATOM 3048 O O . ASP A 1 374 ? 31.853 -8.727 -23.743 1.00 98.50 374 ASP A O 1
ATOM 3052 N N . LYS A 1 375 ? 32.180 -10.326 -25.283 1.00 98.25 375 LYS A N 1
ATOM 3053 C CA . LYS A 1 375 ? 32.310 -9.414 -26.424 1.00 98.25 375 LYS A CA 1
ATOM 3054 C C . LYS A 1 375 ? 31.115 -8.463 -26.543 1.00 98.25 375 LYS A C 1
ATOM 3056 O O . LYS A 1 375 ? 31.304 -7.263 -26.693 1.00 98.25 375 LYS A O 1
ATOM 3061 N N . ALA A 1 376 ? 29.890 -8.980 -26.435 1.00 98.25 376 ALA A N 1
ATOM 3062 C CA . ALA A 1 376 ? 28.689 -8.149 -26.517 1.00 98.25 376 ALA A CA 1
ATOM 3063 C C . ALA A 1 376 ? 28.575 -7.165 -25.337 1.00 98.25 376 ALA A C 1
ATOM 3065 O O . ALA A 1 376 ? 28.126 -6.035 -25.526 1.00 98.25 376 ALA A O 1
ATOM 3066 N N . LEU A 1 377 ? 28.993 -7.575 -24.133 1.00 98.38 377 LEU A N 1
ATOM 3067 C CA . LEU A 1 377 ? 29.051 -6.691 -22.966 1.00 98.38 377 LEU A CA 1
ATOM 3068 C C . LEU A 1 377 ? 30.104 -5.586 -23.156 1.00 98.38 377 LEU A C 1
ATOM 3070 O O . LEU A 1 377 ? 29.798 -4.415 -22.947 1.00 98.38 377 LEU A O 1
ATOM 3074 N N . GLN A 1 378 ? 31.316 -5.950 -23.579 1.00 98.00 378 GLN A N 1
ATOM 3075 C CA . GLN A 1 378 ? 32.430 -5.028 -23.824 1.00 98.00 378 GLN A CA 1
ATOM 3076 C C . GLN A 1 378 ? 32.066 -3.986 -24.884 1.00 98.00 378 GLN A C 1
ATOM 3078 O O . GLN A 1 378 ? 32.267 -2.793 -24.660 1.00 98.00 378 GLN A O 1
ATOM 3083 N N . GLU A 1 379 ? 31.456 -4.420 -25.993 1.00 97.25 379 GLU A N 1
ATOM 3084 C CA . GLU A 1 379 ? 30.955 -3.541 -27.056 1.00 97.25 379 GLU A CA 1
ATOM 3085 C C . GLU A 1 379 ? 29.868 -2.587 -26.541 1.00 97.25 379 GLU A C 1
ATOM 3087 O O . GLU A 1 379 ? 29.900 -1.392 -26.833 1.00 97.25 379 GLU A O 1
ATOM 3092 N N . ALA A 1 380 ? 28.911 -3.084 -25.751 1.00 96.44 380 ALA A N 1
ATOM 3093 C CA . ALA A 1 380 ? 27.812 -2.267 -25.244 1.00 96.44 380 ALA A CA 1
ATOM 3094 C C . ALA A 1 380 ? 28.254 -1.251 -24.183 1.00 96.44 380 ALA A C 1
ATOM 3096 O O . ALA A 1 380 ? 27.725 -0.140 -24.134 1.00 96.44 380 ALA A O 1
ATOM 3097 N N . TRP A 1 381 ? 29.191 -1.628 -23.314 1.00 96.81 381 TRP A N 1
ATOM 3098 C CA . TRP A 1 381 ? 29.692 -0.767 -22.240 1.00 96.81 381 TRP A CA 1
ATOM 3099 C C . TRP A 1 381 ? 30.885 0.088 -22.662 1.00 96.81 381 TRP A C 1
ATOM 3101 O O . TRP A 1 381 ? 31.262 0.991 -21.915 1.00 96.81 381 TRP A O 1
ATOM 3111 N N . ASN A 1 382 ? 31.448 -0.171 -23.848 1.00 95.69 382 ASN A N 1
ATOM 3112 C CA . ASN A 1 382 ? 32.688 0.424 -24.337 1.00 95.69 382 ASN A CA 1
ATOM 3113 C C . ASN A 1 382 ? 33.829 0.264 -23.310 1.00 95.69 382 ASN A C 1
ATOM 3115 O O . ASN A 1 382 ? 34.487 1.231 -22.919 1.00 95.69 382 ASN A O 1
ATOM 3119 N N . GLN A 1 383 ? 33.989 -0.964 -22.806 1.00 94.06 383 GLN A N 1
ATOM 3120 C CA . GLN A 1 383 ? 34.961 -1.335 -21.774 1.00 94.06 383 GLN A CA 1
ATOM 3121 C C . GLN A 1 383 ? 35.618 -2.669 -22.137 1.00 94.06 383 GLN A C 1
ATOM 3123 O O . GLN A 1 383 ? 35.036 -3.718 -21.901 1.00 94.06 383 GLN A O 1
ATOM 3128 N N . ASP A 1 384 ? 36.848 -2.652 -22.644 1.00 94.44 384 ASP A N 1
ATOM 3129 C CA . ASP A 1 384 ? 37.497 -3.862 -23.182 1.00 94.44 384 ASP A CA 1
ATOM 3130 C C . ASP A 1 384 ? 37.807 -4.943 -22.128 1.00 94.44 384 ASP A C 1
ATOM 3132 O O . ASP A 1 384 ? 37.962 -6.115 -22.457 1.00 94.44 384 ASP A O 1
ATOM 3136 N N . ASN A 1 385 ? 37.891 -4.564 -20.848 1.00 94.94 385 ASN A N 1
ATOM 3137 C CA . ASN A 1 385 ? 38.329 -5.457 -19.768 1.00 94.94 385 ASN A CA 1
ATOM 3138 C C . ASN A 1 385 ? 37.182 -6.066 -18.948 1.00 94.94 385 ASN A C 1
ATOM 3140 O O . ASN A 1 385 ? 37.438 -6.905 -18.081 1.00 94.94 385 ASN A O 1
ATOM 3144 N N . VAL A 1 386 ? 35.932 -5.637 -19.159 1.00 96.69 386 VAL A N 1
ATOM 3145 C CA . VAL A 1 386 ? 34.801 -6.218 -18.424 1.00 96.69 386 VAL A CA 1
ATOM 3146 C C . VAL A 1 386 ? 34.455 -7.579 -19.023 1.00 96.69 386 VAL A C 1
ATOM 3148 O O . VAL A 1 386 ? 34.444 -7.750 -20.240 1.00 96.69 386 VAL A O 1
ATOM 3151 N N . THR A 1 387 ? 34.168 -8.562 -18.178 1.00 97.81 387 THR A N 1
ATOM 3152 C CA . THR A 1 387 ? 33.647 -9.863 -18.607 1.00 97.81 387 THR A CA 1
ATOM 3153 C C . THR A 1 387 ? 32.354 -10.156 -17.865 1.00 97.81 387 THR A C 1
ATOM 3155 O O . THR A 1 387 ? 32.067 -9.564 -16.820 1.00 97.81 387 THR A O 1
ATOM 3158 N N . LEU A 1 388 ? 31.572 -11.106 -18.373 1.00 97.25 388 LEU A N 1
ATOM 3159 C CA . LEU A 1 388 ? 30.417 -11.648 -17.669 1.00 97.25 388 LEU A CA 1
ATOM 3160 C C . LEU A 1 388 ? 30.801 -12.187 -16.291 1.00 97.25 388 LEU A C 1
ATOM 3162 O O . LEU A 1 388 ? 29.945 -12.225 -15.411 1.00 97.25 388 LEU A O 1
ATOM 3166 N N . ASP A 1 389 ? 32.068 -12.572 -16.093 1.00 95.56 389 ASP A N 1
ATOM 3167 C CA . ASP A 1 389 ? 32.570 -13.074 -14.823 1.00 95.56 389 ASP A CA 1
ATOM 3168 C C . ASP A 1 389 ? 33.024 -12.002 -13.831 1.00 95.56 389 ASP A C 1
ATOM 3170 O O . ASP A 1 389 ? 32.859 -12.197 -12.622 1.00 95.56 389 ASP A O 1
ATOM 3174 N N . THR A 1 390 ? 33.555 -10.883 -14.320 1.00 94.94 390 THR A N 1
ATOM 3175 C CA . THR A 1 390 ? 34.109 -9.800 -13.491 1.00 94.94 390 THR A CA 1
ATOM 3176 C C . THR A 1 390 ? 33.165 -8.613 -13.318 1.00 94.94 390 THR A C 1
ATOM 3178 O O . THR A 1 390 ? 33.455 -7.718 -12.522 1.00 94.94 390 THR A O 1
ATOM 3181 N N . VAL A 1 391 ? 32.033 -8.589 -14.032 1.00 97.25 391 VAL A N 1
ATOM 3182 C CA . VAL A 1 391 ? 31.042 -7.517 -13.914 1.00 97.25 391 VAL A CA 1
ATOM 3183 C C . VAL A 1 391 ? 30.542 -7.369 -12.474 1.00 97.25 391 VAL A C 1
ATOM 3185 O O . VAL A 1 391 ? 30.223 -8.341 -11.788 1.00 97.25 391 VAL A O 1
ATOM 3188 N N . SER A 1 392 ? 30.452 -6.120 -12.025 1.00 95.81 392 SER A N 1
ATOM 3189 C CA . SER A 1 392 ? 29.929 -5.733 -10.715 1.00 95.81 392 SER A CA 1
ATOM 3190 C C . SER A 1 392 ? 28.961 -4.567 -10.867 1.00 95.81 392 SER A C 1
ATOM 3192 O O . SER A 1 392 ? 28.956 -3.879 -11.893 1.00 95.81 392 SER A O 1
ATOM 3194 N N . VAL A 1 393 ? 28.110 -4.348 -9.863 1.00 96.88 393 VAL A N 1
ATOM 3195 C CA . VAL A 1 393 ? 27.223 -3.181 -9.861 1.00 96.88 393 VAL A CA 1
ATOM 3196 C C . VAL A 1 393 ? 28.057 -1.891 -9.908 1.00 96.88 393 VAL A C 1
ATOM 3198 O O . VAL A 1 393 ? 29.084 -1.797 -9.226 1.00 96.88 393 VAL A O 1
ATOM 3201 N N . PRO A 1 394 ? 27.630 -0.864 -10.662 1.00 96.94 394 PRO A N 1
ATOM 3202 C CA . PRO A 1 394 ? 28.327 0.414 -10.682 1.00 96.94 394 PRO A CA 1
ATOM 3203 C C . PRO A 1 394 ? 28.405 1.026 -9.277 1.00 96.94 394 PRO A C 1
ATOM 3205 O O . PRO A 1 394 ? 27.395 1.100 -8.568 1.00 96.94 394 PRO A O 1
ATOM 3208 N N . SER A 1 395 ? 29.590 1.501 -8.884 1.00 96.81 395 SER A N 1
ATOM 3209 C CA . SER A 1 395 ? 29.795 2.149 -7.583 1.00 96.81 395 SER A CA 1
ATOM 3210 C C . SER A 1 395 ? 28.899 3.385 -7.411 1.00 96.81 395 SER A C 1
ATOM 3212 O O . SER A 1 395 ? 28.425 3.979 -8.383 1.00 96.81 395 SER A O 1
ATOM 3214 N N . ALA A 1 396 ? 28.668 3.808 -6.164 1.00 95.50 396 ALA A N 1
ATOM 3215 C CA . ALA A 1 396 ? 27.907 5.029 -5.887 1.00 95.50 396 ALA A CA 1
ATOM 3216 C C . ALA A 1 396 ? 28.511 6.254 -6.599 1.00 95.50 396 ALA A C 1
ATOM 3218 O O . ALA A 1 396 ? 27.784 6.997 -7.257 1.00 95.50 396 ALA A O 1
ATOM 3219 N N . GLU A 1 397 ? 29.839 6.398 -6.554 1.00 96.62 397 GLU A N 1
ATOM 3220 C CA . GLU A 1 397 ? 30.565 7.462 -7.254 1.00 96.62 397 GLU A CA 1
ATOM 3221 C C . GLU A 1 397 ? 30.357 7.387 -8.771 1.00 96.62 397 GLU A C 1
ATOM 3223 O O . GLU A 1 397 ? 30.009 8.387 -9.402 1.00 96.62 397 GLU A O 1
ATOM 3228 N N . ARG A 1 398 ? 30.478 6.188 -9.358 1.00 96.06 398 ARG A N 1
ATOM 3229 C CA . ARG A 1 398 ? 30.247 5.974 -10.789 1.00 96.06 398 ARG A CA 1
ATOM 3230 C C . ARG A 1 398 ? 28.832 6.389 -11.203 1.00 96.06 398 ARG A C 1
ATOM 3232 O O . ARG A 1 398 ? 28.660 7.007 -12.252 1.00 96.06 398 ARG A O 1
ATOM 3239 N N . ARG A 1 399 ? 27.824 6.083 -10.382 1.00 95.25 399 ARG A N 1
ATOM 3240 C CA . ARG A 1 399 ? 26.415 6.443 -10.628 1.00 95.25 399 ARG A CA 1
ATOM 3241 C C . ARG A 1 399 ? 26.162 7.942 -10.476 1.00 95.25 399 ARG A C 1
ATOM 3243 O O . ARG A 1 399 ? 25.393 8.499 -11.251 1.00 95.25 399 ARG A O 1
ATOM 3250 N N . GLU A 1 400 ? 26.796 8.596 -9.508 1.00 93.94 400 GLU A N 1
ATOM 3251 C CA . GLU A 1 400 ? 26.680 10.041 -9.271 1.00 93.94 400 GLU A CA 1
ATOM 3252 C C . GLU A 1 400 ? 27.369 10.874 -10.369 1.00 93.94 400 GLU A C 1
ATOM 3254 O O . GLU A 1 400 ? 26.842 11.889 -10.847 1.00 93.94 400 GLU A O 1
ATOM 3259 N N . GLN A 1 401 ? 28.537 10.417 -10.816 1.00 94.88 401 GLN A N 1
ATOM 3260 C CA . GLN A 1 401 ? 29.380 11.111 -11.790 1.00 94.88 401 GLN A CA 1
ATOM 3261 C C . GLN A 1 401 ? 29.173 10.631 -13.233 1.00 94.88 401 GLN A C 1
ATOM 3263 O O . GLN A 1 401 ? 29.882 11.079 -14.134 1.00 94.88 401 GLN A O 1
ATOM 3268 N N . ALA A 1 402 ? 28.195 9.753 -13.474 1.00 95.94 402 ALA A N 1
ATOM 3269 C CA . ALA A 1 402 ? 27.919 9.191 -14.791 1.00 95.94 402 ALA A CA 1
ATOM 3270 C C . ALA A 1 402 ? 27.830 10.298 -15.869 1.00 95.94 402 ALA A C 1
ATOM 3272 O O . ALA A 1 402 ? 27.056 11.258 -15.690 1.00 95.94 402 ALA A O 1
ATOM 3273 N N . PRO A 1 403 ? 28.600 10.186 -16.975 1.00 96.31 403 PRO A N 1
ATOM 3274 C CA . PRO A 1 403 ? 28.550 11.117 -18.090 1.00 96.31 403 PRO A CA 1
ATOM 3275 C C . PRO A 1 403 ? 27.122 11.348 -18.571 1.00 96.31 403 PRO A C 1
ATOM 3277 O O . PRO A 1 403 ? 26.361 10.413 -18.850 1.00 96.31 403 PRO A O 1
ATOM 3280 N N . ARG A 1 404 ? 26.758 12.625 -18.656 1.00 92.94 404 ARG A N 1
ATOM 3281 C CA . ARG A 1 404 ? 25.402 13.073 -18.958 1.00 92.94 404 ARG A CA 1
ATOM 3282 C C . ARG A 1 404 ? 25.405 14.430 -19.635 1.00 92.94 404 ARG A C 1
ATOM 3284 O O . ARG A 1 404 ? 26.320 15.231 -19.459 1.00 92.94 404 ARG A O 1
ATOM 3291 N N . ILE A 1 405 ? 24.327 14.695 -20.350 1.00 89.50 405 ILE A N 1
ATOM 3292 C CA . ILE A 1 405 ? 24.010 15.973 -20.960 1.00 89.50 405 ILE A CA 1
ATOM 3293 C C . ILE A 1 405 ? 22.815 16.551 -20.199 1.00 89.50 405 ILE A C 1
ATOM 3295 O O . ILE A 1 405 ? 21.690 16.056 -20.286 1.00 89.50 405 ILE A O 1
ATOM 3299 N N . GLY A 1 406 ? 23.064 17.578 -19.384 1.00 88.88 406 GLY A N 1
ATOM 3300 C CA . GLY A 1 406 ? 22.073 18.055 -18.420 1.00 88.88 406 GLY A CA 1
ATOM 3301 C C . GLY A 1 406 ? 21.730 16.960 -17.404 1.00 88.88 406 GLY A C 1
ATOM 3302 O O . GLY A 1 406 ? 22.580 16.579 -16.601 1.00 88.88 406 GLY A O 1
ATOM 3303 N N . CYS A 1 407 ? 20.493 16.459 -17.444 1.00 89.50 407 CYS A N 1
ATOM 3304 C CA . CYS A 1 407 ? 20.036 15.333 -16.619 1.00 89.50 407 CYS A CA 1
ATOM 3305 C C . CYS A 1 407 ? 19.943 14.000 -17.384 1.00 89.50 407 CYS A C 1
ATOM 3307 O O . CYS A 1 407 ? 19.578 12.995 -16.780 1.00 89.50 407 CYS A O 1
ATOM 3309 N N . LEU A 1 408 ? 20.260 13.973 -18.685 1.00 91.88 408 LEU A N 1
ATOM 3310 C CA . LEU A 1 408 ? 20.144 12.781 -19.527 1.00 91.88 408 LEU A CA 1
ATOM 3311 C C . LEU A 1 408 ? 21.487 12.054 -19.624 1.00 91.88 408 LEU A C 1
ATOM 3313 O O . LEU A 1 408 ? 22.478 12.639 -20.055 1.00 91.88 408 LEU A O 1
ATOM 3317 N N . LEU A 1 409 ? 21.530 10.788 -19.222 1.00 93.75 409 LEU A N 1
ATOM 3318 C CA . LEU A 1 409 ? 22.718 9.937 -19.289 1.00 93.75 409 LEU A CA 1
ATOM 3319 C C . LEU A 1 409 ? 23.148 9.739 -20.746 1.00 93.75 409 LEU A C 1
ATOM 3321 O O . LEU A 1 409 ? 22.312 9.480 -21.608 1.00 93.75 409 LEU A O 1
ATOM 3325 N N . ASN A 1 410 ? 24.453 9.836 -21.014 1.00 94.00 410 ASN A N 1
ATOM 3326 C CA . ASN A 1 410 ? 25.014 9.526 -22.327 1.00 94.00 410 ASN A CA 1
ATOM 3327 C C . ASN A 1 410 ? 25.115 7.998 -22.491 1.00 94.00 410 ASN A C 1
ATOM 3329 O O . ASN A 1 410 ? 25.961 7.399 -21.824 1.00 94.00 410 ASN A O 1
ATOM 3333 N N . PRO A 1 411 ? 24.333 7.352 -23.377 1.00 91.50 411 PRO A N 1
ATOM 3334 C CA . PRO A 1 411 ? 24.351 5.896 -23.506 1.00 91.50 411 PRO A CA 1
ATOM 3335 C C . PRO A 1 411 ? 25.723 5.346 -23.895 1.00 91.50 411 PRO A C 1
ATOM 3337 O O . PRO A 1 411 ? 26.139 4.333 -23.353 1.00 91.50 411 PRO A O 1
ATOM 3340 N N . ALA A 1 412 ? 26.474 6.060 -24.740 1.00 91.38 412 ALA A N 1
ATOM 3341 C CA . ALA A 1 412 ? 27.795 5.622 -25.195 1.00 91.38 412 ALA A CA 1
ATOM 3342 C C . ALA A 1 412 ? 28.852 5.576 -24.077 1.00 91.38 412 ALA A C 1
ATOM 3344 O O . ALA A 1 412 ? 29.887 4.940 -24.236 1.00 91.38 412 ALA A O 1
ATOM 3345 N N . ALA A 1 413 ? 28.619 6.275 -22.962 1.00 95.06 413 ALA A N 1
ATOM 3346 C CA . ALA A 1 413 ? 29.584 6.404 -21.873 1.00 95.06 413 ALA A CA 1
ATOM 3347 C C . ALA A 1 413 ? 29.025 6.012 -20.498 1.00 95.06 413 ALA A C 1
ATOM 3349 O O . ALA A 1 413 ? 29.766 6.077 -19.521 1.00 95.06 413 ALA A O 1
ATOM 3350 N N . SER A 1 414 ? 27.741 5.652 -20.403 1.00 97.12 414 SER A N 1
ATOM 3351 C CA . SER A 1 414 ? 27.020 5.380 -19.148 1.00 97.12 414 SER A CA 1
ATOM 3352 C C . SER A 1 414 ? 26.096 4.159 -19.250 1.00 97.12 414 SER A C 1
ATOM 3354 O O . SER A 1 414 ? 25.135 4.053 -18.483 1.00 97.12 414 SER A O 1
ATOM 3356 N N . GLN A 1 415 ? 26.341 3.255 -20.208 1.00 97.44 415 GLN A N 1
ATOM 3357 C CA . GLN A 1 415 ? 25.498 2.074 -20.430 1.00 97.44 415 GLN A CA 1
ATOM 3358 C C . GLN A 1 415 ? 25.453 1.146 -19.209 1.00 97.44 415 GLN A C 1
ATOM 3360 O O . GLN A 1 415 ? 24.400 0.591 -18.922 1.00 97.44 415 GLN A O 1
ATOM 3365 N N . ASP A 1 416 ? 26.540 1.052 -18.443 1.00 97.69 416 ASP A N 1
ATOM 3366 C CA . ASP A 1 416 ? 26.627 0.335 -17.166 1.00 97.69 416 ASP A CA 1
ATOM 3367 C C . ASP A 1 416 ? 25.624 0.857 -16.122 1.00 97.69 416 ASP A C 1
ATOM 3369 O O . ASP A 1 416 ? 24.902 0.090 -15.483 1.00 97.69 416 ASP A O 1
ATOM 3373 N N . VAL A 1 417 ? 25.519 2.181 -15.988 1.00 97.69 417 VAL A N 1
ATOM 3374 C CA . VAL A 1 417 ? 24.578 2.837 -15.067 1.00 97.69 417 VAL A CA 1
ATOM 3375 C C . VAL A 1 417 ? 23.138 2.704 -15.562 1.00 97.69 417 VAL A C 1
ATOM 3377 O O . VAL A 1 417 ? 22.230 2.466 -14.765 1.00 97.69 417 VAL A O 1
ATOM 3380 N N . ILE A 1 418 ? 22.917 2.831 -16.873 1.00 97.62 418 ILE A N 1
ATOM 3381 C CA . ILE A 1 418 ? 21.597 2.640 -17.492 1.00 97.62 418 ILE A CA 1
ATOM 3382 C C . ILE A 1 418 ? 21.129 1.191 -17.306 1.00 97.62 418 ILE A C 1
ATOM 3384 O O . ILE A 1 418 ? 19.979 0.955 -16.942 1.00 97.62 418 ILE A O 1
ATOM 3388 N N . ASP A 1 419 ? 22.017 0.222 -17.499 1.00 98.38 419 ASP A N 1
ATOM 3389 C CA . ASP A 1 419 ? 21.745 -1.195 -17.281 1.00 98.38 419 ASP A CA 1
ATOM 3390 C C . ASP A 1 419 ? 21.401 -1.495 -15.834 1.00 98.38 419 ASP A C 1
ATOM 3392 O O . ASP A 1 419 ? 20.426 -2.195 -15.576 1.00 98.38 419 ASP A O 1
ATOM 3396 N N . PHE A 1 420 ? 22.138 -0.911 -14.892 1.00 97.81 420 PHE A N 1
ATOM 3397 C CA . PHE A 1 420 ? 21.803 -1.029 -13.481 1.00 97.81 420 PHE A CA 1
ATOM 3398 C C . PHE A 1 420 ? 20.422 -0.426 -13.163 1.00 97.81 420 PHE A C 1
ATOM 3400 O O . PHE A 1 420 ? 19.652 -1.006 -12.396 1.00 97.81 420 PHE A O 1
ATOM 3407 N N . ASN A 1 421 ? 20.058 0.697 -13.794 1.00 97.06 421 ASN A N 1
ATOM 3408 C CA . ASN A 1 421 ? 18.717 1.270 -13.668 1.00 97.06 421 ASN A CA 1
ATOM 3409 C C . ASN A 1 421 ? 17.630 0.308 -14.167 1.00 97.06 421 ASN A C 1
ATOM 3411 O O . ASN A 1 421 ? 16.633 0.138 -13.465 1.00 97.06 421 ASN A O 1
ATOM 3415 N N . PHE A 1 422 ? 17.823 -0.340 -15.323 1.00 97.81 422 PHE A N 1
ATOM 3416 C CA . PHE A 1 422 ? 16.899 -1.363 -15.832 1.00 97.81 422 PHE A CA 1
ATOM 3417 C C . PHE A 1 422 ? 16.832 -2.584 -14.913 1.00 97.81 422 PHE A C 1
ATOM 3419 O O . PHE A 1 422 ? 15.734 -3.012 -14.560 1.00 97.81 422 PHE A O 1
ATOM 3426 N N . PHE A 1 423 ? 17.985 -3.095 -14.477 1.00 98.25 423 PHE A N 1
ATOM 3427 C CA . PHE A 1 423 ? 18.079 -4.223 -13.554 1.00 98.25 423 PHE A CA 1
ATOM 3428 C C . PHE A 1 423 ? 17.255 -3.992 -12.288 1.00 98.25 423 PHE A C 1
ATOM 3430 O O . PHE A 1 423 ? 16.500 -4.877 -11.906 1.00 98.25 423 PHE A O 1
ATOM 3437 N N . MET A 1 424 ? 17.335 -2.811 -11.666 1.00 96.94 424 MET A N 1
ATOM 3438 C CA . MET A 1 424 ? 16.533 -2.510 -10.472 1.00 96.94 424 MET A CA 1
ATOM 3439 C C . MET A 1 424 ? 15.022 -2.648 -10.733 1.00 96.94 424 MET A C 1
ATOM 3441 O O . MET A 1 424 ? 14.286 -3.119 -9.871 1.00 96.94 424 MET A O 1
ATOM 3445 N N . GLN A 1 425 ? 14.530 -2.269 -11.919 1.00 97.44 425 GLN A N 1
ATOM 3446 C CA . GLN A 1 425 ? 13.100 -2.423 -12.227 1.00 97.44 425 GLN A CA 1
ATOM 3447 C C . GLN A 1 425 ? 12.753 -3.891 -12.461 1.00 97.44 425 GLN A C 1
ATOM 3449 O O . GLN A 1 425 ? 11.746 -4.380 -11.952 1.00 97.44 425 GLN A O 1
ATOM 3454 N N . ASP A 1 426 ? 13.611 -4.589 -13.209 1.00 98.19 426 ASP A N 1
ATOM 3455 C CA . ASP A 1 426 ? 13.442 -6.001 -13.527 1.00 98.19 426 ASP A CA 1
ATOM 3456 C C . ASP A 1 426 ? 13.477 -6.879 -12.277 1.00 98.19 426 ASP A C 1
ATOM 3458 O O . ASP A 1 426 ? 12.610 -7.733 -12.128 1.00 98.19 426 ASP A O 1
ATOM 3462 N N . ALA A 1 427 ? 14.425 -6.644 -11.368 1.00 97.94 427 ALA A N 1
ATOM 3463 C CA . ALA A 1 427 ? 14.557 -7.373 -10.113 1.00 97.94 427 ALA A CA 1
ATOM 3464 C C . ALA A 1 427 ? 13.314 -7.199 -9.232 1.00 97.94 427 ALA A C 1
ATOM 3466 O O . ALA A 1 427 ? 12.807 -8.180 -8.689 1.00 97.94 427 ALA A O 1
ATOM 3467 N N . MET A 1 428 ? 12.783 -5.973 -9.141 1.00 97.94 428 MET A N 1
ATOM 3468 C CA . MET A 1 428 ? 11.550 -5.704 -8.403 1.00 97.94 428 MET A CA 1
ATOM 3469 C C . MET A 1 428 ? 10.363 -6.471 -8.995 1.00 97.94 428 MET A C 1
ATOM 3471 O O . MET A 1 428 ? 9.711 -7.244 -8.293 1.00 97.94 428 MET A O 1
ATOM 3475 N N . VAL A 1 429 ? 10.088 -6.292 -10.292 1.00 97.94 429 VAL A N 1
ATOM 3476 C CA . VAL A 1 429 ? 8.924 -6.929 -10.923 1.00 97.94 429 VAL A CA 1
ATOM 3477 C C . VAL A 1 429 ? 9.070 -8.451 -10.988 1.00 97.94 429 VAL A C 1
ATOM 3479 O O . VAL A 1 429 ? 8.081 -9.147 -10.792 1.00 97.94 429 VAL A O 1
ATOM 3482 N N . ASP A 1 430 ? 10.275 -8.997 -11.183 1.00 98.12 430 ASP A N 1
ATOM 3483 C CA . ASP A 1 430 ? 10.507 -10.449 -11.148 1.00 98.12 430 ASP A CA 1
ATOM 3484 C C . ASP A 1 430 ? 10.255 -11.028 -9.753 1.00 98.12 430 ASP A C 1
ATOM 3486 O O . ASP A 1 430 ? 9.573 -12.049 -9.632 1.00 98.12 430 ASP A O 1
ATOM 3490 N N . GLY A 1 431 ? 10.739 -10.360 -8.699 1.00 97.75 431 GLY A N 1
ATOM 3491 C CA . GLY A 1 431 ? 10.475 -10.756 -7.316 1.00 97.75 431 GLY A CA 1
ATOM 3492 C C . GLY A 1 431 ? 8.976 -10.787 -7.016 1.00 97.75 431 GLY A C 1
ATOM 3493 O O . GLY A 1 431 ? 8.450 -11.819 -6.587 1.00 97.75 431 GLY A O 1
ATOM 3494 N N . VAL A 1 432 ? 8.272 -9.699 -7.346 1.00 98.12 432 VAL A N 1
ATOM 3495 C CA . VAL A 1 432 ? 6.813 -9.573 -7.197 1.00 98.12 432 VAL A CA 1
ATOM 3496 C C . VAL A 1 432 ? 6.070 -10.658 -7.977 1.00 98.12 432 VAL A C 1
ATOM 3498 O O . VAL A 1 432 ? 5.237 -11.370 -7.414 1.00 98.12 432 VAL A O 1
ATOM 3501 N N . LEU A 1 433 ? 6.374 -10.820 -9.268 1.00 98.56 433 LEU A N 1
ATOM 3502 C CA . LEU A 1 433 ? 5.713 -11.805 -10.123 1.00 98.56 433 LEU A CA 1
ATOM 3503 C C . LEU A 1 433 ? 5.969 -13.238 -9.646 1.00 98.56 433 LEU A C 1
ATOM 3505 O O . LEU A 1 433 ? 5.079 -14.076 -9.780 1.00 98.56 433 LEU A O 1
ATOM 3509 N N . SER A 1 434 ? 7.134 -13.522 -9.053 1.00 98.31 434 SER A N 1
ATOM 3510 C CA . SER A 1 434 ? 7.423 -14.840 -8.477 1.00 98.31 434 SER A CA 1
ATOM 3511 C C . SER A 1 434 ? 6.505 -15.185 -7.299 1.00 98.31 434 SER A C 1
ATOM 3513 O O . SER A 1 434 ? 6.142 -16.348 -7.135 1.00 98.31 434 SER A O 1
ATOM 3515 N N . LEU A 1 435 ? 6.083 -14.190 -6.513 1.00 98.56 435 LEU A N 1
ATOM 3516 C CA . LEU A 1 435 ? 5.154 -14.366 -5.394 1.00 98.56 435 LEU A CA 1
ATOM 3517 C C . LEU A 1 435 ? 3.695 -14.390 -5.870 1.00 98.56 435 LEU A C 1
ATOM 3519 O O . LEU A 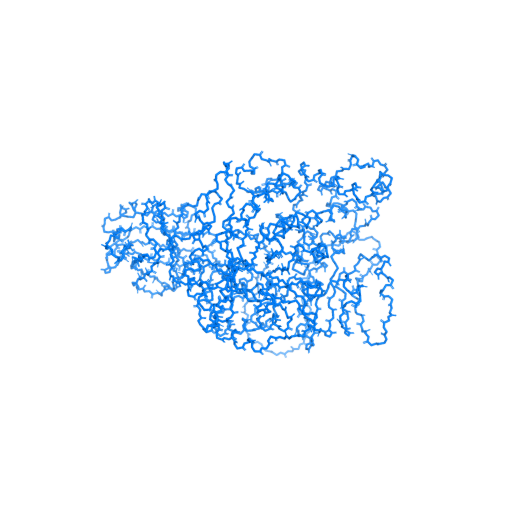1 435 ? 2.915 -15.228 -5.427 1.00 98.56 435 LEU A O 1
ATOM 3523 N N . LEU A 1 436 ? 3.323 -13.535 -6.830 1.00 98.50 436 LEU A N 1
ATOM 3524 C CA . LEU A 1 436 ? 1.990 -13.574 -7.449 1.00 98.50 436 LEU A CA 1
ATOM 3525 C C . LEU A 1 436 ? 1.733 -14.901 -8.177 1.00 98.50 436 LEU A C 1
ATOM 3527 O O . LEU A 1 436 ? 0.609 -15.406 -8.189 1.00 98.50 436 LEU A O 1
ATOM 3531 N N . ARG A 1 437 ? 2.783 -15.510 -8.737 1.00 98.69 437 ARG A N 1
ATOM 3532 C CA . ARG A 1 437 ? 2.720 -16.856 -9.307 1.00 98.69 437 ARG A CA 1
ATOM 3533 C C . ARG A 1 437 ? 2.303 -17.902 -8.272 1.00 98.69 437 ARG A C 1
ATOM 3535 O O . ARG A 1 437 ? 1.486 -18.749 -8.612 1.00 98.69 437 ARG A O 1
ATOM 3542 N N . VAL A 1 438 ? 2.774 -17.811 -7.025 1.00 98.75 438 VAL A N 1
ATOM 3543 C CA . VAL A 1 438 ? 2.332 -18.713 -5.943 1.00 98.75 438 VAL A CA 1
ATOM 3544 C C . VAL A 1 438 ? 0.831 -18.576 -5.710 1.00 98.75 438 VAL A C 1
ATOM 3546 O O . VAL A 1 438 ? 0.136 -19.582 -5.663 1.00 98.75 438 VAL A O 1
ATOM 3549 N N . ILE A 1 439 ? 0.294 -17.349 -5.679 1.00 98.50 439 ILE A N 1
ATOM 3550 C CA . ILE A 1 439 ? -1.162 -17.143 -5.582 1.00 98.50 439 ILE A CA 1
ATOM 3551 C C . ILE A 1 439 ? -1.892 -17.837 -6.732 1.00 98.50 439 ILE A C 1
ATOM 3553 O O . ILE A 1 439 ? -2.872 -18.548 -6.507 1.00 98.50 439 ILE A O 1
ATOM 3557 N N . ARG A 1 440 ? -1.416 -17.662 -7.969 1.00 97.69 440 ARG A N 1
ATOM 3558 C CA . ARG A 1 440 ? -2.009 -18.310 -9.146 1.00 97.69 440 ARG A CA 1
ATOM 3559 C C . ARG A 1 440 ? -1.966 -19.835 -9.032 1.00 97.69 440 ARG A C 1
ATOM 3561 O O . ARG A 1 440 ? -2.983 -20.466 -9.288 1.00 97.69 440 ARG A O 1
ATOM 3568 N N . GLU A 1 441 ? -0.825 -20.419 -8.684 1.00 97.94 441 GLU A N 1
ATOM 3569 C CA . GLU A 1 441 ? -0.625 -21.872 -8.670 1.00 97.94 441 GLU A CA 1
ATOM 3570 C C . GLU A 1 441 ? -1.353 -22.543 -7.498 1.00 97.94 441 GLU A C 1
ATOM 3572 O O . GLU A 1 441 ? -2.145 -23.457 -7.725 1.00 97.94 441 GLU A O 1
ATOM 3577 N N . THR A 1 442 ? -1.177 -22.047 -6.270 1.00 98.25 442 THR A N 1
ATOM 3578 C CA . THR A 1 442 ? -1.765 -22.645 -5.060 1.00 98.25 442 THR A CA 1
ATOM 3579 C C . THR A 1 442 ? -3.294 -22.570 -5.057 1.00 98.25 442 THR A C 1
ATOM 3581 O O . THR A 1 442 ? -3.957 -23.467 -4.548 1.00 98.25 442 THR A O 1
ATOM 3584 N N . THR A 1 443 ? -3.887 -21.552 -5.690 1.00 97.50 443 THR A N 1
ATOM 3585 C CA . THR A 1 443 ? -5.355 -21.423 -5.786 1.00 97.50 443 THR A CA 1
ATOM 3586 C C . THR A 1 443 ? -5.968 -22.145 -6.993 1.00 97.50 443 THR A C 1
ATOM 3588 O O . THR A 1 443 ? -7.150 -21.956 -7.296 1.00 97.50 443 THR A O 1
ATOM 3591 N N . GLY A 1 444 ? -5.179 -22.912 -7.760 1.00 96.19 444 GLY A N 1
ATOM 3592 C CA . GLY A 1 444 ? -5.628 -23.498 -9.034 1.00 96.19 444 GLY A CA 1
ATOM 3593 C C . GLY A 1 444 ? -6.084 -22.438 -10.044 1.00 96.19 444 GLY A C 1
ATOM 3594 O O . GLY A 1 444 ? -6.933 -22.681 -10.897 1.00 96.19 444 GLY A O 1
ATOM 3595 N N . GLY A 1 445 ? -5.571 -21.224 -9.881 1.00 95.94 445 GLY A N 1
ATOM 3596 C CA . GLY A 1 445 ? -5.900 -20.033 -10.627 1.00 95.94 445 GLY A CA 1
ATOM 3597 C C . GLY A 1 445 ? -7.303 -19.489 -10.454 1.00 95.94 445 GLY A C 1
ATOM 3598 O O . GLY A 1 445 ? -7.693 -18.681 -11.290 1.00 95.94 445 GLY A O 1
ATOM 3599 N N . LYS A 1 446 ? -8.004 -19.845 -9.375 1.00 96.94 446 LYS A N 1
ATOM 3600 C CA . LYS A 1 446 ? -9.392 -19.441 -9.122 1.00 96.94 446 LYS A CA 1
ATOM 3601 C C . LYS A 1 446 ? -9.552 -18.124 -8.380 1.00 96.94 446 LYS A C 1
ATOM 3603 O O . LYS A 1 446 ? -10.645 -17.581 -8.402 1.00 96.94 446 LYS A O 1
ATOM 3608 N N . LYS A 1 447 ? -8.512 -17.597 -7.731 1.00 98.25 447 LYS A N 1
ATOM 3609 C CA . LYS A 1 447 ? -8.619 -16.377 -6.913 1.00 98.25 447 LYS A CA 1
ATOM 3610 C C . LYS A 1 447 ? -7.948 -15.171 -7.567 1.00 98.25 447 LYS A C 1
ATOM 3612 O O . LYS A 1 447 ? -7.142 -15.316 -8.498 1.00 98.25 447 LYS A O 1
ATOM 3617 N N . LEU A 1 448 ? -8.303 -13.978 -7.088 1.00 98.62 448 LEU A N 1
ATOM 3618 C CA . LEU A 1 448 ? -7.691 -12.720 -7.507 1.00 98.62 448 LEU A CA 1
ATOM 3619 C C . LEU A 1 448 ? -6.277 -12.579 -6.936 1.00 98.62 448 LEU A C 1
ATOM 3621 O O . LEU A 1 448 ? -5.982 -12.984 -5.812 1.00 98.62 448 LEU A O 1
ATOM 3625 N N . SER A 1 449 ? -5.429 -11.918 -7.709 1.00 98.25 449 SER A N 1
ATOM 3626 C CA . SER A 1 449 ? -4.058 -11.552 -7.360 1.00 98.25 449 SER A CA 1
ATOM 3627 C C . SER A 1 449 ? -3.895 -10.039 -7.512 1.00 98.25 449 SER A C 1
ATOM 3629 O O . SER A 1 449 ? -4.113 -9.486 -8.598 1.00 98.25 449 SER A O 1
ATOM 3631 N N . LEU A 1 450 ? -3.598 -9.365 -6.399 1.00 98.19 450 LEU A N 1
ATOM 3632 C CA . LEU A 1 450 ? -3.572 -7.906 -6.300 1.00 98.19 450 LEU A CA 1
ATOM 3633 C C . LEU A 1 450 ? -2.190 -7.413 -5.867 1.00 98.19 450 LEU A C 1
ATOM 3635 O O . LEU A 1 450 ? -1.545 -8.030 -5.013 1.00 98.19 450 LEU A O 1
ATOM 3639 N N . VAL A 1 451 ? -1.760 -6.277 -6.421 1.00 98.00 451 VAL A N 1
ATOM 3640 C CA . VAL A 1 451 ? -0.471 -5.667 -6.080 1.00 98.00 451 VAL A CA 1
ATOM 3641 C C . VAL A 1 451 ? -0.450 -4.152 -6.302 1.00 98.00 451 VAL A C 1
ATOM 3643 O O . VAL A 1 451 ? -1.020 -3.648 -7.271 1.00 98.00 451 VAL A O 1
ATOM 3646 N N . PHE A 1 452 ? 0.273 -3.431 -5.448 1.00 97.19 452 PHE A N 1
ATOM 3647 C CA . PHE A 1 452 ? 0.693 -2.054 -5.716 1.00 97.19 452 PHE A CA 1
ATOM 3648 C C . PHE A 1 452 ? 1.885 -2.037 -6.676 1.00 97.19 452 PHE A C 1
ATOM 3650 O O . PHE A 1 452 ? 2.906 -2.657 -6.380 1.00 97.19 452 PHE A O 1
ATOM 3657 N N . TYR A 1 453 ? 1.785 -1.340 -7.813 1.00 97.19 453 TYR A N 1
ATOM 3658 C CA . TYR A 1 453 ? 2.915 -1.177 -8.737 1.00 97.19 453 TYR A CA 1
ATOM 3659 C C . TYR A 1 453 ? 2.684 -0.060 -9.775 1.00 97.19 453 TYR A C 1
ATOM 3661 O O . TYR A 1 453 ? 1.550 0.338 -10.034 1.00 97.19 453 TYR A O 1
ATOM 3669 N N . GLY A 1 454 ? 3.760 0.421 -10.414 1.00 95.69 454 GLY A N 1
ATOM 3670 C CA . GLY A 1 454 ? 3.670 1.193 -11.666 1.00 95.69 454 GLY A CA 1
ATOM 3671 C C . GLY A 1 454 ? 3.388 2.693 -11.527 1.00 95.69 454 GLY A C 1
ATOM 3672 O O . GLY A 1 454 ? 2.658 3.261 -12.330 1.00 95.69 454 GLY A O 1
ATOM 3673 N N . TYR A 1 455 ? 3.933 3.378 -10.521 1.00 95.31 455 TYR A N 1
ATOM 3674 C CA . TYR A 1 455 ? 3.562 4.766 -10.189 1.00 95.31 455 TYR A CA 1
ATOM 3675 C C . TYR A 1 455 ? 4.307 5.825 -11.025 1.00 95.31 455 TYR A C 1
ATOM 3677 O O . TYR A 1 455 ? 4.821 6.815 -10.494 1.00 95.31 455 TYR A O 1
ATOM 3685 N N . VAL A 1 456 ? 4.398 5.618 -12.341 1.00 94.25 456 VAL A N 1
ATOM 3686 C CA . VAL A 1 456 ? 5.182 6.457 -13.265 1.00 94.25 456 VAL A CA 1
ATOM 3687 C C . VAL A 1 456 ? 4.838 7.950 -13.164 1.00 94.25 456 VAL A C 1
ATOM 3689 O O . VAL A 1 456 ? 5.718 8.807 -13.252 1.00 94.25 456 VAL A O 1
ATOM 3692 N N . LEU A 1 457 ? 3.568 8.292 -12.917 1.00 93.94 457 LEU A N 1
ATOM 3693 C CA . LEU A 1 457 ? 3.144 9.689 -12.882 1.00 93.94 457 LEU A CA 1
ATOM 3694 C C . LEU A 1 457 ? 3.462 10.361 -11.541 1.00 93.94 457 LEU A C 1
ATOM 3696 O O . LEU A 1 457 ? 3.860 11.529 -11.516 1.00 93.94 457 LEU A O 1
ATOM 3700 N N . GLU A 1 458 ? 3.326 9.633 -10.433 1.00 92.31 458 GLU A N 1
ATOM 3701 C CA . GLU A 1 458 ? 3.575 10.154 -9.082 1.00 92.31 458 GLU A CA 1
ATOM 3702 C C . GLU A 1 458 ? 5.076 10.266 -8.778 1.00 92.31 458 GLU A C 1
ATOM 3704 O O . GLU A 1 458 ? 5.563 11.296 -8.301 1.00 92.31 458 GLU A O 1
ATOM 3709 N N . LEU A 1 459 ? 5.841 9.231 -9.135 1.00 93.00 459 LEU A N 1
ATOM 3710 C CA . LEU A 1 459 ? 7.266 9.131 -8.815 1.00 93.00 459 LEU A CA 1
ATOM 3711 C C . LEU A 1 459 ? 8.159 10.001 -9.693 1.00 93.00 459 LEU A C 1
ATOM 3713 O O . LEU A 1 459 ? 9.351 10.144 -9.419 1.00 93.00 459 LEU A O 1
ATOM 3717 N N . SER A 1 460 ? 7.596 10.658 -10.705 1.00 91.19 460 SER A N 1
ATOM 3718 C CA . SER A 1 460 ? 8.307 11.641 -11.526 1.00 91.19 460 SER A CA 1
ATOM 3719 C C . SER A 1 460 ? 8.868 12.834 -10.751 1.00 91.19 460 SER A C 1
ATOM 3721 O O . SER A 1 460 ? 9.720 13.557 -11.271 1.00 91.19 460 SER A O 1
ATOM 3723 N N . SER A 1 461 ? 8.464 13.004 -9.491 1.00 88.38 461 SER A N 1
ATOM 3724 C CA . SER A 1 461 ? 8.993 14.022 -8.582 1.00 88.38 461 SER A CA 1
ATOM 3725 C C . SER A 1 461 ? 10.087 13.514 -7.629 1.00 88.38 461 SER A C 1
ATOM 3727 O O . SER A 1 461 ? 10.580 14.303 -6.819 1.00 88.38 461 SER A O 1
ATOM 3729 N N . LEU A 1 462 ? 10.492 12.236 -7.707 1.00 89.81 462 LEU A N 1
ATOM 3730 C CA . LEU A 1 462 ? 11.553 11.685 -6.855 1.00 89.81 462 LEU A CA 1
ATOM 3731 C C . LEU A 1 462 ? 12.875 12.438 -7.058 1.00 89.81 462 LEU A C 1
ATOM 3733 O O . LEU A 1 462 ? 13.319 12.603 -8.192 1.00 89.81 462 LEU A O 1
ATOM 3737 N N . PRO A 1 463 ? 13.550 12.867 -5.978 1.00 81.00 463 PRO A N 1
ATOM 3738 C CA . PRO A 1 463 ? 14.605 13.872 -6.056 1.00 81.00 463 PRO A CA 1
ATOM 3739 C C . PRO A 1 463 ? 15.911 13.369 -6.678 1.00 81.00 463 PRO A C 1
ATOM 3741 O O . PRO A 1 463 ? 16.725 14.188 -7.101 1.00 81.00 463 PRO A O 1
ATOM 3744 N N . ARG A 1 464 ? 16.130 12.050 -6.730 1.00 84.62 464 ARG A N 1
ATOM 3745 C CA . ARG A 1 464 ? 17.266 11.451 -7.438 1.00 84.62 464 ARG A CA 1
ATOM 3746 C C . ARG A 1 464 ? 16.888 11.071 -8.865 1.00 84.62 464 ARG A C 1
ATOM 3748 O O . ARG A 1 464 ? 17.409 11.643 -9.810 1.00 84.62 464 ARG A O 1
ATOM 3755 N N . MET A 1 465 ? 16.013 10.090 -9.036 1.00 85.56 465 MET A N 1
ATOM 3756 C CA . MET A 1 465 ? 15.551 9.623 -10.344 1.00 85.56 465 MET A CA 1
ATOM 3757 C C . MET A 1 465 ? 14.341 8.709 -10.150 1.00 85.56 465 MET A C 1
ATOM 3759 O O . MET A 1 465 ? 14.189 8.080 -9.105 1.00 85.56 465 MET A O 1
ATOM 3763 N N . GLN A 1 466 ? 13.500 8.587 -11.171 1.00 89.00 466 GLN A N 1
ATOM 3764 C CA . GLN A 1 466 ? 12.393 7.625 -11.159 1.00 89.00 466 GLN A CA 1
ATOM 3765 C C . GLN A 1 466 ? 12.878 6.171 -11.114 1.00 89.00 466 GLN A C 1
ATOM 3767 O O . GLN A 1 466 ? 12.272 5.341 -10.437 1.00 89.00 466 GLN A O 1
ATOM 3772 N N . SER A 1 467 ? 14.007 5.874 -11.761 1.00 89.31 467 SER A N 1
ATOM 3773 C CA . SER A 1 467 ? 14.652 4.555 -11.765 1.00 89.31 467 SER A CA 1
ATOM 3774 C C . SER A 1 467 ? 15.108 4.078 -10.389 1.00 89.31 467 SER A C 1
ATOM 3776 O O . SER A 1 467 ? 15.369 2.896 -10.225 1.00 89.31 467 SER A O 1
ATOM 3778 N N . SER A 1 468 ? 15.151 4.920 -9.355 1.00 90.69 468 SER A N 1
ATOM 3779 C CA . SER A 1 468 ? 15.461 4.421 -8.012 1.00 90.69 468 SER A CA 1
ATOM 3780 C C . SER A 1 468 ? 14.276 3.829 -7.253 1.00 90.69 468 SER A C 1
ATOM 3782 O O . SER A 1 468 ? 14.429 3.481 -6.087 1.00 90.69 468 SER A O 1
ATOM 3784 N N . SER A 1 469 ? 13.097 3.769 -7.870 1.00 92.75 469 SER A N 1
ATOM 3785 C CA . SER A 1 469 ? 11.882 3.274 -7.219 1.00 92.75 469 SER A CA 1
ATOM 3786 C C . SER A 1 469 ? 11.680 1.767 -7.329 1.00 92.75 469 SER A C 1
ATOM 3788 O O . SER A 1 469 ? 11.194 1.175 -6.373 1.00 92.75 469 SER A O 1
ATOM 3790 N N . GLY A 1 470 ? 12.036 1.163 -8.467 1.00 94.94 470 GLY A N 1
ATOM 3791 C CA . GLY A 1 470 ? 11.644 -0.205 -8.821 1.00 94.94 470 GLY A CA 1
ATOM 3792 C C . GLY A 1 470 ? 10.308 -0.299 -9.577 1.00 94.94 470 GLY A C 1
ATOM 3793 O O . GLY A 1 470 ? 9.886 -1.406 -9.888 1.00 94.94 470 GLY A O 1
ATOM 3794 N N . HIS A 1 471 ? 9.639 0.823 -9.892 1.00 96.00 471 HIS A N 1
ATOM 3795 C CA . HIS A 1 471 ? 8.273 0.858 -10.452 1.00 96.00 471 HIS A CA 1
ATOM 3796 C C . HIS A 1 471 ? 8.194 1.036 -11.981 1.00 96.00 471 HIS A C 1
ATOM 3798 O O . HIS A 1 471 ? 7.096 1.208 -12.500 1.00 96.00 471 HIS A O 1
ATOM 3804 N N . MET A 1 472 ? 9.317 1.043 -12.707 1.00 95.56 472 MET A N 1
ATOM 3805 C CA . MET A 1 472 ? 9.362 1.430 -14.132 1.00 95.56 472 MET A CA 1
ATOM 3806 C C . MET A 1 472 ? 9.464 0.222 -15.087 1.00 95.56 472 MET A C 1
ATOM 3808 O O . MET A 1 472 ? 10.192 0.276 -16.078 1.00 95.56 472 MET A O 1
ATOM 3812 N N . ALA A 1 473 ? 8.800 -0.889 -14.751 1.00 96.44 473 ALA A N 1
ATOM 3813 C CA . ALA A 1 473 ? 8.694 -2.089 -15.591 1.00 96.44 473 ALA A CA 1
ATOM 3814 C C . ALA A 1 473 ? 7.235 -2.563 -15.732 1.00 96.44 473 ALA A C 1
ATOM 3816 O O . ALA A 1 473 ? 6.929 -3.760 -15.696 1.00 96.44 473 ALA A O 1
ATOM 3817 N N . MET A 1 474 ? 6.303 -1.622 -15.884 1.00 96.81 474 MET A N 1
ATOM 3818 C CA . MET A 1 474 ? 4.870 -1.898 -15.883 1.00 96.81 474 MET A CA 1
ATOM 3819 C C . MET A 1 474 ? 4.439 -2.789 -17.050 1.00 96.81 474 MET A C 1
ATOM 3821 O O . MET A 1 474 ? 3.558 -3.626 -16.877 1.00 96.81 474 MET A O 1
ATOM 3825 N N . ARG A 1 475 ? 5.092 -2.699 -18.217 1.00 96.06 475 ARG A N 1
ATOM 3826 C CA . ARG A 1 475 ? 4.802 -3.590 -19.356 1.00 96.06 475 ARG A CA 1
ATOM 3827 C C . ARG A 1 475 ? 4.920 -5.071 -18.974 1.00 96.06 475 ARG A C 1
ATOM 3829 O O . ARG A 1 475 ? 4.011 -5.852 -19.242 1.00 96.06 475 ARG A O 1
ATOM 3836 N N . LYS A 1 476 ? 5.988 -5.433 -18.257 1.00 97.62 476 LYS A N 1
ATOM 3837 C CA . LYS A 1 476 ? 6.242 -6.800 -17.777 1.00 97.62 476 LYS A CA 1
ATOM 3838 C C . LYS A 1 476 ? 5.205 -7.259 -16.749 1.00 97.62 476 LYS A C 1
ATOM 3840 O O . LYS A 1 476 ? 4.780 -8.410 -16.787 1.00 97.62 476 LYS A O 1
ATOM 3845 N N . MET A 1 477 ? 4.754 -6.355 -15.876 1.00 97.75 477 MET A N 1
ATOM 3846 C CA . MET A 1 477 ? 3.643 -6.617 -14.954 1.00 97.75 477 MET A CA 1
ATOM 3847 C C . MET A 1 477 ? 2.336 -6.875 -15.717 1.00 97.75 477 MET A C 1
ATOM 3849 O O . MET A 1 477 ? 1.660 -7.871 -15.478 1.00 97.75 477 MET A O 1
ATOM 3853 N N . LEU A 1 478 ? 1.993 -6.001 -16.665 1.00 97.75 478 LEU A N 1
ATOM 3854 C CA . LEU A 1 478 ? 0.741 -6.060 -17.418 1.00 97.75 478 LEU A CA 1
ATOM 3855 C C . LEU A 1 478 ? 0.647 -7.280 -18.348 1.00 97.75 478 LEU A C 1
ATOM 3857 O O . LEU A 1 478 ? -0.448 -7.809 -18.533 1.00 97.75 478 LEU A O 1
ATOM 3861 N N . ASP A 1 479 ? 1.771 -7.749 -18.896 1.00 97.50 479 ASP A N 1
ATOM 3862 C CA . ASP A 1 479 ? 1.831 -8.964 -19.726 1.00 97.50 479 ASP A CA 1
ATOM 3863 C C . ASP A 1 479 ? 1.767 -10.263 -18.910 1.00 97.50 479 ASP A C 1
ATOM 3865 O O . ASP A 1 479 ? 1.545 -11.342 -19.461 1.00 97.50 479 ASP A O 1
ATOM 3869 N N . SER A 1 480 ? 1.943 -10.185 -17.589 1.00 98.06 480 SER A N 1
ATOM 3870 C CA . SER A 1 480 ? 1.953 -11.364 -16.732 1.00 98.06 480 SER A CA 1
ATOM 3871 C C . SER A 1 480 ? 0.549 -11.960 -16.546 1.00 98.06 480 SER A C 1
ATOM 3873 O O . SER A 1 480 ? -0.404 -11.236 -16.232 1.00 98.06 480 SER A O 1
ATOM 3875 N N . PRO A 1 481 ? 0.383 -13.294 -16.634 1.00 96.94 481 PRO A N 1
ATOM 3876 C CA . PRO A 1 481 ? -0.875 -13.967 -16.297 1.00 96.94 481 PRO A CA 1
ATOM 3877 C C . PRO A 1 481 ? -1.100 -14.092 -14.776 1.00 96.94 481 PRO A C 1
ATOM 3879 O O . PRO A 1 481 ? -2.154 -14.552 -14.331 1.00 96.94 481 PRO A O 1
ATOM 3882 N N . TYR A 1 482 ? -0.110 -13.711 -13.965 1.00 98.25 482 TYR A N 1
ATOM 3883 C CA . TYR A 1 482 ? -0.129 -13.904 -12.515 1.00 98.25 482 TYR A CA 1
ATOM 3884 C C . TYR A 1 482 ? -0.748 -12.748 -11.738 1.00 98.25 482 TYR A C 1
ATOM 3886 O O . TYR A 1 482 ? -0.933 -12.900 -10.542 1.00 98.25 482 TYR A O 1
ATOM 3894 N N . VAL A 1 483 ? -1.073 -11.632 -12.396 1.00 97.94 483 VAL A N 1
ATOM 3895 C CA . VAL A 1 483 ? -1.714 -10.461 -11.783 1.00 97.94 483 VAL A CA 1
ATOM 3896 C C . VAL A 1 483 ? -3.084 -10.212 -12.407 1.00 97.94 483 VAL A C 1
ATOM 3898 O O . VAL A 1 483 ? -3.245 -10.322 -13.625 1.00 97.94 483 VAL A O 1
ATOM 3901 N N . ASP A 1 484 ? -4.069 -9.860 -11.588 1.00 98.25 484 ASP A N 1
ATOM 3902 C CA . ASP A 1 484 ? -5.421 -9.507 -12.037 1.00 98.25 484 ASP A CA 1
ATOM 3903 C C . ASP A 1 484 ? -5.703 -8.018 -11.874 1.00 98.25 484 ASP A C 1
ATOM 3905 O O . ASP A 1 484 ? -6.311 -7.390 -12.744 1.00 98.25 484 ASP A O 1
ATOM 3909 N N . ILE A 1 485 ? -5.260 -7.462 -10.746 1.00 98.38 485 ILE A N 1
ATOM 3910 C CA . ILE A 1 485 ? -5.574 -6.102 -10.326 1.00 98.38 485 ILE A CA 1
ATOM 3911 C C . ILE A 1 485 ? -4.288 -5.411 -9.887 1.00 98.38 485 ILE A C 1
ATOM 3913 O O . ILE A 1 485 ? -3.521 -5.954 -9.090 1.00 98.38 485 ILE A O 1
ATOM 3917 N N . ILE A 1 486 ? -4.085 -4.194 -10.378 1.00 98.06 486 ILE A N 1
ATOM 3918 C CA . ILE A 1 486 ? -3.019 -3.306 -9.914 1.00 98.06 486 ILE A CA 1
ATOM 3919 C C . ILE A 1 486 ? -3.678 -2.124 -9.212 1.00 98.06 486 ILE A C 1
ATOM 3921 O O . ILE A 1 486 ? -4.727 -1.652 -9.654 1.00 98.06 486 ILE A O 1
ATOM 3925 N N . CYS A 1 487 ? -3.100 -1.669 -8.108 1.00 96.56 487 CYS A N 1
ATOM 3926 C CA . CYS A 1 487 ? -3.658 -0.586 -7.310 1.00 96.56 487 CYS A CA 1
ATOM 3927 C C . CYS A 1 487 ? -2.658 0.536 -7.038 1.00 96.56 487 CYS A C 1
ATOM 3929 O O . CYS A 1 487 ? -1.441 0.353 -7.099 1.00 96.56 487 CYS A O 1
ATOM 3931 N N . SER A 1 488 ? -3.207 1.702 -6.708 1.00 94.88 488 SER A N 1
ATOM 3932 C CA . SER A 1 488 ? -2.507 2.791 -6.030 1.00 94.88 488 SER A CA 1
ATOM 3933 C C . SER A 1 488 ? -3.513 3.694 -5.315 1.00 94.88 488 SER A C 1
ATOM 3935 O O . SER A 1 488 ? -4.694 3.701 -5.693 1.00 94.88 488 SER A O 1
ATOM 3937 N N . PRO A 1 489 ? -3.045 4.542 -4.383 1.00 94.06 489 PRO A N 1
ATOM 3938 C CA . PRO A 1 489 ? -3.807 5.698 -3.930 1.00 94.06 489 PRO A CA 1
ATOM 3939 C C . PRO A 1 489 ? -4.182 6.619 -5.090 1.00 94.06 489 PRO A C 1
ATOM 3941 O O . PRO A 1 489 ? -3.515 6.666 -6.131 1.00 94.06 489 PRO A O 1
ATOM 3944 N N . ILE A 1 490 ? -5.228 7.415 -4.889 1.00 94.25 490 ILE A N 1
ATOM 3945 C CA . ILE A 1 490 ? -5.452 8.632 -5.668 1.00 94.25 490 ILE A CA 1
ATOM 3946 C C . ILE A 1 490 ? -4.209 9.522 -5.544 1.00 94.25 490 ILE A C 1
ATOM 3948 O O . ILE A 1 490 ? -3.719 9.774 -4.440 1.00 94.25 490 ILE A O 1
ATOM 3952 N N . SER A 1 491 ? -3.736 10.055 -6.676 1.00 92.88 491 SER A N 1
ATOM 3953 C CA . SER A 1 491 ? -2.618 11.005 -6.756 1.00 92.88 491 SER A CA 1
ATOM 3954 C C . SER A 1 491 ? -2.653 12.023 -5.620 1.00 92.88 491 SER A C 1
ATOM 3956 O O . SER A 1 491 ? -3.640 12.743 -5.470 1.00 92.88 491 SER A O 1
ATOM 3958 N N . TYR A 1 492 ? -1.548 12.171 -4.885 1.00 89.56 492 TYR A N 1
ATOM 3959 C CA . TYR A 1 492 ? -1.459 13.120 -3.770 1.00 89.56 492 TYR A CA 1
ATOM 3960 C C . TYR A 1 492 ? -1.374 14.585 -4.207 1.00 89.56 492 TYR A C 1
ATOM 3962 O O . TYR A 1 492 ? -1.385 15.490 -3.370 1.00 89.56 492 TYR A O 1
ATOM 3970 N N . ILE A 1 493 ? -1.341 14.833 -5.515 1.00 87.31 493 ILE A N 1
ATOM 3971 C CA . ILE A 1 493 ? -1.530 16.155 -6.100 1.00 87.31 493 ILE A CA 1
ATOM 3972 C C . ILE A 1 493 ? -2.899 16.274 -6.773 1.00 87.31 493 ILE A C 1
ATOM 3974 O O . ILE A 1 493 ? -3.375 15.334 -7.408 1.00 87.31 493 ILE A O 1
ATOM 3978 N N . ASP A 1 494 ? -3.481 17.473 -6.719 1.00 90.81 494 ASP A N 1
ATOM 3979 C CA . ASP A 1 494 ? -4.728 17.809 -7.416 1.00 90.81 494 ASP A CA 1
ATOM 3980 C C . ASP A 1 494 ? -5.910 16.891 -7.024 1.00 90.81 494 ASP A C 1
ATOM 3982 O O . ASP A 1 494 ? -6.599 16.340 -7.887 1.00 90.81 494 ASP A O 1
ATOM 3986 N N . ARG A 1 495 ? -6.139 16.719 -5.713 1.00 91.62 495 ARG A N 1
ATOM 3987 C CA . ARG A 1 495 ? -7.188 15.860 -5.125 1.00 91.62 495 ARG A CA 1
ATOM 3988 C C . ARG A 1 495 ? -8.106 16.537 -4.093 1.00 91.62 495 ARG A C 1
ATOM 3990 O O . ARG A 1 495 ? -9.080 15.915 -3.674 1.00 91.62 495 ARG A O 1
ATOM 3997 N N . ALA A 1 496 ? -7.843 17.780 -3.687 1.00 92.06 496 ALA A N 1
ATOM 3998 C CA . ALA A 1 496 ? -8.687 18.562 -2.779 1.00 92.06 496 ALA A CA 1
ATOM 3999 C C . ALA A 1 496 ? -10.056 18.904 -3.394 1.00 92.06 496 ALA A C 1
ATOM 4001 O O . ALA A 1 496 ? -10.340 18.579 -4.549 1.00 92.06 496 ALA A O 1
ATOM 4002 N N . LEU A 1 497 ? -10.925 19.564 -2.624 1.00 93.62 497 LEU A N 1
ATOM 4003 C CA . LEU A 1 497 ? -12.204 20.074 -3.122 1.00 93.62 497 LEU A CA 1
ATOM 4004 C C . LEU A 1 497 ? -11.990 20.960 -4.366 1.00 93.62 497 LEU A C 1
ATOM 4006 O O . LEU A 1 497 ? -11.169 21.872 -4.342 1.00 93.62 497 LEU A O 1
ATOM 4010 N N . GLY A 1 498 ? -12.719 20.677 -5.450 1.00 91.00 498 GLY A N 1
ATOM 4011 C CA . GLY A 1 498 ? -12.585 21.384 -6.733 1.00 91.00 498 GLY A CA 1
ATOM 4012 C C . GLY A 1 498 ? -11.421 20.923 -7.626 1.00 91.00 498 GLY A C 1
ATOM 4013 O O . GLY A 1 498 ? -11.278 21.422 -8.738 1.00 91.00 498 GLY A O 1
ATOM 4014 N N . GLU A 1 499 ? -10.603 19.968 -7.176 1.00 93.06 499 GLU A N 1
ATOM 4015 C CA . GLU A 1 499 ? -9.508 19.380 -7.964 1.00 93.06 499 GLU A CA 1
ATOM 4016 C C . GLU A 1 499 ? -9.952 18.085 -8.694 1.00 93.06 499 GLU A C 1
ATOM 4018 O O . GLU A 1 499 ? -11.143 17.769 -8.713 1.00 93.06 499 GLU A O 1
ATOM 4023 N N . ALA A 1 500 ? -9.041 17.336 -9.330 1.00 89.94 500 ALA A N 1
ATOM 4024 C CA . ALA A 1 500 ? -9.395 16.349 -10.364 1.00 89.94 500 ALA A CA 1
ATOM 4025 C C . ALA A 1 500 ? -9.326 14.859 -9.977 1.00 89.94 500 ALA A C 1
ATOM 4027 O O . ALA A 1 500 ? -9.973 14.045 -10.639 1.00 89.94 500 ALA A O 1
ATOM 4028 N N . SER A 1 501 ? -8.582 14.494 -8.925 1.00 91.62 501 SER A N 1
ATOM 4029 C CA . SER A 1 501 ? -8.379 13.096 -8.503 1.00 91.62 501 SER A CA 1
ATOM 4030 C C . SER A 1 501 ? -7.677 12.236 -9.567 1.00 91.62 501 SER A C 1
ATOM 4032 O O . SER A 1 501 ? -8.267 11.344 -10.165 1.00 91.62 501 SER A O 1
ATOM 4034 N N . HIS A 1 502 ? -6.417 12.546 -9.878 1.00 91.94 502 HIS A N 1
ATOM 4035 C CA . HIS A 1 502 ? -5.657 11.808 -10.897 1.00 91.94 502 HIS A CA 1
ATOM 4036 C C . HIS A 1 502 ? -5.228 10.407 -10.433 1.00 91.94 502 HIS A C 1
ATOM 4038 O O . HIS A 1 502 ? -5.036 10.168 -9.241 1.00 91.94 502 HIS A O 1
ATOM 4044 N N . SER A 1 503 ? -4.976 9.506 -11.386 1.00 93.56 503 SER A N 1
ATOM 4045 C CA . SER A 1 503 ? -4.249 8.262 -11.119 1.00 93.56 503 SER A CA 1
ATOM 4046 C C . SER A 1 503 ? -2.748 8.511 -10.929 1.00 93.56 503 SER A C 1
ATOM 4048 O O . SER A 1 503 ? -2.187 9.456 -11.494 1.00 93.56 503 SER A O 1
ATOM 4050 N N . MET A 1 504 ? -2.080 7.662 -10.142 1.00 94.56 504 MET A N 1
ATOM 4051 C CA . MET A 1 504 ? -0.614 7.640 -10.036 1.00 94.56 504 MET A CA 1
ATOM 4052 C C . MET A 1 504 ? 0.070 6.970 -11.237 1.00 94.56 504 MET A C 1
ATOM 4054 O O . MET A 1 504 ? 1.291 7.081 -11.372 1.00 94.56 504 MET A O 1
ATOM 4058 N N . THR A 1 505 ? -0.695 6.318 -12.119 1.00 95.62 505 THR A N 1
ATOM 4059 C CA . THR A 1 505 ? -0.195 5.616 -13.309 1.00 95.62 505 THR A CA 1
ATOM 4060 C C . THR A 1 505 ? -0.991 5.952 -14.574 1.00 95.62 505 THR A C 1
ATOM 4062 O O . THR A 1 505 ? -1.995 6.663 -14.533 1.00 95.62 505 THR A O 1
ATOM 4065 N N . CYS A 1 506 ? -0.548 5.409 -15.705 1.00 96.00 506 CYS A N 1
ATOM 4066 C CA . CYS A 1 506 ? -1.287 5.345 -16.961 1.00 96.00 506 CYS A CA 1
ATOM 4067 C C . CYS A 1 506 ? -2.391 4.275 -16.875 1.00 96.00 506 CYS A C 1
ATOM 4069 O O . CYS A 1 506 ? -2.277 3.188 -17.441 1.00 96.00 506 CYS A O 1
ATOM 4071 N N . SER A 1 507 ? -3.439 4.546 -16.095 1.00 94.81 507 SER A N 1
ATOM 4072 C CA . SER A 1 507 ? -4.459 3.547 -15.752 1.00 94.81 507 SER A CA 1
ATOM 4073 C C . SER A 1 507 ? -5.263 3.048 -16.951 1.00 94.81 507 SER A C 1
ATOM 4075 O O . SER A 1 507 ? -5.686 1.893 -16.949 1.00 94.81 507 SER A O 1
ATOM 4077 N N . GLU A 1 508 ? -5.430 3.842 -18.009 1.00 95.62 508 GLU A N 1
ATOM 4078 C CA . GLU A 1 508 ? -6.068 3.353 -19.231 1.00 95.62 508 GLU A CA 1
ATOM 4079 C C . GLU A 1 508 ? -5.248 2.231 -19.898 1.00 95.62 508 GLU A C 1
ATOM 4081 O O . GLU A 1 508 ? -5.830 1.279 -20.418 1.00 95.62 508 GLU A O 1
ATOM 4086 N N . SER A 1 509 ? -3.914 2.253 -19.802 1.00 96.94 509 SER A N 1
ATOM 4087 C CA . SER A 1 509 ? -3.066 1.138 -20.253 1.00 96.94 509 SER A CA 1
ATOM 4088 C C . SER A 1 509 ? -3.230 -0.136 -19.421 1.00 96.94 509 SER A C 1
ATOM 4090 O O . SER A 1 509 ? -3.102 -1.239 -19.955 1.00 96.94 509 SER A O 1
ATOM 4092 N N . VAL A 1 510 ? -3.557 -0.012 -18.130 1.00 97.38 510 VAL A N 1
ATOM 4093 C CA . VAL A 1 510 ? -3.881 -1.167 -17.273 1.00 97.38 510 VAL A CA 1
ATOM 4094 C C . VAL A 1 510 ? -5.117 -1.884 -17.815 1.00 97.38 510 VAL A C 1
ATOM 4096 O O . VAL A 1 510 ? -5.100 -3.101 -18.009 1.00 97.38 510 VAL A O 1
ATOM 4099 N N . LEU A 1 511 ? -6.154 -1.114 -18.152 1.00 95.44 511 LEU A N 1
ATOM 4100 C CA . LEU A 1 511 ? -7.394 -1.645 -18.716 1.00 95.44 511 LEU A CA 1
ATOM 4101 C C . LEU A 1 511 ? -7.193 -2.235 -20.118 1.00 95.44 511 LEU A C 1
ATOM 4103 O O . LEU A 1 511 ? -7.723 -3.308 -20.403 1.00 95.44 511 LEU A O 1
ATOM 4107 N N . LEU A 1 512 ? -6.387 -1.592 -20.976 1.00 94.94 512 LEU A N 1
ATOM 4108 C CA . LEU A 1 512 ? -6.037 -2.120 -22.306 1.00 94.94 512 LEU A CA 1
ATOM 4109 C C . LEU A 1 512 ? -5.317 -3.477 -22.242 1.00 94.94 512 LEU A C 1
ATOM 4111 O O . LEU A 1 512 ? -5.409 -4.267 -23.182 1.00 94.94 512 LEU A O 1
ATOM 4115 N N . ALA A 1 513 ? -4.621 -3.769 -21.141 1.00 96.00 513 ALA A N 1
ATOM 4116 C CA . ALA A 1 513 ? -4.005 -5.069 -20.888 1.00 96.00 513 ALA A CA 1
ATOM 4117 C C . ALA A 1 513 ? -4.984 -6.116 -20.314 1.00 96.00 513 ALA A C 1
ATOM 4119 O O . ALA A 1 513 ? -4.573 -7.226 -19.977 1.00 96.00 513 ALA A O 1
ATOM 4120 N N . GLY A 1 514 ? -6.273 -5.783 -20.181 1.00 95.81 514 GLY A N 1
ATOM 4121 C CA . GLY A 1 514 ? -7.286 -6.657 -19.586 1.00 95.81 514 GLY A CA 1
ATOM 4122 C C . GLY A 1 514 ? -7.137 -6.828 -18.072 1.00 95.81 514 GLY A C 1
ATOM 4123 O O . GLY A 1 514 ? -7.664 -7.794 -17.521 1.00 95.81 514 GLY A O 1
ATOM 4124 N N . LYS A 1 515 ? -6.412 -5.922 -17.405 1.00 97.31 515 LYS A N 1
ATOM 4125 C CA . LYS A 1 515 ? -6.231 -5.889 -15.947 1.00 97.31 515 LYS A CA 1
ATOM 4126 C C . LYS A 1 515 ? -7.123 -4.818 -15.341 1.00 97.31 515 LYS A C 1
ATOM 4128 O O . LYS A 1 515 ? -7.452 -3.841 -16.005 1.00 97.31 515 LYS A O 1
ATOM 4133 N N . LEU A 1 516 ? -7.494 -4.968 -14.077 1.00 96.44 516 LEU A N 1
ATOM 4134 C CA . LEU A 1 516 ? -8.293 -3.958 -13.388 1.00 96.44 516 LEU A CA 1
ATOM 4135 C C . LEU A 1 516 ? -7.396 -2.964 -12.646 1.00 96.44 516 LEU A C 1
ATOM 4137 O O . LEU A 1 516 ? -6.394 -3.352 -12.046 1.00 96.44 516 LEU A O 1
ATOM 4141 N N . TRP A 1 517 ? -7.778 -1.688 -12.656 1.00 97.00 517 TRP A N 1
ATOM 4142 C CA . TRP A 1 517 ? -7.149 -0.665 -11.826 1.00 97.00 517 TRP A CA 1
ATOM 4143 C C . TRP A 1 517 ? -7.981 -0.428 -10.568 1.00 97.00 517 TRP A C 1
ATOM 4145 O O . TRP A 1 517 ? -9.120 0.023 -10.674 1.00 97.00 517 TRP A O 1
ATOM 4155 N N . LEU A 1 518 ? -7.434 -0.738 -9.395 1.00 97.19 518 LEU A N 1
ATOM 4156 C CA . LEU A 1 518 ? -8.093 -0.527 -8.107 1.00 97.19 518 LEU A CA 1
ATOM 4157 C C . LEU A 1 518 ? -7.650 0.800 -7.496 1.00 97.19 518 LEU A C 1
ATOM 4159 O O . LEU A 1 518 ? -6.494 0.978 -7.114 1.00 97.19 518 LEU A O 1
ATOM 4163 N N . PHE A 1 519 ? -8.592 1.738 -7.453 1.00 95.12 519 PHE A N 1
ATOM 4164 C CA . PHE A 1 519 ? -8.349 3.141 -7.165 1.00 95.12 519 PHE A CA 1
ATOM 4165 C C . PHE A 1 519 ? -8.618 3.429 -5.686 1.00 95.12 519 PHE A C 1
ATOM 4167 O O . PHE A 1 519 ? -9.767 3.576 -5.267 1.00 95.12 519 PHE A O 1
ATOM 4174 N N . GLU A 1 520 ? -7.544 3.448 -4.896 1.00 94.69 520 GLU A N 1
ATOM 4175 C CA . GLU A 1 520 ? -7.588 3.635 -3.445 1.00 94.69 520 GLU A CA 1
ATOM 4176 C C . GLU A 1 520 ? -7.947 5.079 -3.085 1.00 94.69 520 GLU A C 1
ATOM 4178 O O . GLU A 1 520 ? -7.174 6.021 -3.271 1.00 94.69 520 GLU A O 1
ATOM 4183 N N . ASP A 1 521 ? -9.163 5.245 -2.568 1.00 93.31 521 ASP A N 1
ATOM 4184 C CA . ASP A 1 521 ? -9.683 6.493 -2.040 1.00 93.31 521 ASP A CA 1
ATOM 4185 C C . ASP A 1 521 ? -9.420 6.586 -0.534 1.00 93.31 521 ASP A C 1
ATOM 4187 O O . ASP A 1 521 ? -10.282 6.339 0.312 1.00 93.31 521 ASP A O 1
ATOM 4191 N N . ASP A 1 522 ? -8.189 6.978 -0.222 1.00 90.00 522 ASP A N 1
ATOM 4192 C CA . ASP A 1 522 ? -7.703 7.360 1.104 1.00 90.00 522 ASP A CA 1
ATOM 4193 C C . ASP A 1 522 ? -7.931 8.861 1.398 1.00 90.00 522 ASP A C 1
ATOM 4195 O O . ASP A 1 522 ? -7.211 9.496 2.178 1.00 90.00 522 ASP A O 1
ATOM 4199 N N . THR A 1 523 ? -8.918 9.487 0.741 1.00 88.81 523 THR A N 1
ATOM 4200 C CA . THR A 1 523 ? -9.166 10.922 0.902 1.00 88.81 523 THR A CA 1
ATOM 4201 C C . THR A 1 523 ? -9.507 11.246 2.348 1.00 88.81 523 THR A C 1
ATOM 4203 O O . THR A 1 523 ? -10.503 10.795 2.906 1.00 88.81 523 THR A O 1
ATOM 4206 N N . SER A 1 524 ? -8.703 12.126 2.942 1.00 85.38 524 SER A N 1
ATOM 4207 C CA . SER A 1 524 ? -8.943 12.616 4.293 1.00 85.38 524 SER A CA 1
ATOM 4208 C C . SER A 1 524 ? -10.269 13.380 4.380 1.00 85.38 524 SER A C 1
ATOM 4210 O O . SER A 1 524 ? -10.448 14.443 3.774 1.00 85.38 524 SER A O 1
ATOM 4212 N N . ILE A 1 525 ? -11.195 12.861 5.179 1.00 84.94 525 ILE A N 1
ATOM 4213 C CA . ILE A 1 525 ? -12.520 13.445 5.358 1.00 84.94 525 ILE A CA 1
ATOM 4214 C C . ILE A 1 525 ? -12.623 14.394 6.566 1.00 84.94 525 ILE A C 1
ATOM 4216 O O . ILE A 1 525 ? -11.725 14.501 7.407 1.00 84.94 525 ILE A O 1
ATOM 4220 N N . HIS A 1 526 ? -13.765 15.060 6.710 1.00 79.69 526 HIS A N 1
ATOM 4221 C CA . HIS A 1 526 ? -14.044 15.962 7.830 1.00 79.69 526 HIS A CA 1
ATOM 4222 C C . HIS A 1 526 ? -13.932 15.315 9.221 1.00 79.69 526 HIS A C 1
ATOM 4224 O O . HIS A 1 526 ? -13.604 16.006 10.186 1.00 79.69 526 HIS A O 1
ATOM 4230 N N . PHE A 1 527 ? -14.062 13.995 9.338 1.00 74.06 527 PHE A N 1
ATOM 4231 C CA . PHE A 1 527 ? -13.833 13.283 10.598 1.00 74.06 527 PHE A CA 1
ATOM 4232 C C . PHE A 1 527 ? -12.372 12.870 10.836 1.00 74.06 527 PHE A C 1
ATOM 4234 O O . PHE A 1 527 ? -11.981 12.623 11.977 1.00 74.06 527 PHE A O 1
ATOM 4241 N N . SER A 1 528 ? -11.510 12.884 9.815 1.00 72.25 528 SER A N 1
ATOM 4242 C CA . SER A 1 528 ? -10.122 12.418 9.918 1.00 72.25 528 SER A CA 1
ATOM 4243 C C . SER A 1 528 ? -9.157 13.510 10.409 1.00 72.25 528 SER A C 1
ATOM 4245 O O . SER A 1 528 ? -8.129 13.804 9.802 1.00 72.25 528 SER A O 1
ATOM 4247 N N . VAL A 1 529 ? -9.475 14.161 11.536 1.00 57.09 529 VAL A N 1
ATOM 4248 C CA . VAL A 1 529 ? -8.799 15.389 12.018 1.00 57.09 529 VAL A CA 1
ATOM 4249 C C . VAL A 1 529 ? -7.266 15.269 12.062 1.00 57.09 529 VAL A C 1
ATOM 4251 O O . VAL A 1 529 ? -6.583 16.251 11.767 1.00 57.09 529 VAL A O 1
ATOM 4254 N N . GLU A 1 530 ? -6.696 14.094 12.344 1.00 57.66 530 GLU A N 1
ATOM 4255 C CA . GLU A 1 530 ? -5.242 13.854 12.342 1.00 57.66 530 GLU A CA 1
ATOM 4256 C C . GLU A 1 530 ? -4.617 13.422 11.016 1.00 57.66 530 GLU A C 1
ATOM 4258 O O . GLU A 1 530 ? -3.403 13.553 10.870 1.00 57.66 530 GLU A O 1
ATOM 4263 N N . ALA A 1 531 ? -5.408 13.012 10.027 1.00 56.12 531 ALA A N 1
ATOM 4264 C CA . ALA A 1 531 ? -4.896 12.563 8.736 1.00 56.12 531 ALA A CA 1
ATOM 4265 C C . ALA A 1 531 ? -4.127 13.654 7.972 1.00 56.12 531 ALA A C 1
ATOM 4267 O O . ALA A 1 531 ? -3.430 13.353 7.016 1.00 56.12 531 ALA A O 1
ATOM 4268 N N . ARG A 1 532 ? -4.131 14.914 8.449 1.00 57.19 532 ARG A N 1
ATOM 4269 C CA . ARG A 1 532 ? -3.250 15.987 7.947 1.00 57.19 532 ARG A CA 1
ATOM 4270 C C . ARG A 1 532 ? -1.757 15.627 7.947 1.00 57.19 532 ARG A C 1
ATOM 4272 O O . ARG A 1 532 ? -0.981 16.326 7.305 1.00 57.19 532 ARG A O 1
ATOM 4279 N N . THR A 1 533 ? -1.332 14.627 8.724 1.00 58.06 533 THR A N 1
ATOM 4280 C CA . THR A 1 533 ? 0.067 14.166 8.753 1.00 58.06 533 THR A CA 1
ATOM 4281 C C . THR A 1 533 ? 0.354 13.041 7.768 1.00 58.06 533 THR A C 1
ATOM 4283 O O . THR A 1 533 ? 1.524 12.748 7.534 1.00 58.06 533 THR A O 1
ATOM 4286 N N . LEU A 1 534 ? -0.691 12.394 7.258 1.00 70.94 534 LEU A N 1
ATOM 4287 C CA . LEU A 1 534 ? -0.585 11.381 6.224 1.00 70.94 534 LEU A CA 1
ATOM 4288 C C . LEU A 1 534 ? -0.371 12.067 4.871 1.00 70.94 534 LEU A C 1
ATOM 4290 O O . LEU A 1 534 ? -0.711 13.251 4.712 1.00 70.94 534 LEU A O 1
ATOM 4294 N N . PRO A 1 535 ? 0.171 11.338 3.888 1.00 70.00 535 PRO A N 1
ATOM 4295 C CA . PRO A 1 535 ? 0.062 11.735 2.492 1.00 70.00 535 PRO A CA 1
ATOM 4296 C C . PRO A 1 535 ? -1.373 12.187 2.146 1.00 70.00 535 PRO A C 1
ATOM 4298 O O . PRO A 1 535 ? -2.350 11.646 2.651 1.00 70.00 535 PRO A O 1
ATOM 4301 N N . GLY A 1 536 ? -1.515 13.275 1.382 1.00 73.44 536 GLY A N 1
ATOM 4302 C CA . GLY A 1 536 ? -2.832 13.831 1.021 1.00 73.44 536 GLY A CA 1
ATOM 4303 C C . GLY A 1 536 ? -3.569 14.588 2.133 1.00 73.44 536 GLY A C 1
ATOM 4304 O O . GLY A 1 536 ? -4.559 15.265 1.862 1.00 73.44 536 GLY A O 1
ATOM 4305 N N . GLY A 1 537 ? -3.063 14.587 3.367 1.00 77.12 537 GLY A N 1
ATOM 4306 C CA . GLY A 1 537 ? -3.700 15.242 4.506 1.00 77.12 537 GLY A CA 1
ATOM 4307 C C . GLY A 1 537 ? -3.896 16.763 4.382 1.00 77.12 537 GLY A C 1
ATOM 4308 O O . GLY A 1 537 ? -4.761 17.343 5.046 1.00 77.12 537 GLY A O 1
ATOM 4309 N N . ALA A 1 538 ? -3.116 17.428 3.524 1.00 78.50 538 ALA A N 1
ATOM 4310 C CA . ALA A 1 538 ? -3.305 18.841 3.186 1.00 78.50 538 ALA A CA 1
ATOM 4311 C C . ALA A 1 538 ? -4.633 19.095 2.449 1.00 78.50 538 ALA A C 1
ATOM 4313 O O . ALA A 1 538 ? -5.226 20.158 2.612 1.00 78.50 538 ALA A O 1
ATOM 4314 N N . SER A 1 539 ? -5.125 18.099 1.710 1.00 85.00 539 SER A N 1
ATOM 4315 C CA . SER A 1 539 ? -6.363 18.129 0.925 1.00 85.00 539 SER A CA 1
ATOM 4316 C C . SER A 1 539 ? -7.599 17.700 1.726 1.00 85.00 539 SER A C 1
ATOM 4318 O O . SER A 1 539 ? -8.652 17.452 1.142 1.00 85.00 539 SER A O 1
ATOM 4320 N N . ARG A 1 540 ? -7.483 17.590 3.058 1.00 87.00 540 ARG A N 1
ATOM 4321 C CA . ARG A 1 540 ? -8.571 17.150 3.935 1.00 87.00 540 ARG A CA 1
ATOM 4322 C C . ARG A 1 540 ? -9.800 18.062 3.818 1.00 87.00 540 ARG A C 1
ATOM 4324 O O . ARG A 1 540 ? -9.684 19.277 3.977 1.00 87.00 540 ARG A O 1
ATOM 4331 N N . THR A 1 541 ? -10.974 17.452 3.687 1.00 89.50 541 THR A N 1
ATOM 4332 C CA . THR A 1 541 ? -12.273 18.150 3.735 1.00 89.50 541 THR A CA 1
ATOM 4333 C C . THR A 1 541 ? -12.666 18.540 5.166 1.00 89.50 541 THR A C 1
ATOM 4335 O O . THR A 1 541 ? -12.234 17.914 6.134 1.00 89.50 541 THR A O 1
ATOM 4338 N N . ASN A 1 542 ? -13.451 19.603 5.341 1.00 86.56 542 ASN A N 1
ATOM 4339 C CA . ASN A 1 542 ? -13.757 20.182 6.658 1.00 86.56 542 ASN A CA 1
ATOM 4340 C C . ASN A 1 542 ? -15.223 20.052 7.087 1.00 86.56 542 ASN A C 1
ATOM 4342 O O . ASN A 1 542 ? -15.518 20.265 8.260 1.00 86.56 542 ASN A O 1
ATOM 4346 N N . SER A 1 543 ? -16.120 19.649 6.187 1.00 87.88 543 SER A N 1
ATOM 4347 C CA . SER A 1 543 ? -17.534 19.397 6.482 1.00 87.88 543 SER A CA 1
ATOM 4348 C C . SER A 1 543 ? -18.040 18.133 5.783 1.00 87.88 543 SER A C 1
ATOM 4350 O O . SER A 1 543 ? -17.425 17.661 4.822 1.00 87.88 543 SER A O 1
ATOM 4352 N N . LEU A 1 544 ? -19.187 17.612 6.232 1.00 87.06 544 LEU A N 1
ATOM 4353 C CA . LEU A 1 544 ? -19.863 16.498 5.562 1.00 87.06 544 LEU A CA 1
ATOM 4354 C C . LEU A 1 544 ? -20.175 16.838 4.103 1.00 87.06 544 LEU A C 1
ATOM 4356 O O . LEU A 1 544 ? -19.974 16.004 3.227 1.00 87.06 544 LEU A O 1
ATOM 4360 N N . TRP A 1 545 ? -20.606 18.071 3.825 1.00 91.31 545 TRP A N 1
ATOM 4361 C CA . TRP A 1 545 ? -20.863 18.513 2.456 1.00 91.31 545 TRP A CA 1
ATOM 4362 C C . TRP A 1 545 ? -19.607 18.405 1.584 1.00 91.31 545 TRP A C 1
ATOM 4364 O O . TRP A 1 545 ? -19.665 17.778 0.529 1.00 91.31 545 TRP A O 1
ATOM 4374 N N . GLU A 1 546 ? -18.464 18.929 2.043 1.00 92.81 546 GLU A N 1
ATOM 4375 C CA . GLU A 1 546 ? -17.201 18.838 1.298 1.00 92.81 546 GLU A CA 1
ATOM 4376 C C . GLU A 1 546 ? -16.769 17.381 1.084 1.00 92.81 546 GLU A C 1
ATOM 4378 O O . GLU A 1 546 ? -16.365 17.014 -0.018 1.00 92.81 546 GLU A O 1
ATOM 4383 N N . THR A 1 547 ? -16.879 16.541 2.123 1.00 91.50 547 THR A N 1
ATOM 4384 C CA . THR A 1 547 ? -16.606 15.099 2.028 1.00 91.50 547 THR A CA 1
ATOM 4385 C C . THR A 1 547 ? -17.462 14.448 0.946 1.00 91.50 547 THR A C 1
ATOM 4387 O O . THR A 1 547 ? -16.923 13.765 0.078 1.00 91.50 547 THR A O 1
ATOM 4390 N N . ARG A 1 548 ? -18.772 14.711 0.946 1.00 91.06 548 ARG A N 1
ATOM 4391 C CA . ARG A 1 548 ? -19.704 14.179 -0.054 1.00 91.06 548 ARG A CA 1
ATOM 4392 C C . ARG A 1 548 ? -19.333 14.622 -1.470 1.00 91.06 548 ARG A C 1
ATOM 4394 O O . ARG A 1 548 ? -19.265 13.778 -2.355 1.00 91.06 548 ARG A O 1
ATOM 4401 N N . GLN A 1 549 ? -19.004 15.902 -1.685 1.00 92.44 549 GLN A N 1
ATOM 4402 C CA . GLN A 1 549 ? -18.598 16.395 -3.012 1.00 92.44 549 GLN A CA 1
ATOM 4403 C C . GLN A 1 549 ? -17.341 15.690 -3.538 1.00 92.44 549 GLN A C 1
ATOM 4405 O O . GLN A 1 549 ? -17.280 15.300 -4.705 1.00 92.44 549 GLN A O 1
ATOM 4410 N N . VAL A 1 550 ? -16.332 15.518 -2.679 1.00 93.94 550 VAL A N 1
ATOM 4411 C CA . VAL A 1 550 ? -15.061 14.908 -3.079 1.00 93.94 550 VAL A CA 1
ATOM 4412 C C . VAL A 1 550 ? -15.215 13.411 -3.353 1.00 93.94 550 VAL A C 1
ATOM 4414 O O . VAL A 1 550 ? -14.756 12.950 -4.397 1.00 93.94 550 VAL A O 1
ATOM 4417 N N . LEU A 1 551 ? -15.894 12.665 -2.478 1.00 92.31 551 LEU A N 1
ATOM 4418 C CA . LEU A 1 551 ? -16.102 11.225 -2.665 1.00 92.31 551 LEU A CA 1
ATOM 4419 C C . LEU A 1 551 ? -17.009 10.927 -3.867 1.00 92.31 551 LEU A C 1
ATOM 4421 O O . LEU A 1 551 ? -16.730 10.000 -4.629 1.00 92.31 551 LEU A O 1
ATOM 4425 N N . LEU A 1 552 ? -18.038 11.754 -4.098 1.00 91.25 552 LEU A N 1
ATOM 4426 C CA . LEU A 1 552 ? -18.882 11.671 -5.291 1.00 91.25 552 LEU A CA 1
ATOM 4427 C C . LEU A 1 552 ? -18.051 11.869 -6.565 1.00 91.25 552 LEU A C 1
ATOM 4429 O O . LEU A 1 552 ? -18.142 11.056 -7.483 1.00 91.25 552 LEU A O 1
ATOM 4433 N N . ARG A 1 553 ? -17.198 12.904 -6.611 1.00 92.75 553 ARG A N 1
ATOM 4434 C CA . ARG A 1 553 ? -16.272 13.137 -7.731 1.00 92.75 553 ARG A CA 1
ATOM 4435 C C . ARG A 1 553 ? -15.336 11.946 -7.939 1.00 92.75 553 ARG A C 1
ATOM 4437 O O . ARG A 1 553 ? -15.180 11.505 -9.074 1.00 92.75 553 ARG A O 1
ATOM 4444 N N . ASN A 1 554 ? -14.703 11.447 -6.877 1.00 93.88 554 ASN A N 1
ATOM 4445 C CA . ASN A 1 554 ? -13.737 10.348 -6.956 1.00 93.88 554 ASN A CA 1
ATOM 4446 C C . ASN A 1 554 ? -14.385 9.065 -7.489 1.00 93.88 554 ASN A C 1
ATOM 4448 O O . ASN A 1 554 ? -13.887 8.481 -8.448 1.00 93.88 554 ASN A O 1
ATOM 4452 N N . SER A 1 555 ? -15.539 8.685 -6.938 1.00 91.50 555 SER A N 1
ATOM 4453 C CA . SER A 1 555 ? -16.272 7.492 -7.379 1.00 91.50 555 SER A CA 1
ATOM 4454 C C . SER A 1 555 ? -16.825 7.651 -8.798 1.00 91.50 555 SER A C 1
ATOM 4456 O O . SER A 1 555 ? -16.782 6.717 -9.594 1.00 91.50 555 SER A O 1
ATOM 4458 N N . ALA A 1 556 ? -17.307 8.842 -9.171 1.00 90.31 556 ALA A N 1
ATOM 4459 C CA . ALA A 1 556 ? -17.725 9.110 -10.547 1.00 90.31 556 ALA A CA 1
ATOM 4460 C C . ALA A 1 556 ? -16.542 9.020 -11.525 1.00 90.31 556 ALA A C 1
ATOM 4462 O O . ALA A 1 556 ? -16.684 8.445 -12.603 1.00 90.31 556 ALA A O 1
ATOM 4463 N N . HIS A 1 557 ? -15.368 9.539 -11.144 1.00 90.75 557 HIS A N 1
ATOM 4464 C CA . HIS A 1 557 ? -14.137 9.412 -11.924 1.00 90.75 557 HIS A CA 1
ATOM 4465 C C . HIS A 1 557 ? -13.800 7.936 -12.156 1.00 90.75 557 HIS A C 1
ATOM 4467 O O . HIS A 1 557 ? -13.604 7.547 -13.309 1.00 90.75 557 HIS A O 1
ATOM 4473 N N . ALA A 1 558 ? -13.747 7.138 -11.085 1.00 91.69 558 ALA A N 1
ATOM 4474 C CA . ALA A 1 558 ? -13.426 5.717 -11.147 1.00 91.69 558 ALA A CA 1
ATOM 4475 C C . ALA A 1 558 ? -14.379 4.975 -12.090 1.00 91.69 558 ALA A C 1
ATOM 4477 O O . ALA A 1 558 ? -13.948 4.347 -13.057 1.00 91.69 558 ALA A O 1
ATOM 4478 N N . ARG A 1 559 ? -15.688 5.138 -11.877 1.00 88.75 559 ARG A N 1
ATOM 4479 C CA . ARG A 1 559 ? -16.725 4.431 -12.638 1.00 88.75 559 ARG A CA 1
ATOM 4480 C C . ARG A 1 559 ? -16.723 4.808 -14.106 1.00 88.75 559 ARG A C 1
ATOM 4482 O O . ARG A 1 559 ? -16.677 3.918 -14.943 1.00 88.75 559 ARG A O 1
ATOM 4489 N N . LEU A 1 560 ? -16.684 6.101 -14.439 1.00 89.44 560 LEU A N 1
ATOM 4490 C CA . LEU A 1 560 ? -16.664 6.558 -15.837 1.00 89.44 560 LEU A CA 1
ATOM 4491 C C . LEU A 1 560 ? -15.451 6.039 -16.623 1.00 89.44 560 LEU A C 1
ATOM 4493 O O . LEU A 1 560 ? -15.519 5.965 -17.849 1.00 89.44 560 LEU A O 1
ATOM 4497 N N . ARG A 1 561 ? -14.363 5.676 -15.933 1.00 91.50 561 ARG A N 1
ATOM 4498 C CA . ARG A 1 561 ? -13.153 5.102 -16.529 1.00 91.50 561 ARG A CA 1
ATOM 4499 C C . ARG A 1 561 ? -13.053 3.583 -16.412 1.00 91.50 561 ARG A C 1
ATOM 4501 O O . ARG A 1 561 ? -12.080 3.033 -16.900 1.00 91.50 561 ARG A O 1
ATOM 4508 N N . ASN A 1 562 ? -14.057 2.899 -15.860 1.00 91.75 562 ASN A N 1
ATOM 4509 C CA . ASN A 1 562 ? -14.047 1.456 -15.574 1.00 91.75 562 ASN A CA 1
ATOM 4510 C C . ASN A 1 562 ? -12.987 1.016 -14.539 1.00 91.75 562 ASN A C 1
ATOM 4512 O O . ASN A 1 562 ? -12.504 -0.116 -14.580 1.00 91.75 562 ASN A O 1
ATOM 4516 N N . TYR A 1 563 ? -12.608 1.896 -13.613 1.00 93.81 563 TYR A N 1
ATOM 4517 C CA . TYR A 1 563 ? -11.771 1.529 -12.469 1.00 93.81 563 TYR A CA 1
ATOM 4518 C C . TYR A 1 563 ? -12.604 0.848 -11.382 1.00 93.81 563 TYR A C 1
ATOM 4520 O O . TYR A 1 563 ? -13.826 0.995 -11.315 1.00 93.81 563 TYR A O 1
ATOM 4528 N N . ALA A 1 564 ? -11.921 0.116 -10.512 1.00 93.69 564 ALA A N 1
ATOM 4529 C CA . ALA A 1 564 ? -12.478 -0.401 -9.277 1.00 93.69 564 ALA A CA 1
ATOM 4530 C C . ALA A 1 564 ? -12.392 0.647 -8.164 1.00 93.69 564 ALA A C 1
ATOM 4532 O O . ALA A 1 564 ? -11.364 1.307 -8.010 1.00 93.69 564 ALA A O 1
ATOM 4533 N N . ASP A 1 565 ? -13.468 0.784 -7.390 1.00 93.50 565 ASP A N 1
ATOM 4534 C CA . ASP A 1 565 ? -13.534 1.685 -6.236 1.00 93.50 565 ASP A CA 1
ATOM 4535 C C . ASP A 1 565 ? -12.896 0.997 -5.023 1.00 93.50 565 ASP A C 1
ATOM 4537 O O . ASP A 1 565 ? -13.232 -0.153 -4.723 1.00 93.50 565 ASP A O 1
ATOM 4541 N N . TRP A 1 566 ? -12.030 1.697 -4.287 1.00 95.19 566 TRP A N 1
ATOM 4542 C CA . TRP A 1 566 ? -11.471 1.185 -3.037 1.00 95.19 566 TRP A CA 1
ATOM 4543 C C . TRP A 1 566 ? -11.555 2.215 -1.910 1.00 95.19 566 TRP A C 1
ATOM 4545 O O . TRP A 1 566 ? -10.708 3.089 -1.772 1.00 95.19 566 TRP A O 1
ATOM 4555 N N . TYR A 1 567 ? -12.600 2.111 -1.092 1.00 94.19 567 TYR A N 1
ATOM 4556 C CA . TYR A 1 567 ? -12.867 3.020 0.024 1.00 94.19 567 TYR A CA 1
ATOM 4557 C C . TYR A 1 567 ? -11.990 2.660 1.227 1.00 94.19 567 TYR A C 1
ATOM 4559 O O . TYR A 1 567 ? -12.156 1.573 1.786 1.00 94.19 567 TYR A O 1
ATOM 4567 N N . MET A 1 568 ? -11.066 3.544 1.626 1.00 90.75 568 MET A N 1
ATOM 4568 C CA . MET A 1 568 ? -10.022 3.202 2.598 1.00 90.75 568 MET A CA 1
ATOM 4569 C C . MET A 1 568 ? -10.091 3.993 3.912 1.00 90.75 568 MET A C 1
ATOM 4571 O O . MET A 1 568 ? -9.775 5.181 3.964 1.00 90.75 568 MET A O 1
ATOM 4575 N N . ASP A 1 569 ? -10.404 3.306 5.016 1.00 88.38 569 ASP A N 1
ATOM 4576 C CA . ASP A 1 569 ? -10.202 3.813 6.384 1.00 88.38 569 ASP A CA 1
ATOM 4577 C C . ASP A 1 569 ? -8.731 3.601 6.805 1.00 88.38 569 ASP A C 1
ATOM 4579 O O . ASP A 1 569 ? -8.407 2.731 7.614 1.00 88.38 569 ASP A O 1
ATOM 4583 N N . ILE A 1 570 ? -7.814 4.356 6.181 1.00 78.44 570 ILE A N 1
ATOM 4584 C CA . ILE A 1 570 ? -6.348 4.160 6.277 1.00 78.44 570 ILE A CA 1
ATOM 4585 C C . ILE A 1 570 ? -5.803 4.284 7.709 1.00 78.44 570 ILE A C 1
ATOM 4587 O O . ILE A 1 570 ? -4.823 3.635 8.068 1.00 78.44 570 ILE A O 1
ATOM 4591 N N . VAL A 1 571 ? -6.442 5.102 8.549 1.00 75.75 571 VAL A N 1
ATOM 4592 C CA . VAL A 1 571 ? -6.176 5.148 9.991 1.00 75.75 571 VAL A CA 1
ATOM 4593 C C . VAL A 1 571 ? -7.455 4.712 10.671 1.00 75.75 571 VAL A C 1
ATOM 4595 O O . VAL A 1 571 ? -8.386 5.514 10.649 1.00 75.75 571 VAL A O 1
ATOM 4598 N N . PRO A 1 572 ? -7.488 3.523 11.302 1.00 73.44 572 PRO A N 1
ATOM 4599 C CA . PRO A 1 572 ? -8.714 2.834 11.690 1.00 73.44 572 PRO A CA 1
ATOM 4600 C C . PRO A 1 572 ? -9.491 3.651 12.715 1.00 73.44 572 PRO A C 1
ATOM 4602 O O . PRO A 1 572 ? -9.298 3.541 13.935 1.00 73.44 572 PRO A O 1
ATOM 4605 N N . GLY A 1 573 ? -10.338 4.522 12.183 1.00 75.62 573 GLY A N 1
ATOM 4606 C CA . GLY A 1 573 ? -10.909 5.663 12.878 1.00 75.62 573 GLY A CA 1
ATOM 4607 C C . GLY A 1 573 ? -12.356 5.922 12.488 1.00 75.62 573 GLY A C 1
ATOM 4608 O O . GLY A 1 573 ? -12.934 6.874 13.010 1.00 75.62 573 GLY A O 1
ATOM 4609 N N . GLY A 1 574 ? -12.937 5.091 11.617 1.00 83.44 574 GLY A N 1
ATOM 4610 C CA . GLY A 1 574 ? -14.340 5.185 11.239 1.00 83.44 574 GLY A CA 1
ATOM 4611 C C . GLY A 1 574 ? -14.593 6.182 10.114 1.00 83.44 574 GLY A C 1
ATOM 4612 O O . GLY A 1 574 ? -15.587 6.899 10.171 1.00 83.44 574 GLY A O 1
ATOM 4613 N N . TRP A 1 575 ? -13.694 6.311 9.129 1.00 85.88 575 TRP A N 1
ATOM 4614 C CA . TRP A 1 575 ? -13.834 7.349 8.094 1.00 85.88 575 TRP A CA 1
ATOM 4615 C C . TRP A 1 575 ? -15.091 7.160 7.237 1.00 85.88 575 TRP A C 1
ATOM 4617 O O . TRP A 1 575 ? -15.695 8.134 6.807 1.00 85.88 575 TRP A O 1
ATOM 4627 N N . PHE A 1 576 ? -15.534 5.926 7.036 1.00 89.25 576 PHE A N 1
ATOM 4628 C CA . PHE A 1 576 ? -16.760 5.621 6.304 1.00 89.25 576 PHE A CA 1
ATOM 4629 C C . PHE A 1 576 ? -17.918 5.259 7.245 1.00 89.25 576 PHE A C 1
ATOM 4631 O O . PHE A 1 576 ? -18.909 4.681 6.809 1.00 89.25 576 PHE A O 1
ATOM 4638 N N . ASP A 1 577 ? -17.827 5.594 8.536 1.00 89.56 577 ASP A N 1
ATOM 4639 C CA . ASP A 1 577 ? -18.889 5.347 9.519 1.00 89.56 577 ASP A CA 1
ATOM 4640 C C . ASP A 1 577 ? -19.938 6.476 9.548 1.00 89.56 577 ASP A C 1
ATOM 4642 O O . ASP A 1 577 ? -20.240 7.072 10.583 1.00 89.56 577 ASP A O 1
ATOM 4646 N N . ASP A 1 578 ? -20.456 6.822 8.370 1.00 88.31 578 ASP A N 1
ATOM 4647 C CA . ASP A 1 578 ? -21.547 7.780 8.198 1.00 88.31 578 ASP A CA 1
ATOM 4648 C C . ASP A 1 578 ? -22.461 7.298 7.056 1.00 88.31 578 ASP A C 1
ATOM 4650 O O . ASP A 1 578 ? -22.026 7.258 5.898 1.00 88.31 578 ASP A O 1
ATOM 4654 N N . PRO A 1 579 ? -23.730 6.937 7.334 1.00 89.19 579 PRO A N 1
ATOM 4655 C CA . PRO A 1 579 ? -24.672 6.491 6.306 1.00 89.19 579 PRO A CA 1
ATOM 4656 C C . PRO A 1 579 ? -24.870 7.498 5.161 1.00 89.19 579 PRO A C 1
ATOM 4658 O O . PRO A 1 579 ? -25.169 7.100 4.032 1.00 89.19 579 PRO A O 1
ATOM 4661 N N . GLY A 1 580 ? -24.681 8.796 5.422 1.00 86.44 580 GLY A N 1
ATOM 4662 C CA . GLY A 1 580 ? -24.781 9.853 4.421 1.00 86.44 580 GLY A CA 1
ATOM 4663 C C . GLY A 1 580 ? -23.756 9.698 3.299 1.00 86.44 580 GLY A C 1
ATOM 4664 O O . GLY A 1 580 ? -24.106 9.901 2.137 1.00 86.44 580 GLY A O 1
ATOM 4665 N N . ILE A 1 581 ? -22.533 9.254 3.616 1.00 87.94 581 ILE A N 1
ATOM 4666 C CA . ILE A 1 581 ? -21.486 8.980 2.618 1.00 87.94 581 ILE A CA 1
ATOM 4667 C C . ILE A 1 581 ? -21.939 7.858 1.675 1.00 87.94 581 ILE A C 1
ATOM 4669 O O . ILE A 1 581 ? -21.905 8.008 0.456 1.00 87.94 581 ILE A O 1
ATOM 4673 N N . TRP A 1 582 ? -22.431 6.752 2.231 1.00 89.56 582 TRP A N 1
ATOM 4674 C CA . TRP A 1 582 ? -22.849 5.579 1.461 1.00 89.56 582 TRP A CA 1
ATOM 4675 C C . TRP A 1 582 ? -24.076 5.828 0.581 1.00 89.56 582 TRP A C 1
ATOM 4677 O O . TRP A 1 582 ? -24.176 5.274 -0.517 1.00 89.56 582 TRP A O 1
ATOM 4687 N N . SER A 1 583 ? -24.988 6.699 1.025 1.00 85.75 583 SER A N 1
ATOM 4688 C CA . SER A 1 583 ? -26.184 7.052 0.256 1.00 85.75 583 SER A CA 1
ATOM 4689 C C . SER A 1 583 ? -25.848 7.641 -1.122 1.00 85.75 583 SER A C 1
ATOM 4691 O O . SER A 1 583 ? -26.437 7.226 -2.123 1.00 85.75 583 SER A O 1
ATOM 4693 N N . ASP A 1 584 ? -24.835 8.511 -1.206 1.00 81.06 584 ASP A N 1
ATOM 4694 C CA . ASP A 1 584 ? -24.384 9.105 -2.470 1.00 81.06 584 ASP A CA 1
ATOM 4695 C C . ASP A 1 584 ? -23.706 8.063 -3.375 1.00 81.06 584 ASP A C 1
ATOM 4697 O O . ASP A 1 584 ? -23.954 8.002 -4.583 1.00 81.06 584 ASP A O 1
ATOM 4701 N N . LEU A 1 585 ? -22.887 7.185 -2.787 1.00 82.50 585 LEU A N 1
ATOM 4702 C CA . LEU A 1 585 ? -22.165 6.134 -3.514 1.00 82.50 585 LEU A CA 1
ATOM 4703 C C . LEU A 1 585 ? -23.108 5.100 -4.142 1.00 82.50 585 LEU A C 1
ATOM 4705 O O . LEU A 1 585 ? -22.830 4.571 -5.230 1.00 82.50 585 LEU A O 1
ATOM 4709 N N . LYS A 1 586 ? -24.243 4.838 -3.482 1.00 82.94 586 LYS A N 1
ATOM 4710 C CA . LYS A 1 586 ? -25.302 3.956 -3.981 1.00 82.94 586 LYS A CA 1
ATOM 4711 C C . LYS A 1 586 ? -26.008 4.546 -5.201 1.00 82.94 586 LYS A C 1
ATOM 4713 O O . LYS A 1 586 ? -26.268 3.813 -6.157 1.00 82.94 586 LYS A O 1
ATOM 4718 N N . VAL A 1 587 ? -26.258 5.860 -5.222 1.00 79.12 587 VAL A N 1
ATOM 4719 C CA . VAL A 1 587 ? -26.876 6.553 -6.373 1.00 79.12 587 VAL A CA 1
ATOM 4720 C C . VAL A 1 587 ? -26.029 6.396 -7.632 1.00 79.12 587 VAL A C 1
ATOM 4722 O O . VAL A 1 587 ? -26.559 6.062 -8.695 1.00 79.12 587 VAL A O 1
ATOM 4725 N N . LEU A 1 588 ? -24.708 6.538 -7.504 1.00 78.88 588 LEU A N 1
ATOM 4726 C CA . LEU A 1 588 ? -23.783 6.343 -8.619 1.00 78.88 588 LEU A CA 1
ATOM 4727 C C . LEU A 1 588 ? -23.821 4.909 -9.188 1.00 78.88 588 LEU A C 1
ATOM 4729 O O . LEU A 1 588 ? -23.275 4.663 -10.257 1.00 78.88 588 LEU A O 1
ATOM 4733 N N . GLY A 1 589 ? -24.399 3.917 -8.494 1.00 73.44 589 GLY A N 1
ATOM 4734 C CA . GLY A 1 589 ? -24.399 2.531 -8.980 1.00 73.44 589 GLY A CA 1
ATOM 4735 C C . GLY A 1 589 ? -25.230 2.321 -10.244 1.00 73.44 589 GLY A C 1
ATOM 4736 O O . GLY A 1 589 ? -25.107 1.296 -10.906 1.00 73.44 589 GLY A O 1
ATOM 4737 N N . ARG A 1 590 ? -26.067 3.296 -10.601 1.00 74.25 590 ARG A N 1
ATOM 4738 C CA . ARG A 1 590 ? -26.889 3.273 -11.815 1.00 74.25 590 ARG A CA 1
ATOM 4739 C C . ARG A 1 590 ? -26.124 3.665 -13.082 1.00 74.25 590 ARG A C 1
ATOM 4741 O O . ARG A 1 590 ? -26.673 3.508 -14.165 1.00 74.25 590 ARG A O 1
ATOM 4748 N N . ILE A 1 591 ? -24.908 4.199 -12.952 1.00 74.88 591 ILE A N 1
ATOM 4749 C CA . ILE A 1 591 ? -24.137 4.767 -14.069 1.00 74.88 591 ILE A CA 1
ATOM 4750 C C . ILE A 1 591 ? -22.837 4.008 -14.356 1.00 74.88 591 ILE A C 1
ATOM 4752 O O . ILE A 1 591 ? -21.947 4.565 -14.993 1.00 74.88 591 ILE A O 1
ATOM 4756 N N . ASP A 1 592 ? -22.717 2.759 -13.897 1.00 74.81 592 ASP A N 1
ATOM 4757 C CA . ASP A 1 592 ? -21.556 1.917 -14.197 1.00 74.81 592 ASP A CA 1
ATOM 4758 C C . ASP A 1 592 ? -21.508 1.662 -15.719 1.00 74.81 592 ASP A C 1
ATOM 4760 O O . ASP A 1 592 ? -22.417 1.023 -16.265 1.00 74.81 592 ASP A O 1
ATOM 4764 N N . PRO A 1 593 ? -20.509 2.199 -16.443 1.00 69.12 593 PRO A N 1
ATOM 4765 C CA . PRO A 1 593 ? -20.451 2.043 -17.883 1.00 69.12 593 PRO A CA 1
ATOM 4766 C C . PRO A 1 593 ? -20.118 0.598 -18.245 1.00 69.12 593 PRO A C 1
ATOM 4768 O O . PRO A 1 593 ? -19.377 -0.100 -17.560 1.00 69.12 593 PRO A O 1
ATOM 4771 N N . VAL A 1 594 ? -20.659 0.160 -19.377 1.00 72.44 594 VAL A N 1
ATOM 4772 C CA . VAL A 1 594 ? -20.380 -1.164 -19.947 1.00 72.44 594 VAL A CA 1
ATOM 4773 C C . VAL A 1 594 ? -19.472 -1.097 -21.173 1.00 72.44 594 VAL A C 1
ATOM 4775 O O . VAL A 1 594 ? -19.307 -2.098 -21.859 1.00 72.44 594 VAL A O 1
ATOM 4778 N N . ARG A 1 595 ? -18.892 0.077 -21.455 1.00 84.94 595 ARG A N 1
ATOM 4779 C CA . ARG A 1 595 ? -18.064 0.335 -22.639 1.00 84.94 595 ARG A CA 1
ATOM 4780 C C . ARG A 1 595 ? -16.660 0.810 -22.255 1.00 84.94 595 ARG A C 1
ATOM 4782 O O . ARG A 1 595 ? -16.528 1.520 -21.251 1.00 84.94 595 ARG A O 1
ATOM 4789 N N . PRO A 1 596 ? -15.635 0.502 -23.068 1.00 88.19 596 PRO A N 1
ATOM 4790 C CA . PRO A 1 596 ? -14.296 1.037 -22.871 1.00 88.19 596 PRO A CA 1
ATOM 4791 C C . PRO A 1 596 ? -14.301 2.565 -22.798 1.00 88.19 596 PRO A C 1
ATOM 4793 O O . PRO A 1 596 ? -15.035 3.240 -23.528 1.00 88.19 596 PRO A O 1
ATOM 4796 N N . TYR A 1 597 ? -13.476 3.113 -21.909 1.00 91.00 597 TYR A N 1
ATOM 4797 C CA . TYR A 1 597 ? -13.262 4.552 -21.839 1.00 91.00 597 TYR A CA 1
ATOM 4798 C C . TYR A 1 597 ? -12.445 5.016 -23.050 1.00 91.00 597 TYR A C 1
ATOM 4800 O O . TYR A 1 597 ? -11.503 4.346 -23.469 1.00 91.00 597 TYR A O 1
ATOM 4808 N N . SER A 1 598 ? -12.800 6.167 -23.617 1.00 89.00 598 SER A N 1
ATOM 4809 C CA . SER A 1 598 ? -12.091 6.747 -24.756 1.00 89.00 598 SER A CA 1
ATOM 4810 C C . SER A 1 598 ? -12.021 8.261 -24.596 1.00 89.00 598 SER A C 1
ATOM 4812 O O . SER A 1 598 ? -13.048 8.940 -24.614 1.00 89.00 598 SER A O 1
ATOM 4814 N N . GLY A 1 599 ? -10.808 8.773 -24.384 1.00 90.75 599 GLY A N 1
ATOM 4815 C CA . GLY A 1 599 ? -10.530 10.203 -24.275 1.00 90.75 599 GLY A CA 1
ATOM 4816 C C . GLY A 1 599 ? -10.186 10.829 -25.628 1.00 90.75 599 GLY A C 1
ATOM 4817 O O . GLY A 1 599 ? -9.574 10.185 -26.479 1.00 90.75 599 GLY A O 1
ATOM 4818 N N . GLU A 1 600 ? -10.529 12.102 -25.828 1.00 92.62 600 GLU A N 1
ATOM 4819 C CA . GLU A 1 600 ? -10.123 12.845 -27.030 1.00 92.62 600 GLU A CA 1
ATOM 4820 C C . GLU A 1 600 ? -8.634 13.230 -27.010 1.00 92.62 600 GLU A C 1
ATOM 4822 O O . GLU A 1 600 ? -8.010 13.312 -28.073 1.00 92.62 600 GLU A O 1
ATOM 4827 N N . ILE A 1 601 ? -8.061 13.430 -25.818 1.00 93.50 601 ILE A N 1
ATOM 4828 C CA . ILE A 1 601 ? -6.623 13.634 -25.600 1.00 93.50 601 ILE A CA 1
ATOM 4829 C C . ILE A 1 601 ? -5.980 12.343 -25.073 1.00 93.50 601 ILE A C 1
ATOM 4831 O O . ILE A 1 601 ? -6.414 11.793 -24.062 1.00 93.50 601 ILE A O 1
ATOM 4835 N N . ALA A 1 602 ? -4.890 11.904 -25.696 1.00 94.00 602 ALA A N 1
ATOM 4836 C CA . ALA A 1 602 ? -4.018 10.847 -25.192 1.00 94.00 602 ALA A CA 1
ATOM 4837 C C . ALA A 1 602 ? -2.728 11.447 -24.616 1.00 94.00 602 ALA A C 1
ATOM 4839 O O . ALA A 1 602 ? -1.928 12.025 -25.350 1.00 94.00 602 ALA A O 1
ATOM 4840 N N . SER A 1 603 ? -2.511 11.300 -23.309 1.00 93.69 603 SER A N 1
ATOM 4841 C CA . SER A 1 603 ? -1.251 11.651 -22.644 1.00 93.69 603 SER A CA 1
ATOM 4842 C C . SER A 1 603 ? -0.356 10.420 -22.554 1.00 93.69 603 SER A C 1
ATOM 4844 O O . SER A 1 603 ? -0.739 9.444 -21.915 1.00 93.69 603 SER A O 1
ATOM 4846 N N . LEU A 1 604 ? 0.838 10.478 -23.142 1.00 93.19 604 LEU A N 1
ATOM 4847 C CA . LEU A 1 604 ? 1.763 9.349 -23.227 1.00 93.19 604 LEU A CA 1
ATOM 4848 C C . LEU A 1 604 ? 2.948 9.500 -22.274 1.00 93.19 604 LEU A C 1
ATOM 4850 O O . LEU A 1 604 ? 3.678 10.491 -22.360 1.00 93.19 604 LEU A O 1
ATOM 4854 N N . ALA A 1 605 ? 3.165 8.494 -21.427 1.00 93.62 605 ALA A N 1
ATOM 4855 C CA . ALA A 1 605 ? 4.364 8.356 -20.604 1.00 93.62 605 ALA A CA 1
ATOM 4856 C C . ALA A 1 605 ? 5.235 7.188 -21.092 1.00 93.62 605 ALA A C 1
ATOM 4858 O O . ALA A 1 605 ? 4.731 6.140 -21.492 1.00 93.62 605 ALA A O 1
ATOM 4859 N N . ASP A 1 606 ? 6.549 7.363 -21.036 1.00 91.88 606 ASP A N 1
ATOM 4860 C CA . ASP A 1 606 ? 7.543 6.358 -21.395 1.00 91.88 606 ASP A CA 1
ATOM 4861 C C . ASP A 1 606 ? 8.425 6.013 -20.188 1.00 91.88 606 ASP A C 1
ATOM 4863 O O . ASP A 1 606 ? 9.212 6.835 -19.713 1.00 91.88 606 ASP A O 1
ATOM 4867 N N . GLU A 1 607 ? 8.300 4.785 -19.686 1.00 92.81 607 GLU A N 1
ATOM 4868 C CA . GLU A 1 607 ? 9.120 4.291 -18.574 1.00 92.81 607 GLU A CA 1
ATOM 4869 C C . GLU A 1 607 ? 10.580 4.101 -18.985 1.00 92.81 607 GLU A C 1
ATOM 4871 O O . GLU A 1 607 ? 11.483 4.323 -18.173 1.00 92.81 607 GLU A O 1
ATOM 4876 N N . ARG A 1 608 ? 10.835 3.775 -20.260 1.00 91.62 608 ARG A N 1
ATOM 4877 C CA . ARG A 1 608 ? 12.187 3.568 -20.779 1.00 91.62 608 ARG A CA 1
ATOM 4878 C C . ARG A 1 608 ? 13.015 4.835 -20.634 1.00 91.62 608 ARG A C 1
ATOM 4880 O O . ARG A 1 608 ? 14.116 4.789 -20.091 1.00 91.62 608 ARG A O 1
ATOM 4887 N N . SER A 1 609 ? 12.469 5.971 -21.055 1.00 91.06 609 SER A N 1
ATOM 4888 C CA . SER A 1 609 ? 13.106 7.284 -20.936 1.00 91.06 609 SER A CA 1
ATOM 4889 C C . SER A 1 609 ? 13.527 7.636 -19.510 1.00 91.06 609 SER A C 1
ATOM 4891 O O . SER A 1 609 ? 14.558 8.286 -19.314 1.00 91.06 609 SER A O 1
ATOM 4893 N N . ASN A 1 610 ? 12.824 7.139 -18.492 1.00 90.12 610 ASN A N 1
ATOM 4894 C CA . ASN A 1 610 ? 13.205 7.377 -17.103 1.00 90.12 610 ASN A CA 1
ATOM 4895 C C . ASN A 1 610 ? 14.541 6.714 -16.724 1.00 90.12 610 ASN A C 1
ATOM 4897 O O . ASN A 1 610 ? 15.256 7.257 -15.879 1.00 90.12 610 ASN A O 1
ATOM 4901 N N . MET A 1 611 ? 14.916 5.600 -17.368 1.00 93.44 611 MET A N 1
ATOM 4902 C CA . MET A 1 611 ? 16.180 4.887 -17.108 1.00 93.44 611 MET A CA 1
ATOM 4903 C C . MET A 1 611 ? 17.410 5.659 -17.591 1.00 93.44 611 MET A C 1
ATOM 4905 O O . MET A 1 611 ? 18.519 5.417 -17.115 1.00 93.44 611 MET A O 1
ATOM 4909 N N . TYR A 1 612 ? 17.202 6.619 -18.494 1.00 93.31 612 TYR A N 1
ATOM 4910 C CA . TYR A 1 612 ? 18.232 7.473 -19.081 1.00 93.31 612 TYR A CA 1
ATOM 4911 C C . TYR A 1 612 ? 18.375 8.810 -18.348 1.00 93.31 612 TYR A C 1
ATOM 4913 O O . TYR A 1 612 ? 18.952 9.744 -18.896 1.00 93.31 612 TYR A O 1
ATOM 4921 N N . SER A 1 613 ? 17.849 8.940 -17.126 1.00 90.00 613 SER A N 1
ATOM 4922 C CA . SER A 1 613 ? 17.893 10.194 -16.368 1.00 90.00 613 SER A CA 1
ATOM 4923 C C . SER A 1 613 ? 18.629 10.065 -15.032 1.00 90.00 613 SER A C 1
ATOM 4925 O O . SER A 1 613 ? 18.558 9.040 -14.355 1.00 90.00 613 SER A O 1
ATOM 4927 N N . LEU A 1 614 ? 19.313 11.138 -14.635 1.00 90.75 614 LEU A N 1
ATOM 4928 C CA . LEU A 1 614 ? 19.955 11.315 -13.333 1.00 90.75 614 LEU A CA 1
ATOM 4929 C C . LEU A 1 614 ? 19.690 12.739 -12.831 1.00 90.75 614 LEU A C 1
ATOM 4931 O O . LEU A 1 614 ? 19.936 13.707 -13.548 1.00 90.75 614 LEU A O 1
ATOM 4935 N N . TYR A 1 615 ? 19.158 12.870 -11.612 1.00 87.62 615 TYR A N 1
ATOM 4936 C CA . TYR A 1 615 ? 18.621 14.129 -11.064 1.00 87.62 615 TYR A CA 1
ATOM 4937 C C . TYR A 1 615 ? 17.556 14.757 -11.978 1.00 87.62 615 TYR A C 1
ATOM 4939 O O . TYR A 1 615 ? 17.461 15.973 -12.134 1.00 87.62 615 TYR A O 1
ATOM 4947 N N . GLY A 1 616 ? 16.752 13.896 -12.612 1.00 82.69 616 GLY A N 1
ATOM 4948 C CA . GLY A 1 616 ? 15.810 14.265 -13.669 1.00 82.69 616 GLY A CA 1
ATOM 4949 C C . GLY A 1 616 ? 14.536 14.965 -13.194 1.00 82.69 616 GLY A C 1
ATOM 4950 O O . GLY A 1 616 ? 13.768 15.426 -14.029 1.00 82.69 616 GLY A O 1
ATOM 4951 N N . ASN A 1 617 ? 14.295 15.094 -11.886 1.00 87.06 617 ASN A N 1
ATOM 4952 C CA . ASN A 1 617 ? 13.031 15.622 -11.354 1.00 87.06 617 ASN A CA 1
ATOM 4953 C C . ASN A 1 617 ? 12.714 17.060 -11.785 1.00 87.06 617 ASN A C 1
ATOM 4955 O O . ASN A 1 617 ? 11.542 17.406 -11.916 1.00 87.06 617 ASN A O 1
ATOM 4959 N N . GLY A 1 618 ? 13.733 17.883 -12.052 1.00 85.94 618 GLY A N 1
ATOM 4960 C CA . GLY A 1 618 ? 13.548 19.218 -12.626 1.00 85.94 618 GLY A CA 1
ATOM 4961 C C . GLY A 1 618 ? 12.905 19.200 -14.018 1.00 85.94 618 GLY A C 1
ATOM 4962 O O . GLY A 1 618 ? 12.261 20.172 -14.400 1.00 85.94 618 GLY A O 1
ATOM 4963 N N . LEU A 1 619 ? 13.044 18.090 -14.745 1.00 85.62 619 LEU A N 1
ATOM 4964 C CA . LEU A 1 619 ? 12.447 17.839 -16.052 1.00 85.62 619 LEU A CA 1
ATOM 4965 C C . LEU A 1 619 ? 11.164 17.003 -15.935 1.00 85.62 619 LEU A C 1
ATOM 4967 O O . LEU A 1 619 ? 10.120 17.377 -16.464 1.00 85.62 619 LEU A O 1
ATOM 4971 N N . THR A 1 620 ? 11.226 15.875 -15.228 1.00 88.75 620 THR A N 1
ATOM 4972 C CA . THR A 1 620 ? 10.127 14.906 -15.166 1.00 88.75 620 THR A CA 1
ATOM 4973 C C . THR A 1 620 ? 8.949 15.398 -14.329 1.00 88.75 620 THR A C 1
ATOM 4975 O O . THR A 1 620 ? 7.810 15.123 -14.692 1.00 88.75 620 THR A O 1
ATOM 4978 N N . SER A 1 621 ? 9.172 16.156 -13.246 1.00 89.44 621 SER A N 1
ATOM 4979 C CA . SER A 1 621 ? 8.072 16.626 -12.388 1.00 89.44 621 SER A CA 1
ATOM 4980 C C . SER A 1 621 ? 7.152 17.622 -13.107 1.00 89.44 621 SER A C 1
ATOM 4982 O O . SER A 1 621 ? 5.940 17.393 -13.089 1.00 89.44 621 SER A O 1
ATOM 4984 N N . PRO A 1 622 ? 7.653 18.679 -13.786 1.00 89.88 622 PRO A N 1
ATOM 4985 C CA . PRO A 1 622 ? 6.791 19.582 -14.548 1.00 89.88 622 PRO A CA 1
ATOM 4986 C C . PRO A 1 622 ? 6.025 18.889 -15.679 1.00 89.88 622 PRO A C 1
ATOM 4988 O O . PRO A 1 622 ? 4.840 19.159 -15.849 1.00 89.88 622 PRO A O 1
ATOM 4991 N N . LEU A 1 623 ? 6.681 17.992 -16.424 1.00 88.50 623 LEU A N 1
ATOM 4992 C CA . LEU A 1 623 ? 6.090 17.346 -17.599 1.00 88.50 623 LEU A CA 1
ATOM 4993 C C . LEU A 1 623 ? 5.080 16.261 -17.214 1.00 88.50 623 LEU A C 1
ATOM 4995 O O . LEU A 1 623 ? 3.935 16.294 -17.646 1.00 88.50 623 LEU A O 1
ATOM 4999 N N . ILE A 1 624 ? 5.475 15.331 -16.347 1.00 89.50 624 ILE A N 1
ATOM 5000 C CA . ILE A 1 624 ? 4.689 14.126 -16.068 1.00 89.50 624 ILE A CA 1
ATOM 5001 C C . ILE A 1 624 ? 3.691 14.367 -14.922 1.00 89.50 624 ILE A C 1
ATOM 5003 O O . ILE A 1 624 ? 2.496 14.107 -15.069 1.00 89.50 624 ILE A O 1
ATOM 5007 N N . SER A 1 625 ? 4.155 14.876 -13.773 1.00 88.38 625 SER A N 1
ATOM 5008 C CA . SER A 1 625 ? 3.304 15.035 -12.581 1.00 88.38 625 SER A CA 1
ATOM 5009 C C . SER A 1 625 ? 2.483 16.322 -12.610 1.00 88.38 625 SER A C 1
ATOM 5011 O O . SER A 1 625 ? 1.266 16.283 -12.465 1.00 88.38 625 SER A O 1
ATOM 5013 N N . GLN A 1 626 ? 3.107 17.486 -12.793 1.00 88.38 626 GLN A N 1
ATOM 5014 C CA . GLN A 1 626 ? 2.415 18.774 -12.651 1.00 88.38 626 GLN A CA 1
ATOM 5015 C C . GLN A 1 626 ? 1.587 19.121 -13.892 1.00 88.38 626 GLN A C 1
ATOM 5017 O O . GLN A 1 626 ? 0.457 19.597 -13.754 1.00 88.38 626 GLN A O 1
ATOM 5022 N N . GLY A 1 627 ? 2.108 18.831 -15.088 1.00 87.00 627 GLY A N 1
ATOM 5023 C CA . GLY A 1 627 ? 1.445 19.092 -16.366 1.00 87.00 627 GLY A CA 1
ATOM 5024 C C . GLY A 1 627 ? 0.073 18.429 -16.482 1.00 87.00 627 GLY A C 1
ATOM 5025 O O . GLY A 1 627 ? -0.846 19.015 -17.058 1.00 87.00 627 GLY A O 1
ATOM 5026 N N . ARG A 1 628 ? -0.127 17.269 -15.835 1.00 88.94 628 ARG A N 1
ATOM 5027 C CA . ARG A 1 628 ? -1.405 16.540 -15.884 1.00 88.94 628 ARG A CA 1
ATOM 5028 C C . ARG A 1 628 ? -2.596 17.332 -15.337 1.00 88.94 628 ARG A C 1
ATOM 5030 O O . ARG A 1 628 ? -3.718 17.099 -15.771 1.00 88.94 628 ARG A O 1
ATOM 5037 N N . ARG A 1 629 ? -2.364 18.334 -14.475 1.00 90.00 629 ARG A N 1
ATOM 5038 C CA . ARG A 1 629 ? -3.416 19.224 -13.938 1.00 90.00 629 ARG A CA 1
ATOM 5039 C C . ARG A 1 629 ? -4.168 20.004 -15.020 1.00 90.00 629 ARG A C 1
ATOM 5041 O O . ARG A 1 629 ? -5.295 20.436 -14.776 1.00 90.00 629 ARG A O 1
ATOM 5048 N N . ALA A 1 630 ? -3.563 20.201 -16.191 1.00 90.06 630 ALA A N 1
ATOM 5049 C CA . ALA A 1 630 ? -4.189 20.924 -17.292 1.00 90.06 630 ALA A CA 1
ATOM 5050 C C . ALA A 1 630 ? -5.316 20.120 -17.965 1.00 90.06 630 ALA A C 1
ATOM 5052 O O . ALA A 1 630 ? -6.316 20.705 -18.375 1.00 90.06 630 ALA A O 1
ATOM 5053 N N . TYR A 1 631 ? -5.201 18.790 -18.038 1.00 91.19 631 TYR A N 1
ATOM 5054 C CA . TYR A 1 631 ? -6.160 17.943 -18.753 1.00 91.19 631 TYR A CA 1
ATOM 5055 C C . TYR A 1 631 ? -7.607 18.042 -18.256 1.00 91.19 631 TYR A C 1
ATOM 5057 O O . TYR A 1 631 ? -8.472 18.377 -19.064 1.00 91.19 631 TYR A O 1
ATOM 5065 N N . PRO A 1 632 ? -7.915 17.849 -16.959 1.00 91.12 632 PRO A N 1
ATOM 5066 C CA . PRO A 1 632 ? -9.288 17.960 -16.460 1.00 91.12 632 PRO A CA 1
ATOM 5067 C C . PRO A 1 632 ? -9.871 19.376 -16.596 1.00 91.12 632 PRO A C 1
ATOM 5069 O O . PRO A 1 632 ? -11.084 19.546 -16.554 1.00 91.12 632 PRO A O 1
ATOM 5072 N N . ARG A 1 633 ? -9.020 20.395 -16.775 1.00 92.12 633 ARG A N 1
ATOM 5073 C CA . ARG A 1 633 ? -9.407 21.809 -16.924 1.00 92.12 633 ARG A CA 1
ATOM 5074 C C . ARG A 1 633 ? -9.533 22.249 -18.384 1.00 92.12 633 ARG A C 1
ATOM 5076 O O . ARG A 1 633 ? -9.895 23.390 -18.642 1.00 92.12 633 ARG A O 1
ATOM 5083 N N . SER A 1 634 ? -9.246 21.360 -19.332 1.00 91.50 634 SER A N 1
ATOM 5084 C CA . SER A 1 634 ? -9.293 21.656 -20.768 1.00 91.50 634 SER A CA 1
ATOM 5085 C C . SER A 1 634 ? -10.711 21.699 -21.351 1.00 91.50 634 SER A C 1
ATOM 5087 O O . SER A 1 634 ? -10.893 22.164 -22.471 1.00 91.50 634 SER A O 1
ATOM 5089 N N . GLY A 1 635 ? -11.711 21.195 -20.619 1.00 89.62 635 GLY A N 1
ATOM 5090 C CA . GLY A 1 635 ? -13.082 21.048 -21.117 1.00 89.62 635 GLY A CA 1
ATOM 5091 C C . GLY A 1 635 ? -13.291 19.850 -22.055 1.00 89.62 635 GLY A C 1
ATOM 5092 O O . GLY A 1 635 ? -14.403 19.659 -22.537 1.00 89.62 635 GLY A O 1
ATOM 5093 N N . THR A 1 636 ? -12.262 19.026 -22.293 1.00 91.44 636 THR A N 1
ATOM 5094 C CA . THR A 1 636 ? -12.349 17.782 -23.076 1.00 91.44 636 THR A CA 1
ATOM 5095 C C . THR A 1 636 ? -11.938 16.552 -22.251 1.00 91.44 636 THR A C 1
ATOM 5097 O O . THR A 1 636 ? -11.376 16.655 -21.158 1.00 91.44 636 THR A O 1
ATOM 5100 N N . THR A 1 637 ? -12.268 15.363 -22.757 1.00 92.88 637 THR A N 1
ATOM 5101 C CA . THR A 1 637 ? -11.906 14.079 -22.147 1.00 92.88 637 THR A CA 1
ATOM 5102 C C . THR A 1 637 ? -10.460 13.706 -22.463 1.00 92.88 637 THR A C 1
ATOM 5104 O O . THR A 1 637 ? -9.922 14.044 -23.518 1.00 92.88 637 THR A O 1
ATOM 5107 N N . PHE A 1 638 ? -9.821 12.971 -21.557 1.00 94.19 638 PHE A N 1
ATOM 5108 C CA . PHE A 1 638 ? -8.430 12.561 -21.710 1.00 94.19 638 PHE A CA 1
ATOM 5109 C C . PHE A 1 638 ? -8.190 11.180 -21.105 1.00 94.19 638 PHE A C 1
ATOM 5111 O O . PHE A 1 638 ? -8.799 10.847 -20.088 1.00 94.19 638 PHE A O 1
ATOM 5118 N N . GLY A 1 639 ? -7.267 10.424 -21.698 1.00 94.44 639 GLY A N 1
ATOM 5119 C CA . GLY A 1 639 ? -6.718 9.187 -21.141 1.00 94.44 639 GLY A CA 1
ATOM 5120 C C . GLY A 1 639 ? -5.197 9.254 -20.998 1.00 94.44 639 GLY A C 1
ATOM 5121 O O . GLY A 1 639 ? -4.529 10.049 -21.670 1.00 94.44 639 GLY A O 1
ATOM 5122 N N . GLN A 1 640 ? -4.650 8.432 -20.108 1.00 94.69 640 GLN A N 1
ATOM 5123 C CA . GLN A 1 640 ? -3.228 8.348 -19.800 1.00 94.69 640 GLN A CA 1
ATOM 5124 C C . GLN A 1 640 ? -2.711 6.958 -20.171 1.00 94.69 640 GLN A C 1
ATOM 5126 O O . GLN A 1 640 ? -3.137 5.950 -19.614 1.00 94.69 640 GLN A O 1
ATOM 5131 N N . TYR A 1 641 ? -1.763 6.906 -21.102 1.00 96.12 641 TYR A N 1
ATOM 5132 C CA . TYR A 1 641 ? -1.289 5.659 -21.691 1.00 96.12 641 TYR A CA 1
ATOM 5133 C C . TYR A 1 641 ? 0.230 5.560 -21.631 1.00 96.12 641 TYR A C 1
ATOM 5135 O O . TYR A 1 641 ? 0.940 6.568 -21.652 1.00 96.12 641 TYR A O 1
ATOM 5143 N N . TYR A 1 642 ? 0.728 4.333 -21.602 1.00 95.69 642 TYR A N 1
ATOM 5144 C CA . TYR A 1 642 ? 2.125 4.053 -21.874 1.00 95.69 642 TYR A CA 1
ATOM 5145 C C . TYR A 1 642 ? 2.422 4.193 -23.364 1.00 95.69 642 TYR A C 1
ATOM 5147 O O . TYR A 1 642 ? 1.590 3.884 -24.224 1.00 95.69 642 TYR A O 1
ATOM 5155 N N . LEU A 1 643 ? 3.639 4.640 -23.673 1.00 91.75 643 LEU A N 1
ATOM 5156 C CA . LEU A 1 643 ? 4.109 4.776 -25.047 1.00 91.75 643 LEU A CA 1
ATOM 5157 C C . LEU A 1 643 ? 4.010 3.454 -25.828 1.00 91.75 643 LEU A C 1
ATOM 5159 O O . LEU A 1 643 ? 3.637 3.468 -27.000 1.00 91.75 643 LEU A O 1
ATOM 5163 N N . ASP A 1 644 ? 4.273 2.320 -25.179 1.00 91.06 644 ASP A N 1
ATOM 5164 C CA . ASP A 1 644 ? 4.218 0.993 -25.801 1.00 91.06 644 ASP A CA 1
ATOM 5165 C C . ASP A 1 644 ? 2.838 0.664 -26.388 1.00 91.06 644 ASP A C 1
ATOM 5167 O O . ASP A 1 644 ? 2.748 0.062 -27.458 1.00 91.06 644 ASP A O 1
ATOM 5171 N N . ASP A 1 645 ? 1.748 1.095 -25.744 1.00 93.12 645 ASP A N 1
ATOM 5172 C CA . ASP A 1 645 ? 0.395 0.866 -26.264 1.00 93.12 645 ASP A CA 1
ATOM 5173 C C . ASP A 1 645 ? 0.104 1.744 -27.484 1.00 93.12 645 ASP A C 1
ATOM 5175 O O . ASP A 1 645 ? -0.602 1.321 -28.404 1.00 93.12 645 ASP A O 1
ATOM 5179 N N . PHE A 1 646 ? 0.667 2.956 -27.526 1.00 90.44 646 PHE A N 1
ATOM 5180 C CA . PHE A 1 646 ? 0.585 3.819 -28.704 1.00 90.44 646 PHE A CA 1
ATOM 5181 C C . PHE A 1 646 ? 1.347 3.194 -29.875 1.00 90.44 646 PHE A C 1
ATOM 5183 O O . PHE A 1 646 ? 0.820 3.131 -30.986 1.00 90.44 646 PHE A O 1
ATOM 5190 N N . VAL A 1 647 ? 2.540 2.654 -29.610 1.00 86.81 647 VAL A N 1
ATOM 5191 C CA . VAL A 1 647 ? 3.348 1.917 -30.593 1.00 86.81 647 VAL A CA 1
ATOM 5192 C C . VAL A 1 647 ? 2.635 0.626 -31.053 1.00 86.81 647 VAL A C 1
ATOM 5194 O O . VAL A 1 647 ? 2.696 0.200 -32.207 1.00 86.81 647 VAL A O 1
ATOM 5197 N N . ALA A 1 648 ? 1.859 -0.002 -30.176 1.00 88.62 648 ALA A N 1
ATOM 5198 C CA . ALA A 1 648 ? 1.024 -1.142 -30.542 1.00 88.62 648 ALA A CA 1
ATOM 5199 C C . ALA A 1 648 ? -0.258 -0.755 -31.313 1.00 88.62 648 ALA A C 1
ATOM 5201 O O . ALA A 1 648 ? -1.036 -1.640 -31.668 1.00 88.62 648 ALA A O 1
ATOM 5202 N N . GLY A 1 649 ? -0.512 0.537 -31.560 1.00 88.88 649 GLY A N 1
ATOM 5203 C CA . GLY A 1 649 ? -1.716 1.020 -32.243 1.00 88.88 649 GLY A CA 1
ATOM 5204 C C . GLY A 1 649 ? -3.001 0.898 -31.415 1.00 88.88 649 GLY A C 1
ATOM 5205 O O . GLY A 1 649 ? -4.091 0.909 -31.982 1.00 88.88 649 GLY A O 1
ATOM 5206 N N . LYS A 1 650 ? -2.890 0.765 -30.087 1.00 90.00 650 LYS A N 1
ATOM 5207 C CA . LYS A 1 650 ? -4.024 0.544 -29.172 1.00 90.00 650 LYS A CA 1
ATOM 5208 C C . LYS A 1 650 ? -4.591 1.829 -28.569 1.00 90.00 650 LYS A C 1
ATOM 5210 O O . LYS A 1 650 ? -5.660 1.795 -27.968 1.00 90.00 650 LYS A O 1
ATOM 5215 N N . VAL A 1 651 ? -3.873 2.946 -28.682 1.00 90.19 651 VAL A N 1
ATOM 5216 C CA . VAL A 1 651 ? -4.240 4.199 -28.009 1.00 90.19 651 VAL A CA 1
ATOM 5217 C C . VAL A 1 651 ? -5.233 5.010 -28.847 1.00 90.19 651 VAL A C 1
ATOM 5219 O O . VAL A 1 651 ? -4.883 5.434 -29.952 1.00 90.19 651 VAL A O 1
ATOM 5222 N N . PRO A 1 652 ? -6.444 5.288 -28.330 1.00 84.44 652 PRO A N 1
ATOM 5223 C CA . PRO A 1 652 ? -7.372 6.218 -28.957 1.00 84.44 652 PRO A CA 1
ATOM 5224 C C . PRO A 1 652 ? -6.984 7.672 -28.644 1.00 84.44 652 PRO A C 1
ATOM 5226 O O . PRO A 1 652 ? -6.470 7.967 -27.567 1.00 84.44 652 PRO A O 1
ATOM 5229 N N . GLY A 1 653 ? -7.262 8.599 -29.562 1.00 85.19 653 GLY A N 1
ATOM 5230 C CA . GLY A 1 653 ? -7.096 10.033 -29.311 1.00 85.19 653 GLY A CA 1
ATOM 5231 C C . GLY A 1 653 ? -6.993 10.868 -30.586 1.00 85.19 653 GLY A C 1
ATOM 5232 O O . GLY A 1 653 ? -6.367 10.470 -31.568 1.00 85.19 653 GLY A O 1
ATOM 5233 N N . LYS A 1 654 ? -7.600 12.057 -30.564 1.00 87.31 654 LYS A N 1
ATOM 5234 C CA . LYS A 1 654 ? -7.481 13.069 -31.627 1.00 87.31 654 LYS A CA 1
ATOM 5235 C C . LYS A 1 654 ? -6.230 13.923 -31.434 1.00 87.31 654 LYS A C 1
ATOM 5237 O O . LYS A 1 654 ? -5.599 14.324 -32.411 1.00 87.31 654 LYS A O 1
ATOM 5242 N N . VAL A 1 655 ? -5.869 14.180 -30.175 1.00 88.75 655 VAL A N 1
ATOM 5243 C CA . VAL A 1 655 ? -4.642 14.880 -29.785 1.00 88.75 655 VAL A CA 1
ATOM 5244 C C . VAL A 1 655 ? -3.766 13.933 -28.982 1.00 88.75 655 VAL A C 1
ATOM 5246 O O . VAL A 1 655 ? -4.225 13.357 -28.002 1.00 88.75 655 VAL A O 1
ATOM 5249 N N . VAL A 1 656 ? -2.501 13.795 -29.369 1.00 89.50 656 VAL A N 1
ATOM 5250 C CA . VAL A 1 656 ? -1.525 12.960 -28.656 1.00 89.50 656 VAL A CA 1
ATOM 5251 C C . VAL A 1 656 ? -0.436 13.850 -28.070 1.00 89.50 656 VAL A C 1
ATOM 5253 O O . VAL A 1 656 ? 0.220 14.584 -28.811 1.00 89.50 656 VAL A O 1
ATOM 5256 N N . VAL A 1 657 ? -0.250 13.785 -26.752 1.00 91.12 657 VAL A N 1
ATOM 5257 C CA . VAL A 1 657 ? 0.748 14.554 -26.000 1.00 91.12 657 VAL A CA 1
ATOM 5258 C C . VAL A 1 657 ? 1.816 13.609 -25.469 1.00 91.12 657 VAL A C 1
ATOM 5260 O O . VAL A 1 657 ? 1.540 12.754 -24.633 1.00 91.12 657 VAL A O 1
ATOM 5263 N N . PHE A 1 658 ? 3.046 13.783 -25.939 1.00 89.88 658 PHE A N 1
ATOM 5264 C CA . PHE A 1 658 ? 4.197 12.996 -25.502 1.00 89.88 658 PHE A CA 1
ATOM 5265 C C . PHE A 1 658 ? 4.886 13.695 -24.328 1.00 89.88 658 PHE A C 1
ATOM 5267 O O . PHE A 1 658 ? 5.412 14.794 -24.507 1.00 89.88 658 PHE A O 1
ATOM 5274 N N . GLN A 1 659 ? 4.875 13.076 -23.141 1.00 90.06 659 GLN A N 1
ATOM 5275 C CA . GLN A 1 659 ? 5.374 13.715 -21.918 1.00 90.06 659 GLN A CA 1
ATOM 5276 C C . GLN A 1 659 ? 6.893 13.664 -21.791 1.00 90.06 659 GLN A C 1
ATOM 5278 O O . GLN A 1 659 ? 7.523 14.665 -21.465 1.00 90.06 659 GLN A O 1
ATOM 5283 N N . ASN A 1 660 ? 7.484 12.485 -21.992 1.00 90.06 660 ASN A N 1
ATOM 5284 C CA . ASN A 1 660 ? 8.872 12.228 -21.614 1.00 90.06 660 ASN A CA 1
ATOM 5285 C C . ASN A 1 660 ? 9.617 11.301 -22.584 1.00 90.06 660 ASN A C 1
ATOM 5287 O O . ASN A 1 660 ? 10.466 10.534 -22.163 1.00 90.06 660 ASN A O 1
ATOM 5291 N N . THR A 1 661 ? 9.312 11.349 -23.880 1.00 86.88 661 THR A N 1
ATOM 5292 C CA . THR A 1 661 ? 9.805 10.378 -24.873 1.00 86.88 661 THR A CA 1
ATOM 5293 C C . THR A 1 661 ? 11.165 10.761 -25.477 1.00 86.88 661 THR A C 1
ATOM 5295 O O . THR A 1 661 ? 11.257 11.049 -26.671 1.00 86.88 661 THR A O 1
ATOM 5298 N N . TRP A 1 662 ? 12.220 10.817 -24.660 1.00 84.62 662 TRP A N 1
ATOM 5299 C CA . TRP A 1 662 ? 13.576 11.201 -25.100 1.00 84.62 662 TRP A CA 1
ATOM 5300 C C . TRP A 1 662 ? 14.516 10.023 -25.387 1.00 84.62 662 TRP A C 1
ATOM 5302 O O . TRP A 1 662 ? 15.560 10.232 -26.001 1.00 84.62 662 TRP A O 1
ATOM 5312 N N . ALA A 1 663 ? 14.171 8.796 -24.986 1.00 84.62 663 ALA A N 1
ATOM 5313 C CA . ALA A 1 663 ? 14.972 7.593 -25.233 1.00 84.62 663 ALA A CA 1
ATOM 5314 C C . ALA A 1 663 ? 14.256 6.607 -26.171 1.00 84.62 663 ALA A C 1
ATOM 5316 O O . ALA A 1 663 ? 13.857 5.513 -25.771 1.00 84.62 663 ALA A O 1
ATOM 5317 N N . LEU A 1 664 ? 14.100 7.006 -27.432 1.00 78.81 664 LEU A N 1
ATOM 5318 C CA . LEU A 1 664 ? 13.437 6.197 -28.456 1.00 78.81 664 LEU A CA 1
ATOM 5319 C C . LEU A 1 664 ? 14.370 5.149 -29.067 1.00 78.81 664 LEU A C 1
ATOM 5321 O O . LEU A 1 664 ? 15.564 5.383 -29.236 1.00 78.81 664 LEU A O 1
ATOM 5325 N N . ASP A 1 665 ? 13.807 4.003 -29.441 1.00 68.88 665 ASP A N 1
ATOM 5326 C CA . ASP A 1 665 ? 14.484 2.964 -30.217 1.00 68.88 665 ASP A CA 1
ATOM 5327 C C . ASP A 1 665 ? 14.088 3.003 -31.711 1.00 68.88 665 ASP A C 1
ATOM 5329 O O . ASP A 1 665 ? 13.197 3.741 -32.146 1.00 68.88 665 ASP A O 1
ATOM 5333 N N . ASN A 1 666 ? 14.740 2.184 -32.539 1.00 62.88 666 ASN A N 1
ATOM 5334 C CA . ASN A 1 666 ? 14.464 2.140 -33.981 1.00 62.88 666 ASN A CA 1
ATOM 5335 C C . ASN A 1 666 ? 13.022 1.689 -34.311 1.00 62.88 666 ASN A C 1
ATOM 5337 O O . ASN A 1 666 ? 12.452 2.095 -35.326 1.00 62.88 666 ASN A O 1
ATOM 5341 N N . LYS A 1 667 ? 12.396 0.868 -33.455 1.00 59.62 667 LYS A N 1
ATOM 5342 C CA . LYS A 1 667 ? 11.016 0.395 -33.659 1.00 59.62 667 LYS A CA 1
ATOM 5343 C C . LYS A 1 667 ? 10.002 1.505 -33.400 1.00 59.62 667 LYS A C 1
ATOM 5345 O O . LYS A 1 667 ? 9.137 1.752 -34.238 1.00 59.62 667 LYS A O 1
ATOM 5350 N N . SER A 1 668 ? 10.153 2.207 -32.284 1.00 59.75 668 SER A N 1
ATOM 5351 C CA . SER A 1 668 ? 9.319 3.340 -31.899 1.00 59.75 668 SER A CA 1
ATOM 5352 C C . SER A 1 668 ? 9.472 4.484 -32.909 1.00 59.75 668 SER A C 1
ATOM 5354 O O . SER A 1 668 ? 8.470 4.873 -33.506 1.00 59.75 668 SER A O 1
ATOM 5356 N N . THR A 1 669 ? 10.702 4.928 -33.232 1.00 59.47 669 THR A N 1
ATOM 5357 C CA . THR A 1 669 ? 11.010 5.985 -34.240 1.00 59.47 669 THR A CA 1
ATOM 5358 C C . THR A 1 669 ? 10.316 5.781 -35.594 1.00 59.47 669 THR A C 1
ATOM 5360 O O . THR A 1 669 ? 9.822 6.743 -36.188 1.00 59.47 669 THR A O 1
ATOM 5363 N N . THR A 1 670 ? 10.204 4.539 -36.072 1.00 55.28 670 THR A N 1
ATOM 5364 C CA . THR A 1 670 ? 9.572 4.228 -37.366 1.00 55.28 670 THR A CA 1
ATOM 5365 C C . THR A 1 670 ? 8.056 4.476 -37.362 1.00 55.28 670 THR A C 1
ATOM 5367 O O . THR A 1 670 ? 7.493 4.872 -38.384 1.00 55.28 670 THR A O 1
ATOM 5370 N N . GLN A 1 671 ? 7.392 4.322 -36.215 1.00 55.25 671 GLN A N 1
ATOM 5371 C CA . GLN A 1 671 ? 5.950 4.541 -36.061 1.00 55.25 671 GLN A CA 1
ATOM 5372 C C . GLN A 1 671 ? 5.562 5.979 -35.671 1.00 55.25 671 GLN A C 1
ATOM 5374 O O . GLN A 1 671 ? 4.404 6.380 -35.827 1.00 55.25 671 GLN A O 1
ATOM 5379 N N . TYR A 1 672 ? 6.526 6.808 -35.254 1.00 59.66 672 TYR A N 1
ATOM 5380 C CA . TYR A 1 672 ? 6.311 8.257 -35.139 1.00 59.66 672 TYR A CA 1
ATOM 5381 C C . TYR A 1 672 ? 6.078 8.931 -36.492 1.00 59.66 672 TYR A C 1
ATOM 5383 O O . TYR A 1 672 ? 5.571 10.057 -36.519 1.00 59.66 672 TYR A O 1
ATOM 5391 N N . ARG A 1 673 ? 6.399 8.259 -37.610 1.00 55.50 673 ARG A N 1
ATOM 5392 C CA . ARG A 1 673 ? 6.125 8.782 -38.951 1.00 55.50 673 ARG A CA 1
ATOM 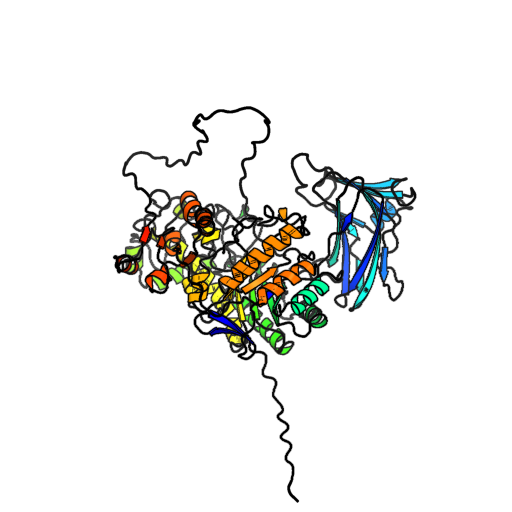5393 C C . ARG A 1 673 ? 4.619 9.069 -39.105 1.00 55.50 673 ARG A C 1
ATOM 5395 O O . ARG A 1 673 ? 3.791 8.246 -38.710 1.00 55.50 673 ARG A O 1
ATOM 5402 N N . PRO A 1 674 ? 4.241 10.240 -39.638 1.00 47.94 674 PRO A N 1
ATOM 5403 C CA . PRO A 1 674 ? 2.847 10.673 -39.685 1.00 47.94 674 PRO A CA 1
ATOM 5404 C C . PRO A 1 674 ? 1.988 9.749 -40.564 1.00 47.94 674 PRO A C 1
ATOM 5406 O O . PRO A 1 674 ? 2.317 9.544 -41.729 1.00 47.94 674 PRO A O 1
ATOM 5409 N N . LYS A 1 675 ? 0.874 9.237 -40.017 1.00 49.81 675 LYS A N 1
ATOM 5410 C CA . LYS A 1 675 ? -0.317 8.696 -40.719 1.00 49.81 675 LYS A CA 1
ATOM 5411 C C . LYS A 1 675 ? -1.526 8.737 -39.757 1.00 49.81 675 LYS A C 1
ATOM 5413 O O . LYS A 1 675 ? -1.284 8.479 -38.575 1.00 49.81 675 LYS A O 1
ATOM 5418 N N . PRO A 1 676 ? -2.799 8.929 -40.182 1.00 47.84 676 PRO A N 1
ATOM 5419 C CA . PRO A 1 676 ? -3.398 9.595 -41.356 1.00 47.84 676 PRO A CA 1
ATOM 5420 C C . PRO A 1 676 ? -3.897 11.037 -41.022 1.00 47.84 676 PRO A C 1
ATOM 5422 O O . PRO A 1 676 ? -3.635 11.547 -39.935 1.00 47.84 676 PRO A O 1
ATOM 5425 N N . GLN A 1 677 ? -4.595 11.710 -41.954 1.00 48.00 677 GLN A N 1
ATOM 5426 C CA . GLN A 1 677 ? -5.273 13.011 -41.749 1.00 48.00 677 GLN A CA 1
ATOM 5427 C C . GLN A 1 677 ? -6.209 12.983 -40.519 1.00 48.00 677 GLN A C 1
ATOM 5429 O O . GLN A 1 677 ? -7.070 12.113 -40.431 1.00 48.00 677 GLN A O 1
ATOM 5434 N N . GLY A 1 678 ? -6.070 13.951 -39.601 1.00 55.41 678 GLY A N 1
ATOM 5435 C CA . GLY A 1 678 ? -7.021 14.192 -38.500 1.00 55.41 678 GLY A CA 1
ATOM 5436 C C . GLY A 1 678 ? -6.477 14.068 -37.068 1.00 55.41 678 GLY A C 1
ATOM 5437 O O . GLY A 1 678 ? -7.146 14.524 -36.144 1.00 55.41 678 GLY A O 1
ATOM 5438 N N . THR A 1 679 ? -5.274 13.517 -36.859 1.00 59.88 679 THR A N 1
ATOM 5439 C CA . THR A 1 679 ? -4.635 13.440 -35.526 1.00 59.88 679 THR A CA 1
ATOM 5440 C C . THR A 1 679 ? -3.569 14.525 -35.359 1.00 59.88 679 THR A C 1
ATOM 5442 O O . THR A 1 679 ? -2.608 14.578 -36.128 1.00 59.88 679 THR A O 1
ATOM 5445 N N . ILE A 1 680 ? -3.693 15.358 -34.323 1.00 65.38 680 ILE A N 1
ATOM 5446 C CA . ILE A 1 680 ? -2.685 16.363 -33.955 1.00 65.38 680 ILE A CA 1
ATOM 5447 C C . ILE A 1 680 ? -1.712 15.734 -32.955 1.00 65.38 680 ILE A C 1
ATOM 5449 O O . ILE A 1 680 ? -2.107 15.274 -31.885 1.00 65.38 680 ILE A O 1
ATOM 5453 N N . ARG A 1 681 ? -0.419 15.716 -33.286 1.00 67.31 681 ARG A N 1
ATOM 5454 C CA . ARG A 1 681 ? 0.638 15.212 -32.398 1.00 67.31 681 ARG A CA 1
ATOM 5455 C C . ARG A 1 681 ? 1.406 16.396 -31.816 1.00 67.31 681 ARG A C 1
ATOM 5457 O O . ARG A 1 681 ? 2.063 17.117 -32.560 1.00 67.31 681 ARG A O 1
ATOM 5464 N N . HIS A 1 682 ? 1.324 16.588 -30.501 1.00 60.94 682 HIS A N 1
ATOM 5465 C CA . HIS A 1 682 ? 2.103 17.588 -29.777 1.00 60.94 682 HIS A CA 1
ATOM 5466 C C . HIS A 1 682 ? 3.270 16.898 -29.068 1.00 60.94 682 HIS A C 1
ATOM 5468 O O . HIS A 1 682 ? 3.120 16.291 -28.004 1.00 60.94 682 HIS A O 1
ATOM 5474 N N . LEU A 1 683 ? 4.447 16.977 -29.683 1.00 62.91 683 LEU A N 1
ATOM 5475 C CA . LEU A 1 683 ? 5.685 16.495 -29.089 1.00 62.91 683 LEU A CA 1
ATOM 5476 C C . LEU A 1 683 ? 6.268 17.605 -28.215 1.00 62.91 683 LEU A C 1
ATOM 5478 O O . LEU A 1 683 ? 6.611 18.672 -28.723 1.00 62.91 683 LEU A O 1
ATOM 5482 N N . VAL A 1 684 ? 6.395 17.363 -26.909 1.00 57.56 684 VAL A N 1
ATOM 5483 C CA . VAL A 1 684 ? 7.170 18.261 -26.048 1.00 57.56 684 VAL A CA 1
ATOM 5484 C C . VAL A 1 684 ? 8.651 17.967 -26.289 1.00 57.56 684 VAL A C 1
ATOM 5486 O O . VAL A 1 684 ? 9.260 17.135 -25.623 1.00 57.56 684 VAL A O 1
ATOM 5489 N N . LEU A 1 685 ? 9.221 18.612 -27.308 1.00 48.47 685 LEU A N 1
ATOM 5490 C CA . LEU A 1 685 ? 10.662 18.612 -27.545 1.00 48.47 685 LEU A CA 1
ATOM 5491 C C . LEU A 1 685 ? 11.324 19.558 -26.547 1.00 48.47 685 LEU A C 1
ATOM 5493 O O . LEU A 1 685 ? 10.920 20.713 -26.412 1.00 48.47 685 LEU A O 1
ATOM 5497 N N . LEU A 1 686 ? 12.365 19.081 -25.867 1.00 47.38 686 LEU A N 1
ATOM 5498 C CA . LEU A 1 686 ? 13.205 19.956 -25.062 1.00 47.38 686 LEU A CA 1
ATOM 5499 C C . LEU A 1 686 ? 13.944 20.926 -25.991 1.00 47.38 686 LEU A C 1
ATOM 5501 O O . LEU A 1 686 ? 14.657 20.460 -26.882 1.00 47.38 686 LEU A O 1
ATOM 5505 N N . PRO A 1 687 ? 13.812 22.253 -25.812 1.00 33.72 687 PRO A N 1
ATOM 5506 C CA . PRO A 1 687 ? 14.624 23.193 -26.562 1.00 33.72 687 PRO A CA 1
ATOM 5507 C C . PRO A 1 687 ? 16.090 23.026 -26.141 1.00 33.72 687 PRO A C 1
ATOM 5509 O O . PRO A 1 687 ? 16.497 23.404 -25.042 1.00 33.72 687 PRO A O 1
ATOM 5512 N N . TRP A 1 688 ? 16.871 22.423 -27.034 1.00 34.75 688 TRP A N 1
ATOM 5513 C CA . TRP A 1 688 ? 18.327 22.388 -26.991 1.00 34.75 688 TRP A CA 1
ATOM 5514 C C . TRP A 1 688 ? 18.865 23.786 -27.293 1.00 34.75 688 TRP A C 1
ATOM 5516 O O . TRP A 1 688 ? 18.473 24.395 -28.287 1.00 34.75 688 TRP A O 1
ATOM 5526 N N . ASN A 1 689 ? 19.765 24.301 -26.455 1.00 28.52 689 ASN A N 1
ATOM 5527 C CA . ASN A 1 689 ? 20.521 25.507 -26.776 1.00 28.52 689 ASN A CA 1
ATOM 5528 C C . ASN A 1 689 ? 21.993 25.110 -26.881 1.00 28.52 689 ASN A C 1
ATOM 5530 O O . ASN A 1 689 ? 22.677 24.927 -25.873 1.00 28.52 689 ASN A O 1
ATOM 5534 N N . ASP A 1 690 ? 22.439 24.928 -28.119 1.00 28.70 690 ASP A N 1
ATOM 5535 C CA . ASP A 1 690 ? 23.788 24.515 -28.481 1.00 28.70 690 ASP A CA 1
ATOM 5536 C C . ASP A 1 690 ? 24.758 25.678 -28.228 1.00 28.70 690 ASP A C 1
ATOM 5538 O O . ASP A 1 690 ? 24.981 26.535 -29.082 1.00 28.70 690 ASP A O 1
ATOM 5542 N N . ARG A 1 691 ? 25.281 25.790 -27.003 1.00 26.73 691 ARG A N 1
ATOM 5543 C CA . ARG A 1 691 ? 26.447 26.640 -26.726 1.00 26.73 691 ARG A CA 1
ATOM 5544 C C . ARG A 1 691 ? 27.440 25.885 -25.846 1.00 26.73 691 ARG A C 1
ATOM 5546 O O . ARG A 1 691 ? 27.200 25.765 -24.641 1.00 26.73 691 ARG A O 1
ATOM 5553 N N . PRO A 1 692 ? 28.564 25.407 -26.406 1.00 30.03 692 PRO A N 1
ATOM 5554 C CA . PRO A 1 692 ? 29.633 24.833 -25.607 1.00 30.03 692 PRO A CA 1
ATOM 5555 C C . PRO A 1 692 ? 30.256 25.950 -24.756 1.00 30.03 692 PRO A C 1
ATOM 5557 O O . PRO A 1 692 ? 30.545 27.033 -25.261 1.00 30.03 692 PRO A O 1
ATOM 5560 N N . GLY A 1 693 ? 30.431 25.711 -23.452 1.00 29.42 693 GLY A N 1
ATOM 5561 C CA . GLY A 1 693 ? 31.267 26.576 -22.605 1.00 29.42 693 GLY A CA 1
ATOM 5562 C C . GLY A 1 693 ? 30.614 27.288 -21.414 1.00 29.42 693 GLY A C 1
ATOM 5563 O O . GLY A 1 693 ? 31.180 28.263 -20.927 1.00 29.42 693 GLY A O 1
ATOM 5564 N N . ARG A 1 694 ? 29.471 26.837 -20.878 1.00 28.16 694 ARG A N 1
ATOM 5565 C CA . ARG A 1 694 ? 29.071 27.225 -19.508 1.00 28.16 694 ARG A CA 1
ATOM 5566 C C . ARG A 1 694 ? 28.800 26.008 -18.637 1.00 28.16 694 ARG A C 1
ATOM 5568 O O . ARG A 1 694 ? 27.671 25.543 -18.513 1.00 28.16 694 ARG A O 1
ATOM 5575 N N . GLU A 1 695 ? 29.852 25.554 -17.968 1.00 34.81 695 GLU A N 1
ATOM 5576 C CA . GLU A 1 695 ? 29.745 24.822 -16.712 1.00 34.81 695 GLU A CA 1
ATOM 5577 C C . GLU A 1 695 ? 28.942 25.676 -15.724 1.00 34.81 695 GLU A C 1
ATOM 5579 O O . GLU A 1 695 ? 29.431 26.684 -15.220 1.00 34.81 695 GLU A O 1
ATOM 5584 N N . ASN A 1 696 ? 27.664 25.333 -15.559 1.00 30.05 696 ASN A N 1
ATOM 5585 C CA . ASN A 1 696 ? 26.741 25.645 -14.460 1.00 30.05 696 ASN A CA 1
ATOM 5586 C C . ASN A 1 696 ? 25.314 25.770 -15.023 1.00 30.05 696 ASN A C 1
ATOM 5588 O O . ASN A 1 696 ? 24.741 26.860 -15.067 1.00 30.05 696 ASN A O 1
ATOM 5592 N N . CYS A 1 697 ? 24.664 24.641 -15.320 1.00 27.98 697 CYS A N 1
ATOM 5593 C CA . CYS A 1 697 ? 23.215 24.563 -15.121 1.00 27.98 697 CYS A CA 1
ATOM 5594 C C . CYS A 1 697 ? 22.938 24.533 -13.610 1.00 27.98 697 CYS A C 1
ATOM 5596 O O . CYS A 1 697 ? 22.551 23.521 -13.036 1.00 27.98 697 CYS A O 1
ATOM 5598 N N . ARG A 1 698 ? 23.160 25.665 -12.933 1.00 28.75 698 ARG A N 1
ATOM 5599 C CA . ARG A 1 698 ? 22.496 25.919 -11.657 1.00 28.75 698 ARG A CA 1
ATOM 5600 C C . ARG A 1 698 ? 21.095 26.401 -12.004 1.00 28.75 698 ARG A C 1
ATOM 5602 O O . ARG A 1 698 ? 20.932 27.557 -12.391 1.00 28.75 698 ARG A O 1
ATOM 5609 N N . CYS A 1 699 ? 20.089 25.550 -11.817 1.00 27.47 699 CYS A N 1
ATOM 5610 C CA . CYS A 1 699 ? 18.708 25.994 -11.628 1.00 27.47 699 CYS A CA 1
ATOM 5611 C C . CYS A 1 699 ? 18.653 26.905 -10.388 1.00 27.47 699 CYS A C 1
ATOM 5613 O O . CYS A 1 699 ? 18.336 26.476 -9.282 1.00 27.47 699 CYS A O 1
ATOM 5615 N N . ARG A 1 700 ? 19.017 28.182 -10.541 1.00 25.05 700 ARG A N 1
ATOM 5616 C CA . ARG A 1 700 ? 18.742 29.212 -9.542 1.00 25.05 700 ARG A CA 1
ATOM 5617 C C . ARG A 1 700 ? 17.286 29.626 -9.713 1.00 25.05 700 ARG A C 1
ATOM 5619 O O . ARG A 1 700 ? 16.953 30.312 -10.674 1.00 25.05 700 ARG A O 1
ATOM 5626 N N . GLN A 1 701 ? 16.447 29.266 -8.743 1.00 30.48 701 GLN A N 1
ATOM 5627 C CA . GLN A 1 701 ? 15.198 29.977 -8.476 1.00 30.48 701 GLN A CA 1
ATOM 5628 C C . GLN A 1 701 ? 15.520 31.470 -8.297 1.00 30.48 701 GLN A C 1
ATOM 5630 O O . GLN A 1 701 ? 16.049 31.880 -7.263 1.00 30.48 701 GLN A O 1
ATOM 5635 N N . ARG A 1 702 ? 15.234 32.295 -9.308 1.00 25.69 702 ARG A N 1
ATOM 5636 C CA . ARG A 1 702 ? 15.129 33.748 -9.147 1.00 25.69 702 ARG A CA 1
ATOM 5637 C C . ARG A 1 702 ? 13.650 34.108 -9.144 1.00 25.69 702 ARG A C 1
ATOM 5639 O O . ARG A 1 702 ? 13.045 34.282 -10.191 1.00 25.69 702 ARG A O 1
ATOM 5646 N N . ASN A 1 703 ? 13.097 34.245 -7.943 1.00 31.58 703 ASN A N 1
ATOM 5647 C CA . ASN A 1 703 ? 11.863 34.988 -7.727 1.00 31.58 703 ASN A CA 1
ATOM 5648 C C . ASN A 1 703 ? 12.145 36.477 -7.971 1.00 31.58 703 ASN A C 1
ATOM 5650 O O . ASN A 1 703 ? 12.779 37.125 -7.138 1.00 31.58 703 ASN A O 1
ATOM 5654 N N . ARG A 1 704 ? 11.664 37.022 -9.088 1.00 25.91 704 ARG A N 1
ATOM 5655 C CA . ARG A 1 704 ? 11.299 38.440 -9.210 1.00 25.91 704 ARG A CA 1
ATOM 5656 C C . ARG A 1 704 ? 10.060 38.545 -10.104 1.00 25.91 704 ARG A C 1
ATOM 5658 O O . ARG A 1 704 ? 10.125 38.066 -11.230 1.00 25.91 704 ARG A O 1
ATOM 5665 N N . PRO A 1 705 ? 8.955 39.142 -9.632 1.00 31.95 705 PRO A N 1
ATOM 5666 C CA . PRO A 1 705 ? 7.852 39.518 -10.499 1.00 31.95 705 PRO A CA 1
ATOM 5667 C C . PRO A 1 705 ? 8.125 40.914 -11.073 1.00 31.95 705 PRO A C 1
ATOM 5669 O O . PRO A 1 705 ? 8.185 41.890 -10.320 1.00 31.95 705 PRO A O 1
ATOM 5672 N N . ASP A 1 706 ? 8.282 41.013 -12.392 1.00 26.97 706 ASP A N 1
ATOM 5673 C CA . ASP A 1 706 ? 8.147 42.293 -13.084 1.00 26.97 706 ASP A CA 1
ATOM 5674 C C . ASP A 1 706 ? 6.659 42.634 -13.217 1.00 26.97 706 ASP A C 1
ATOM 5676 O O . ASP A 1 706 ? 5.821 41.815 -13.597 1.00 26.97 706 ASP A O 1
ATOM 5680 N N . ARG A 1 707 ? 6.340 43.860 -12.799 1.00 27.16 707 ARG A N 1
ATOM 5681 C CA . ARG A 1 707 ? 4.996 44.425 -12.690 1.00 27.16 707 ARG A CA 1
ATOM 5682 C C . ARG A 1 707 ? 4.439 44.750 -14.076 1.00 27.16 707 ARG A C 1
ATOM 5684 O O . ARG A 1 707 ? 4.956 45.644 -14.740 1.00 27.16 707 ARG A O 1
ATOM 5691 N N . LEU A 1 708 ? 3.313 44.143 -14.441 1.00 25.44 708 LEU A N 1
ATOM 5692 C CA . LEU A 1 708 ? 2.357 44.768 -15.355 1.00 25.44 708 LEU A CA 1
ATOM 5693 C C . LEU A 1 708 ? 1.443 45.684 -14.530 1.00 25.44 708 LEU A C 1
ATOM 5695 O O . LEU A 1 708 ? 0.788 45.250 -13.584 1.00 25.44 708 LEU A O 1
ATOM 5699 N N . ARG A 1 709 ? 1.478 46.982 -14.849 1.00 26.31 709 ARG A N 1
ATOM 5700 C CA . ARG A 1 709 ? 0.608 48.021 -14.286 1.00 26.31 709 ARG A CA 1
ATOM 5701 C C . ARG A 1 709 ? -0.809 47.856 -14.837 1.00 26.31 709 ARG A C 1
ATOM 5703 O O . ARG A 1 709 ? -0.999 48.074 -16.024 1.00 26.31 709 ARG A O 1
ATOM 5710 N N . THR A 1 710 ? -1.781 47.649 -13.958 1.00 27.08 710 THR A N 1
ATOM 5711 C CA . THR A 1 710 ? -3.144 48.192 -14.087 1.00 27.08 710 THR A CA 1
ATOM 5712 C C . THR A 1 710 ? -3.640 48.498 -12.676 1.00 27.08 710 THR A C 1
ATOM 5714 O O . THR A 1 710 ? -3.559 47.640 -11.800 1.00 27.08 710 THR A O 1
ATOM 5717 N N . GLY A 1 711 ? -4.018 49.751 -12.424 1.00 23.86 711 GLY A N 1
ATOM 5718 C CA . GLY A 1 711 ? -4.335 50.255 -11.089 1.00 23.86 711 GLY A CA 1
ATOM 5719 C C . GLY A 1 711 ? -5.761 49.949 -10.638 1.00 23.86 711 GLY A C 1
ATOM 5720 O O . GLY A 1 711 ? -6.659 49.897 -11.470 1.00 23.86 711 GLY A O 1
ATOM 5721 N N . ALA A 1 712 ? -5.926 49.766 -9.326 1.00 23.70 712 ALA A N 1
ATOM 5722 C CA . ALA A 1 712 ? -6.954 50.382 -8.478 1.00 23.70 712 ALA A CA 1
ATOM 5723 C C . ALA A 1 712 ? -6.893 49.767 -7.061 1.00 23.70 712 ALA A C 1
ATOM 5725 O O . ALA A 1 712 ? -7.054 48.564 -6.893 1.00 23.70 712 ALA A O 1
ATOM 5726 N N . ASP A 1 713 ? -6.594 50.638 -6.098 1.00 24.23 713 ASP A N 1
ATOM 5727 C CA . ASP A 1 713 ? -6.923 50.684 -4.667 1.00 24.23 713 ASP A CA 1
ATOM 5728 C C . ASP A 1 713 ? -6.824 49.475 -3.708 1.00 24.23 713 ASP A C 1
ATOM 5730 O O . ASP A 1 713 ? -7.560 48.495 -3.735 1.00 24.23 713 ASP A O 1
ATOM 5734 N N . GLU A 1 714 ? -5.908 49.694 -2.760 1.00 25.06 714 GLU A N 1
ATOM 5735 C CA . GLU A 1 714 ? -5.840 49.340 -1.337 1.00 25.06 714 GLU A CA 1
ATOM 5736 C C . GLU A 1 714 ? -7.030 48.609 -0.673 1.00 25.06 714 GLU A C 1
ATOM 5738 O O . GLU A 1 714 ? -8.085 49.191 -0.411 1.00 25.06 714 GLU A O 1
ATOM 5743 N N . ARG A 1 715 ? -6.763 47.390 -0.174 1.00 23.64 715 ARG A N 1
ATOM 5744 C CA . ARG A 1 715 ? -6.688 47.080 1.273 1.00 23.64 715 ARG A CA 1
ATOM 5745 C C . ARG A 1 715 ? -6.181 45.646 1.533 1.00 23.64 715 ARG A C 1
ATOM 5747 O O . ARG A 1 715 ? -6.356 44.755 0.716 1.00 23.64 715 ARG A O 1
ATOM 5754 N N . ASP A 1 716 ? -5.543 45.491 2.693 1.00 25.02 716 ASP A N 1
ATOM 5755 C CA . ASP A 1 716 ? -4.989 44.289 3.341 1.00 25.02 716 ASP A CA 1
ATOM 5756 C C . ASP A 1 716 ? -3.628 43.712 2.900 1.00 25.02 716 ASP A C 1
ATOM 5758 O O . ASP A 1 716 ? -3.473 42.877 2.010 1.00 25.02 716 ASP A O 1
ATOM 5762 N N . ARG A 1 717 ? -2.607 44.109 3.675 1.00 22.25 717 ARG A N 1
ATOM 5763 C CA . ARG A 1 717 ? -1.327 43.418 3.841 1.00 22.25 717 ARG A CA 1
ATOM 5764 C C . ARG A 1 717 ? -1.408 42.493 5.057 1.00 22.25 717 ARG A C 1
ATOM 5766 O O . ARG A 1 717 ? -1.469 42.977 6.179 1.00 22.25 717 ARG A O 1
ATOM 5773 N N . SER A 1 718 ? -1.249 41.190 4.854 1.00 21.39 718 SER A N 1
ATOM 5774 C CA . SER A 1 718 ? -0.200 40.373 5.495 1.00 21.39 718 SER A CA 1
ATOM 5775 C C . SER A 1 718 ? -0.450 38.890 5.213 1.00 21.39 718 SER A C 1
ATOM 5777 O O . SER A 1 718 ? -1.559 38.419 5.411 1.00 21.39 718 SER A O 1
ATOM 5779 N N . LEU A 1 719 ? 0.590 38.191 4.730 1.00 22.61 719 LEU A N 1
ATOM 5780 C CA . LEU A 1 719 ? 0.845 36.732 4.749 1.00 22.61 719 LEU A CA 1
ATOM 5781 C C . LEU A 1 719 ? 1.513 36.277 3.441 1.00 22.61 719 LEU A C 1
ATOM 5783 O O . LEU A 1 719 ? 0.860 35.767 2.540 1.00 22.61 719 LEU A O 1
ATOM 5787 N N . VAL A 1 720 ? 2.843 36.385 3.353 1.00 20.55 720 VAL A N 1
ATOM 5788 C CA . VAL A 1 720 ? 3.638 35.497 2.485 1.00 20.55 720 VAL A CA 1
ATOM 5789 C C . VAL A 1 720 ? 4.949 35.175 3.18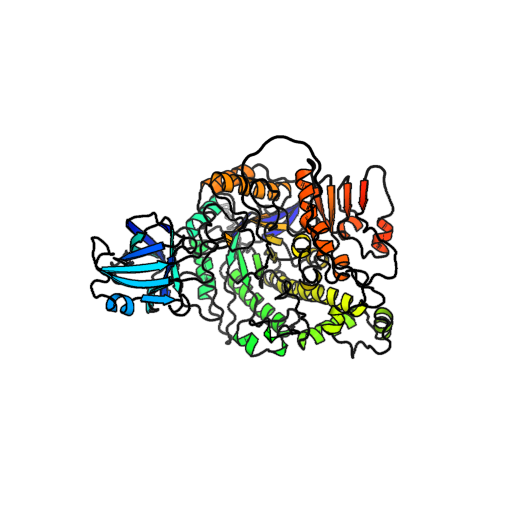9 1.00 20.55 720 VAL A C 1
ATOM 5791 O O . VAL A 1 720 ? 5.813 36.032 3.358 1.00 20.55 720 VAL A O 1
ATOM 5794 N N . GLY A 1 721 ? 5.101 33.916 3.586 1.00 20.97 721 GLY A N 1
ATOM 5795 C CA . GLY A 1 721 ? 6.351 33.404 4.126 1.00 20.97 721 GLY A CA 1
ATOM 5796 C C . GLY A 1 721 ? 6.241 31.965 4.607 1.00 20.97 721 GLY A C 1
ATOM 5797 O O . GLY A 1 721 ? 6.198 31.729 5.806 1.00 20.97 721 GLY A O 1
ATOM 5798 N N . SER A 1 722 ? 6.255 30.989 3.696 1.00 22.00 722 SER A N 1
ATOM 5799 C CA . SER A 1 722 ? 6.871 29.690 3.999 1.00 22.00 722 SER A CA 1
ATOM 5800 C C . SER A 1 722 ? 7.346 28.990 2.721 1.00 22.00 722 SER A C 1
ATOM 5802 O O . SER A 1 722 ? 6.601 28.793 1.764 1.00 22.00 722 SER A O 1
ATOM 5804 N N . LYS A 1 723 ? 8.639 28.650 2.697 1.00 22.89 723 LYS A N 1
ATOM 5805 C CA . LYS A 1 723 ? 9.243 27.712 1.748 1.00 22.89 723 LYS A CA 1
ATOM 5806 C C . LYS A 1 723 ? 8.861 26.304 2.207 1.00 22.89 723 LYS A C 1
ATOM 5808 O O . LYS A 1 723 ? 9.324 25.868 3.257 1.00 22.89 723 LYS A O 1
ATOM 5813 N N . GLY A 1 724 ? 8.022 25.607 1.448 1.00 22.11 724 GLY A N 1
ATOM 5814 C CA . GLY A 1 724 ? 7.694 24.203 1.692 1.00 22.11 724 GLY A CA 1
ATOM 5815 C C . GLY A 1 724 ? 8.689 23.280 0.991 1.00 22.11 724 GLY A C 1
ATOM 5816 O O . GLY A 1 724 ? 8.683 23.179 -0.231 1.00 22.11 724 GLY A O 1
ATOM 5817 N N . HIS A 1 725 ? 9.546 22.601 1.754 1.00 22.88 725 HIS A N 1
ATOM 5818 C CA . HIS A 1 725 ? 10.192 21.366 1.313 1.00 22.88 725 HIS A CA 1
ATOM 5819 C C . HIS A 1 725 ? 9.275 20.199 1.684 1.00 22.88 725 HIS A C 1
ATOM 5821 O O . HIS A 1 725 ? 9.098 19.887 2.861 1.00 22.88 725 HIS A O 1
ATOM 5827 N N . THR A 1 726 ? 8.677 19.562 0.682 1.00 24.11 726 THR A N 1
ATOM 5828 C CA . THR A 1 726 ? 7.899 18.330 0.831 1.00 24.11 726 THR A CA 1
ATOM 5829 C C . THR A 1 726 ? 8.853 17.161 1.083 1.00 24.11 726 THR A C 1
ATOM 5831 O O . THR A 1 726 ? 9.421 16.581 0.162 1.00 24.11 726 THR A O 1
ATOM 5834 N N . ARG A 1 727 ? 9.055 16.818 2.359 1.00 23.70 727 ARG A N 1
ATOM 5835 C CA . ARG A 1 727 ? 9.579 15.505 2.757 1.00 23.70 727 ARG A CA 1
ATOM 5836 C C . ARG A 1 727 ? 8.468 14.473 2.570 1.00 23.70 727 ARG A C 1
ATOM 5838 O O . ARG A 1 727 ? 7.431 14.583 3.215 1.00 23.70 727 ARG A O 1
ATOM 5845 N N . TRP A 1 728 ? 8.715 13.477 1.728 1.00 27.84 728 TRP A N 1
ATOM 5846 C CA . TRP A 1 728 ? 7.947 12.233 1.677 1.00 27.84 728 TRP A CA 1
ATOM 5847 C C . TRP A 1 728 ? 8.355 11.356 2.873 1.00 27.84 728 TRP A C 1
ATOM 5849 O O . TRP A 1 728 ? 9.536 11.022 2.969 1.00 27.84 728 TRP A O 1
ATOM 5859 N N . PRO A 1 729 ? 7.464 10.987 3.804 1.00 26.73 729 PRO A N 1
ATOM 5860 C CA . PRO A 1 729 ? 7.730 9.918 4.755 1.00 26.73 729 PRO A CA 1
ATOM 5861 C C . PRO A 1 729 ? 7.328 8.579 4.127 1.00 26.73 729 PRO A C 1
ATOM 5863 O O . PRO A 1 729 ? 6.239 8.464 3.573 1.00 26.73 729 PRO A O 1
ATOM 5866 N N . GLY A 1 730 ? 8.206 7.576 4.207 1.00 24.27 730 GLY A N 1
ATOM 5867 C CA . GLY A 1 730 ? 7.859 6.204 3.837 1.00 24.27 730 GLY A CA 1
ATOM 5868 C C . GLY A 1 730 ? 6.645 5.732 4.633 1.00 24.27 730 GLY A C 1
ATOM 5869 O O . GLY A 1 730 ? 6.537 6.042 5.824 1.00 24.27 730 GLY A O 1
ATOM 5870 N N . ALA A 1 731 ? 5.742 5.022 3.959 1.00 24.84 731 ALA A N 1
ATOM 5871 C CA . ALA A 1 731 ? 4.600 4.361 4.564 1.00 24.84 731 ALA A CA 1
ATOM 5872 C C . ALA A 1 731 ? 5.103 3.451 5.693 1.00 24.84 731 ALA A C 1
ATOM 5874 O O . ALA A 1 731 ? 5.709 2.403 5.474 1.00 24.84 731 ALA A O 1
ATOM 5875 N N . GLY A 1 732 ? 4.940 3.919 6.927 1.00 22.94 732 GLY A N 1
ATOM 5876 C CA . GLY A 1 732 ? 5.060 3.073 8.095 1.00 22.94 732 GLY A CA 1
ATOM 5877 C C . GLY A 1 732 ? 3.851 2.158 8.101 1.00 22.94 732 GLY A C 1
ATOM 5878 O O . GLY A 1 732 ? 2.731 2.653 8.035 1.00 22.94 732 GLY A O 1
ATOM 5879 N N . ILE A 1 733 ? 4.126 0.858 8.159 1.00 25.66 733 ILE A N 1
ATOM 5880 C CA . ILE A 1 733 ? 3.204 -0.221 8.512 1.00 25.66 733 ILE A CA 1
ATOM 5881 C C . ILE A 1 733 ? 2.113 0.324 9.449 1.00 25.66 733 ILE A C 1
ATOM 5883 O O . ILE A 1 733 ? 2.421 0.794 10.552 1.00 25.66 733 ILE A O 1
ATOM 5887 N N . ALA A 1 734 ? 0.873 0.302 8.968 1.00 24.78 734 ALA A N 1
ATOM 5888 C CA . ALA A 1 734 ? -0.339 0.547 9.735 1.00 24.78 734 ALA A CA 1
ATOM 5889 C C . ALA A 1 734 ? -1.251 -0.664 9.582 1.00 24.78 734 ALA A C 1
ATOM 5891 O O . ALA A 1 734 ? -1.468 -1.081 8.419 1.00 24.78 734 ALA A O 1
#

Sequence (734 aa):
MRYLLLFLFCSASFALEVRVKNADGVPRIHIDDIPVRPRFFYGMPSSRKRNIKAGETQIEVDYTAVRDFNDRFTLQFRVGRRSSSKMAFDDISLVDTATGEAIIGKVDFEGGEQDFTSVFRFWPTLKDAPYATLGVVDGVGSNGSKGLLQTLQVPEKGRLGHDFHFYTAPKIIKLVKGRKYKLSFWVKSDVDTWVWLRPFKQPKPGEIYMKPISDGHYESQLKLAAQSDTSFVTFPCPFPWPEDENIDWYEVDSIIDYILGVTPSAKLVPRLDVSPPPWWLKENPDELMGWAQPEKHRRQHVSVSSEKWLREARKRLADFIERLEAKYPDNIAGYHLNTGEWFYPGANTQDFHGFSPCEQAAFKRWIAKKYGSDKALQEAWNQDNVTLDTVSVPSAERREQAPRIGCLLNPAASQDVIDFNFFMQDAMVDGVLSLLRVIRETTGGKKLSLVFYGYVLELSSLPRMQSSSGHMAMRKMLDSPYVDIICSPISYIDRALGEASHSMTCSESVLLAGKLWLFEDDTSIHFSVEARTLPGGASRTNSLWETRQVLLRNSAHARLRNYADWYMDIVPGGWFDDPGIWSDLKVLGRIDPVRPYSGEIASLADERSNMYSLYGNGLTSPLISQGRRAYPRSGTTFGQYYLDDFVAGKVPGKVVVFQNTWALDNKSTTQYRPKPQGTIRHLVLLPWNDRPGRENCRCRQRNRPDRLRTGADERDRSLVGSKGHTRWPGAGIA

Foldseek 3Di:
DDDDDDPPPPPPPDQWFWFFDQDQLFTAIDIVNRGAAQAEEEFAFFFAKAKDAAFKDKDKFKKAFLAKFWAWKKKKKFKFFWAKKKKWKAQWWKAFPVPRHTPPPGQGCQVFVVSCVVWKDKDDPCVVVVQKDWGWDAQRGDPRGITIIITGHHDPPDTDPDTIIMMTDTDTDTDHHGTMMMIIMMMHMNHTIIITIDIFGPDDFQDDTHRSIHRCLVLLLLVLCVVQSNQEYEYAAGLFDDPDPDGDCCRRVSRVVSSCVSPVSHAYAYEYQLWHTPVCCVVCVLQWKAWPCCVVPPDIGGDLLRPVSLVVSLVSLLVVVLVCCVPPSNRHFYYEYDNQLLWDPCLLPPIDIQAGNSSFVLLLVLLCVVQVWQVSVCQQQVNNPDTSVRDGQQDPCCLQPADADPFFGDRNHRVSLLSNLVSLLVSSLVSLLSNLVSRCVSVVNRHAYEGRAALLQQLLQRQWFSSNTSRLPVVSVLLRPSHAEYEDEFRLPQQAQPGQRHDSHLQLQSSSSSHAYEYAHPAAELSNVPCCPPRSNVRYYNDPVRVLRRLLNNLLVCQLQSHRYYYYPPNNHSRVSDSSNSVSSSVCVVPRDPHHHAWQEEEEDESSLRSRGTSCSVQRCVQRHVVVRVQVVVPTGYGYHYLVCVLVVNHHHQEYEYRRPPDDDPSSVVVVPDDDPRHHYDYPDDDDDDDPDDDDPPPDPDDDDDDDDDDDDDDDDDDDDDDDDDDDDRDDDD

pLDDT: mean 84.64, std 19.56, range [20.55, 98.75]

Radius of gyration: 28.6 Å; chains: 1; bounding box: 84×100×89 Å